Protein AF-A0A2D8PDB1-F1 (afdb_monomer)

Nearest PDB structures (foldseek):
  5w25-assembly3_B  TM=5.814E-01  e=1.387E-02  Mycobacterium tuberculosis H37Rv
  5w25-assembly3_A  TM=5.792E-01  e=1.387E-02  Mycobacterium tuberculosis H37Rv
  1wyd-assembly1_A  TM=6.305E-01  e=3.060E-02  Sulfurisphaera tokodaii str. 7
  6wbd-assembly1_B  TM=3.965E-01  e=1.645E-01  Stenotrophomonas maltophilia K279a
  6wbd-assembly1_A  TM=3.763E-01  e=1.645E-01  Stenotrophomonas maltophilia K279a

Radius of gyration: 38.83 Å; Cα contacts (8 Å, |Δi|>4): 785; chains: 1; bounding box: 106×78×97 Å

pLDDT: mean 79.8, std 22.32, range [23.97, 98.38]

Solvent-accessible surface area (backbone atoms only — not comparable to full-atom values): 24315 Å² total; per-residue (Å²): 135,87,82,86,88,82,86,90,79,92,76,86,81,90,80,79,94,78,80,88,81,89,85,81,85,89,84,87,82,88,80,90,84,91,86,84,90,88,83,87,83,90,88,87,83,86,88,85,87,88,87,88,85,88,84,91,79,91,75,87,77,80,79,80,80,78,74,78,72,81,84,71,32,23,39,32,39,33,25,69,45,91,54,53,36,37,34,32,42,32,37,78,48,98,91,39,44,32,27,38,36,62,49,73,21,50,54,70,35,70,40,75,82,42,85,44,67,48,90,62,61,57,40,28,36,36,68,48,38,96,56,40,49,56,93,57,39,92,50,57,35,36,45,65,100,54,76,44,77,41,77,50,56,65,66,24,64,88,71,77,24,48,78,41,51,21,31,82,43,77,42,87,85,47,41,48,49,74,45,70,47,64,85,49,49,67,54,52,69,75,81,70,44,69,48,85,59,50,81,68,44,54,56,53,71,97,64,91,56,80,64,88,54,73,75,29,55,59,46,77,50,63,37,25,38,15,45,57,48,77,73,86,90,46,44,36,35,36,31,38,42,100,73,37,42,35,38,35,39,64,88,47,79,30,50,64,70,50,54,59,57,49,62,76,49,66,60,52,38,32,28,38,39,31,26,16,41,59,44,78,57,94,53,33,32,37,35,32,51,64,49,39,34,59,52,80,77,64,96,55,50,65,60,58,59,42,58,50,45,49,29,35,35,74,84,53,76,66,21,36,39,39,26,59,46,42,37,39,35,42,33,35,79,87,69,53,71,50,48,22,46,52,43,82,44,79,35,48,78,95,55,96,53,87,49,55,15,36,42,31,41,48,74,55,85,89,54,78,64,43,30,29,34,59,76,46,70,44,94,54,42,39,30,38,33,37,42,68,63,86,67,85,74,62,76,66,48,77,47,51,28,33,51,65,132

Foldseek 3Di:
DDDDDDDDDDDDDDDDDDDDDDDDDDDDDDDDDDDDDDDDDDDDDDDDDDDDDDDDDDDPDDDPPPDDDDDFQFEKEFEQDQFKKWKKKWDQDPLGIKIWDTDIAGHGGMDTPGGHFDPDQKMWMDIDTPFFADDFDPPWAWADPDTDMDHDRPPRVVVVTDIDGIHMDGCVPGRHDYHYNDDTDGNDCVVVPPDPVNVVWAKFDDDDADDAPPQAHKDWAWFWFAAWDDPPVKIWTWTDDDQAIETEIPVDRAPVSRVVVRNPDDGRFTKTWIFHFRADDRRYTYTRTDMMTGDDDDPCPVVLVLPAAKWAWPVLQQGIWHRGRQWIWGQHPVGDIWIWRWDWDFDDPPDPDTAIKTFTHTPDNVDDIWMWHFPDGHNFKTWTFTDDPVPPPDHTDIIIITGDD

Mean predicted aligned error: 19.55 Å

Secondary structure (DSSP, 8-state):
------PPPP--------------------------------------------------------PPPP---EEEEEE-SSS-EEEEEEEEETTEEEEEEEEEE-TT-EEEEEES---SSEEEEEEE-SSEE----BEEEEE-SSSEEEE-SS-TGGGT-EEEEEEEEE-TT-S-EEEEE--SEE--GGGSS--TTTTTS-B-----PPPTTSSSEEEEEEEEEEEEEE-SS-EEEEEE-SS-EEEEETTSSS-HHHHHHHHTSPTTEEEEEEEEEEEEETTEEEEEEEEEEE----TTHHHHHHT-EEEEESSSSS-EEEEETTEEEEE-TTS-EEEEEEEEEES-TT-S--SEEEEEEESSTTSPPEEEEEEEE-SSEEEEEEE--SSS-PPPEEEEEEE--

Sequence (405 aa):
MPPPGGYCVGVSALIEATGSLKMKNSAECDIQESCADRSWPDLNLIQMLSGGPMIARTFLFAILVSAPGAALAELEFCNSTDDVASVAIGYKGPQGWTSEGWWNVDPGDCTVAIRGDLPLTHYYYRVVSPSWTFDHERYMFCTSQRVFTIVGDTECEARGHAREGFNEIALEGRSAFTVEIGGGAPEREDDRLPSLFDDLLDTSPQVESDPPGTHGDFKTLSGLFSHCADFGDEIVCFFTTQGWVIGVAESGPTPLPIILDLEDRPVNTPMQFSGDVFEEYDGRALMALSDYMVTSPDEYAADRAAMQGVWEDVEGSAGRLDVFGSFLTQIYPDGQTDINVMHFRQGCPGSGGDGVALRLTPDDPADDEQCAFLSYVDGDELDLLYVDTTGSGAAPVPISYRRAR

Structure (mmCIF, N/CA/C/O backbone):
data_AF-A0A2D8PDB1-F1
#
_entry.id   AF-A0A2D8PDB1-F1
#
loop_
_atom_site.group_PDB
_atom_site.id
_atom_site.type_symbol
_atom_site.label_atom_id
_atom_site.label_alt_id
_atom_site.label_comp_id
_atom_site.label_asym_id
_atom_site.label_entity_id
_atom_site.label_seq_id
_atom_site.pdbx_PDB_ins_code
_atom_site.Cartn_x
_atom_site.Cartn_y
_atom_site.Cartn_z
_atom_site.occupancy
_atom_site.B_iso_or_equiv
_atom_site.auth_seq_id
_atom_site.auth_comp_id
_atom_site.auth_asym_id
_atom_site.auth_atom_id
_atom_site.pdbx_PDB_model_num
ATOM 1 N N . MET A 1 1 ? 72.833 18.231 23.256 1.00 37.50 1 MET A N 1
ATOM 2 C CA . MET A 1 1 ? 72.652 18.916 21.955 1.00 37.50 1 MET A CA 1
ATOM 3 C C . MET A 1 1 ? 71.165 18.887 21.589 1.00 37.50 1 MET A C 1
ATOM 5 O O . MET A 1 1 ? 70.487 18.012 22.116 1.00 37.50 1 MET A O 1
ATOM 9 N N . PRO A 1 2 ? 70.657 19.861 20.810 1.00 40.69 2 PRO A N 1
ATOM 10 C CA . PRO A 1 2 ? 69.221 20.039 20.510 1.00 40.69 2 PRO A CA 1
ATOM 11 C C . PRO A 1 2 ? 68.677 19.140 19.351 1.00 40.69 2 PRO A C 1
ATOM 13 O O . PRO A 1 2 ? 69.488 18.438 18.743 1.00 40.69 2 PRO A O 1
ATOM 16 N N . PRO A 1 3 ? 67.336 19.121 19.092 1.00 57.31 3 PRO A N 1
ATOM 17 C CA . PRO A 1 3 ? 66.602 18.208 18.175 1.00 57.31 3 PRO A CA 1
ATOM 18 C C . PRO A 1 3 ? 66.337 18.829 16.767 1.00 57.31 3 PRO A C 1
ATOM 20 O O . PRO A 1 3 ? 66.800 19.952 16.547 1.00 57.31 3 PRO A O 1
ATOM 23 N N . PRO A 1 4 ? 65.674 18.151 15.786 1.00 53.00 4 PRO A N 1
ATOM 24 C CA . PRO A 1 4 ? 64.210 17.837 15.757 1.00 53.00 4 PRO A CA 1
ATOM 25 C C . PRO A 1 4 ? 63.870 16.339 16.010 1.00 53.00 4 PRO A C 1
ATOM 27 O O . PRO A 1 4 ? 64.751 15.610 16.452 1.00 53.00 4 PRO A O 1
ATOM 30 N N . GLY A 1 5 ? 62.651 15.784 15.834 1.00 33.41 5 GLY A N 1
ATOM 31 C CA . GLY A 1 5 ? 61.339 16.285 15.346 1.00 33.41 5 GLY A CA 1
ATOM 32 C C . GLY A 1 5 ? 60.945 15.708 13.962 1.00 33.41 5 GLY A C 1
ATOM 33 O O . GLY A 1 5 ? 61.805 15.625 13.098 1.00 33.41 5 GLY A O 1
ATOM 34 N N . GLY A 1 6 ? 59.705 15.291 13.663 1.00 32.50 6 GLY A N 1
ATOM 35 C CA . GLY A 1 6 ? 58.458 15.266 14.446 1.00 32.50 6 GLY A CA 1
ATOM 36 C C . GLY A 1 6 ? 57.338 14.470 13.733 1.00 32.50 6 GLY A C 1
ATOM 37 O O . GLY A 1 6 ? 57.579 13.845 12.706 1.00 32.50 6 GLY A O 1
ATOM 38 N N . TYR A 1 7 ? 56.123 14.483 14.293 1.00 33.72 7 TYR A N 1
ATOM 39 C CA . TYR A 1 7 ? 54.938 13.783 13.766 1.00 33.72 7 TYR A CA 1
ATOM 40 C C . TYR A 1 7 ? 54.311 14.529 12.573 1.00 33.72 7 TYR A C 1
ATOM 42 O O . TYR A 1 7 ? 54.281 15.759 12.575 1.00 33.72 7 TYR A O 1
ATOM 50 N N . CYS A 1 8 ? 53.733 13.805 11.607 1.00 28.66 8 CYS A N 1
ATOM 51 C CA . CYS A 1 8 ? 52.908 14.407 10.554 1.00 28.66 8 CYS A CA 1
ATOM 52 C C . CYS A 1 8 ? 51.430 14.439 10.962 1.00 28.66 8 CYS A C 1
ATOM 54 O O . CYS A 1 8 ? 50.822 13.411 11.252 1.00 28.66 8 CYS A O 1
ATOM 56 N N . VAL A 1 9 ? 50.877 15.650 10.971 1.00 32.66 9 VAL A N 1
ATOM 57 C CA . VAL A 1 9 ? 49.467 15.959 11.230 1.00 32.66 9 VAL A CA 1
ATOM 58 C C . VAL A 1 9 ? 48.708 15.930 9.902 1.00 32.66 9 VAL A C 1
ATOM 60 O O . VAL A 1 9 ? 49.203 16.459 8.909 1.00 32.66 9 VAL A O 1
ATOM 63 N N . GLY A 1 10 ? 47.501 15.363 9.882 1.00 35.75 10 GLY A N 1
ATOM 64 C CA . GLY A 1 10 ? 46.568 15.559 8.773 1.00 35.75 10 GLY A CA 1
ATOM 65 C C . GLY A 1 10 ? 45.817 16.882 8.929 1.00 35.75 10 GLY A C 1
ATOM 66 O O . GLY A 1 10 ? 45.170 17.091 9.953 1.00 35.75 10 GLY A O 1
ATOM 67 N N . VAL A 1 11 ? 45.884 17.760 7.925 1.00 27.80 11 VAL A N 1
ATOM 68 C CA . VAL A 1 11 ? 44.993 18.924 7.784 1.00 27.80 11 VAL A CA 1
ATOM 69 C C . VAL A 1 11 ? 44.577 19.066 6.322 1.00 27.80 11 VAL A C 1
ATOM 71 O O . VAL A 1 11 ? 45.375 18.863 5.409 1.00 27.80 11 VAL A O 1
ATOM 74 N N . SER A 1 12 ? 43.309 19.422 6.149 1.00 28.09 12 SER A N 1
ATOM 75 C CA . SER A 1 12 ? 42.628 19.857 4.931 1.00 28.09 12 SER A CA 1
ATOM 76 C C . SER A 1 12 ? 43.407 20.859 4.069 1.00 28.09 12 SER A C 1
ATOM 78 O O . SER A 1 12 ? 44.137 21.691 4.600 1.00 28.09 12 SER A O 1
ATOM 80 N N . ALA A 1 13 ? 43.061 20.931 2.780 1.00 26.75 13 ALA A N 1
ATOM 81 C CA . ALA A 1 13 ? 42.446 22.147 2.227 1.00 26.75 13 ALA A CA 1
ATOM 82 C C . ALA A 1 13 ? 41.848 21.914 0.829 1.00 26.75 13 ALA A C 1
ATOM 84 O O . ALA A 1 13 ? 42.304 21.060 0.072 1.00 26.75 13 ALA A O 1
ATOM 85 N N . LEU A 1 14 ? 40.842 22.732 0.507 1.00 31.48 14 LEU A N 1
ATOM 86 C CA . LEU A 1 14 ? 40.340 22.982 -0.843 1.00 31.48 14 LEU A CA 1
ATOM 87 C C . LEU A 1 14 ? 41.477 23.431 -1.774 1.00 31.48 14 LEU A C 1
ATOM 89 O O . LEU A 1 14 ? 42.351 24.182 -1.340 1.00 31.48 14 LEU A O 1
ATOM 93 N N . ILE A 1 15 ? 41.356 23.133 -3.070 1.00 26.73 15 ILE A N 1
ATOM 94 C CA . ILE A 1 15 ? 41.865 24.006 -4.138 1.00 26.73 15 ILE A CA 1
ATOM 95 C C . ILE A 1 15 ? 40.753 24.206 -5.173 1.00 26.73 15 ILE A C 1
ATOM 97 O O . ILE A 1 15 ? 40.096 23.256 -5.594 1.00 26.73 15 ILE A O 1
ATOM 101 N N . GLU A 1 16 ? 40.538 25.468 -5.538 1.00 28.88 16 GLU A N 1
ATOM 102 C CA . GLU A 1 16 ? 39.581 25.910 -6.551 1.00 28.88 16 GLU A CA 1
ATOM 103 C C . GLU A 1 16 ? 40.049 25.605 -7.985 1.00 28.88 16 GLU A C 1
ATOM 105 O O . GLU A 1 16 ? 41.185 25.215 -8.249 1.00 28.88 16 GLU A O 1
ATOM 110 N N . ALA A 1 17 ? 39.141 25.846 -8.928 1.00 30.98 17 ALA A N 1
ATOM 111 C CA . ALA A 1 17 ? 39.341 25.792 -10.367 1.00 30.98 17 ALA A CA 1
ATOM 112 C C . ALA A 1 17 ? 40.704 26.309 -10.878 1.00 30.98 17 ALA A C 1
ATOM 114 O O . ALA A 1 17 ? 41.094 27.444 -10.614 1.00 30.98 17 ALA A O 1
ATOM 115 N N . THR A 1 18 ? 41.332 25.553 -11.786 1.00 32.59 18 THR A N 1
ATOM 116 C CA . THR A 1 18 ? 41.608 26.012 -13.168 1.00 32.59 18 THR A CA 1
ATOM 117 C C . THR A 1 18 ? 42.236 24.916 -14.042 1.00 32.59 18 THR A C 1
ATOM 119 O O . THR A 1 18 ? 43.057 24.132 -13.591 1.00 32.59 18 THR A O 1
ATOM 122 N N . GLY A 1 19 ? 41.903 24.933 -15.338 1.00 28.69 19 GLY A N 1
ATOM 123 C CA . GLY A 1 19 ? 42.873 24.660 -16.410 1.00 28.69 19 GLY A CA 1
ATOM 124 C C . GLY A 1 19 ? 43.440 23.242 -16.581 1.00 28.69 19 GLY A C 1
ATOM 125 O O . GLY A 1 19 ? 44.583 22.988 -16.232 1.00 28.69 19 GLY A O 1
ATOM 126 N N . SER A 1 20 ? 42.690 22.389 -17.288 1.00 28.84 20 SER A N 1
ATOM 127 C CA . SER A 1 20 ? 43.166 21.506 -18.377 1.00 28.84 20 SER A CA 1
ATOM 128 C C . SER A 1 20 ? 44.671 21.164 -18.461 1.00 28.84 20 SER A C 1
ATOM 130 O O . SER A 1 20 ? 45.455 22.023 -18.864 1.00 28.84 20 SER A O 1
ATOM 132 N N . LEU A 1 21 ? 45.020 19.867 -18.389 1.00 23.97 21 LEU A N 1
ATOM 133 C CA . LEU A 1 21 ? 45.762 19.172 -19.466 1.00 23.97 21 LEU A CA 1
ATOM 134 C C . LEU A 1 21 ? 45.870 17.647 -19.263 1.00 23.97 21 LEU A C 1
ATOM 136 O O . LEU A 1 21 ? 45.862 17.135 -18.149 1.00 23.97 21 LEU A O 1
ATOM 140 N N . LYS A 1 22 ? 45.990 16.922 -20.384 1.00 38.88 22 LYS A N 1
ATOM 141 C CA . LYS A 1 22 ? 46.224 15.469 -20.450 1.00 38.88 22 LYS A CA 1
ATOM 142 C C . LYS A 1 22 ? 47.591 15.093 -19.869 1.00 38.88 22 LYS A C 1
ATOM 144 O O . LYS A 1 22 ? 48.578 15.734 -20.224 1.00 38.88 22 LYS A O 1
ATOM 149 N N . MET A 1 23 ? 47.684 13.946 -19.193 1.00 24.05 23 MET A N 1
ATOM 150 C CA . MET A 1 23 ? 48.927 13.165 -19.155 1.00 24.05 23 MET A CA 1
ATOM 151 C C . MET A 1 23 ? 48.696 11.678 -19.441 1.00 24.05 23 MET A C 1
ATOM 153 O O . MET A 1 23 ? 47.623 11.123 -19.226 1.00 24.05 23 MET A O 1
ATOM 157 N N . LYS A 1 24 ? 49.747 11.086 -20.004 1.00 30.33 24 LYS A N 1
ATOM 158 C CA . LYS A 1 24 ? 49.937 9.698 -20.434 1.00 30.33 24 LYS A CA 1
ATOM 159 C C . LYS A 1 24 ? 51.229 9.207 -19.750 1.00 30.33 24 LYS A C 1
ATOM 161 O O . LYS A 1 24 ? 51.978 10.045 -19.250 1.00 30.33 24 LYS A O 1
ATOM 166 N N . ASN A 1 25 ? 51.526 7.913 -19.875 1.00 31.84 25 ASN A N 1
ATOM 167 C CA . ASN A 1 25 ? 52.755 7.207 -19.460 1.00 31.84 25 ASN A CA 1
ATOM 168 C C . ASN A 1 25 ? 52.721 6.736 -17.992 1.00 31.84 25 ASN A C 1
ATOM 170 O O . ASN A 1 25 ? 52.291 7.478 -17.117 1.00 31.84 25 ASN A O 1
ATOM 174 N N . SER A 1 26 ? 52.960 5.455 -17.686 1.00 36.44 26 SER A N 1
ATOM 175 C CA . SER A 1 26 ? 54.125 4.575 -17.955 1.00 36.44 26 SER A CA 1
ATOM 176 C C . SER A 1 26 ? 55.307 4.860 -17.029 1.00 36.44 26 SER A C 1
ATOM 178 O O . SER A 1 26 ? 55.801 5.984 -16.986 1.00 36.44 26 SER A O 1
ATOM 180 N N . ALA A 1 27 ? 55.797 3.810 -16.367 1.00 28.45 27 ALA A N 1
ATOM 181 C CA . ALA A 1 27 ? 57.069 3.793 -15.656 1.00 28.45 27 ALA A CA 1
ATOM 182 C C . ALA A 1 27 ? 57.731 2.411 -15.810 1.00 28.45 27 ALA A 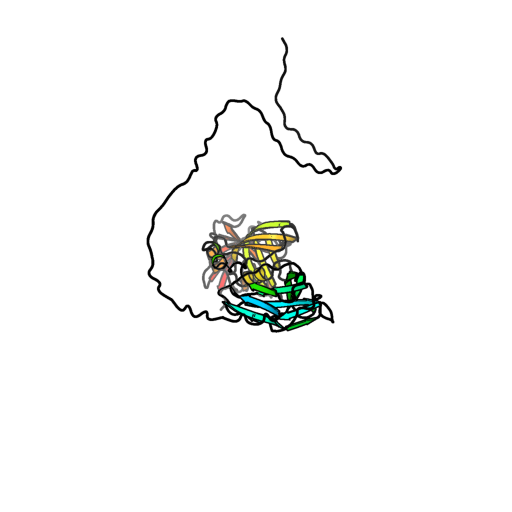C 1
ATOM 184 O O . ALA A 1 27 ? 57.294 1.430 -15.213 1.00 28.45 27 ALA A O 1
ATOM 185 N N . GLU A 1 28 ? 58.778 2.353 -16.629 1.00 33.81 28 GLU A N 1
ATOM 186 C CA . GLU A 1 28 ? 59.801 1.302 -16.595 1.00 33.81 28 GLU A CA 1
ATOM 187 C C . GLU A 1 28 ? 60.872 1.657 -15.555 1.00 33.81 28 GLU A C 1
ATOM 189 O O . GLU A 1 28 ? 61.063 2.835 -15.243 1.00 33.81 28 GLU A O 1
ATOM 194 N N . CYS A 1 29 ? 61.639 0.663 -15.095 1.00 25.95 29 CYS A N 1
ATOM 195 C CA . CYS A 1 29 ? 63.031 0.895 -14.711 1.00 25.95 29 CYS A CA 1
ATOM 196 C C . CYS A 1 29 ? 63.876 -0.391 -14.828 1.00 25.95 29 CYS A C 1
ATOM 198 O O . CYS A 1 29 ? 63.468 -1.451 -14.359 1.00 25.95 29 CYS A O 1
ATOM 200 N N . ASP A 1 30 ? 65.042 -0.253 -15.467 1.00 31.80 30 ASP A N 1
ATOM 201 C CA . ASP A 1 30 ? 66.124 -1.247 -15.660 1.00 31.80 30 ASP A CA 1
ATOM 202 C C . ASP A 1 30 ? 66.887 -1.499 -14.314 1.00 31.80 30 ASP A C 1
ATOM 204 O O . ASP A 1 30 ? 66.514 -0.901 -13.303 1.00 31.80 30 ASP A O 1
ATOM 208 N N . ILE A 1 31 ? 67.941 -2.321 -14.131 1.00 36.97 31 ILE A N 1
ATOM 209 C CA . ILE A 1 31 ? 69.201 -2.467 -14.903 1.00 36.97 31 ILE A CA 1
ATOM 210 C C . ILE A 1 31 ? 69.963 -3.783 -14.552 1.00 36.97 31 ILE A C 1
ATOM 212 O O . ILE A 1 31 ? 70.091 -4.077 -13.369 1.00 36.97 31 ILE A O 1
ATOM 216 N N . GLN A 1 32 ? 70.511 -4.484 -15.572 1.00 36.94 32 GLN A N 1
ATOM 217 C CA . GLN A 1 32 ? 71.810 -5.240 -15.721 1.00 36.94 32 GLN A CA 1
ATOM 218 C C . GLN A 1 32 ? 72.448 -6.085 -14.550 1.00 36.94 32 GLN A C 1
ATOM 220 O O . GLN A 1 32 ? 72.220 -5.817 -13.383 1.00 36.94 32 GLN A O 1
ATOM 225 N N . GLU A 1 33 ? 73.289 -7.138 -14.724 1.00 37.38 33 GLU A N 1
ATOM 226 C CA . GLU A 1 33 ? 74.325 -7.487 -15.740 1.00 37.38 33 GLU A CA 1
ATOM 227 C C . GLU A 1 33 ? 74.547 -9.018 -16.037 1.00 37.38 33 GLU A C 1
ATOM 229 O O . GLU A 1 33 ? 74.561 -9.847 -15.136 1.00 37.38 33 GLU A O 1
ATOM 234 N N . SER A 1 34 ? 74.862 -9.336 -17.312 1.00 32.97 34 SER A N 1
ATOM 235 C CA . SER A 1 34 ? 75.946 -10.209 -17.874 1.00 32.97 34 SER A CA 1
ATOM 236 C C . SER A 1 34 ? 76.283 -11.663 -17.411 1.00 32.97 34 SER A C 1
ATOM 238 O O . SER A 1 34 ? 76.821 -11.855 -16.324 1.00 32.97 34 SER A O 1
ATOM 240 N N . CYS A 1 35 ? 76.223 -12.660 -18.334 1.00 25.78 35 CYS A N 1
ATOM 241 C CA . CYS A 1 35 ? 77.420 -13.294 -18.981 1.00 25.78 35 CYS A CA 1
ATOM 242 C C . CYS A 1 35 ? 77.159 -14.542 -19.894 1.00 25.78 35 CYS A C 1
ATOM 244 O O . CYS A 1 35 ? 76.567 -15.522 -19.461 1.00 25.78 35 CYS A O 1
ATOM 246 N N . ALA A 1 36 ? 77.783 -14.539 -21.088 1.00 30.66 36 ALA A N 1
ATOM 247 C CA . ALA A 1 36 ? 78.377 -15.668 -21.859 1.00 30.66 36 ALA A CA 1
ATOM 248 C C . ALA A 1 36 ? 77.558 -16.864 -22.457 1.00 30.66 36 ALA A C 1
ATOM 250 O O . ALA A 1 36 ? 77.321 -17.877 -21.811 1.00 30.66 36 ALA A O 1
ATOM 251 N N . ASP A 1 37 ? 77.355 -16.793 -23.786 1.00 29.75 37 ASP A N 1
ATOM 252 C CA . ASP A 1 37 ? 77.898 -17.711 -24.828 1.00 29.75 37 ASP A CA 1
ATOM 253 C C . ASP A 1 37 ? 77.654 -19.249 -24.786 1.00 29.75 37 ASP A C 1
ATOM 255 O O . ASP A 1 37 ? 78.288 -19.963 -24.006 1.00 29.75 37 ASP A O 1
ATOM 259 N N . ARG A 1 38 ? 76.898 -19.782 -25.776 1.00 30.02 38 ARG A N 1
ATOM 260 C CA . ARG A 1 38 ? 77.414 -20.795 -26.741 1.00 30.02 38 ARG A CA 1
ATOM 261 C C . ARG A 1 38 ? 76.509 -21.116 -27.941 1.00 30.02 38 ARG A C 1
ATOM 263 O O . ARG A 1 38 ? 75.310 -20.862 -27.945 1.00 30.02 38 ARG A O 1
ATOM 270 N N . SER A 1 39 ? 77.144 -21.672 -28.974 1.00 34.03 39 SER A N 1
ATOM 271 C CA . SER A 1 39 ? 76.660 -21.832 -30.351 1.00 34.03 39 SER A CA 1
ATOM 272 C C . SER A 1 39 ? 75.912 -23.139 -30.674 1.00 34.03 39 SER A C 1
ATOM 274 O O . SER A 1 39 ? 76.034 -24.149 -29.984 1.00 34.03 39 SER A O 1
ATOM 276 N N . TRP A 1 40 ? 75.209 -23.102 -31.811 1.00 32.25 40 TRP A N 1
ATOM 277 C CA . TRP A 1 40 ? 74.497 -24.196 -32.486 1.00 32.25 40 TRP A CA 1
ATOM 278 C C . TRP A 1 40 ? 75.437 -25.293 -33.028 1.00 32.25 40 TRP A C 1
ATOM 280 O O . TRP A 1 40 ? 76.651 -25.082 -33.125 1.00 32.25 40 TRP A O 1
ATOM 290 N N . PRO A 1 41 ? 74.871 -26.434 -33.466 1.00 44.94 41 PRO A N 1
ATOM 291 C CA . PRO A 1 41 ? 75.144 -26.839 -34.851 1.00 44.94 41 PRO A CA 1
ATOM 292 C C . PRO A 1 41 ? 73.920 -27.351 -35.637 1.00 44.94 41 PRO A C 1
ATOM 294 O O . PRO A 1 41 ? 73.050 -28.038 -35.104 1.00 44.94 41 PRO A O 1
ATOM 297 N N . ASP A 1 42 ? 73.931 -27.089 -36.946 1.00 38.44 42 ASP A N 1
ATOM 298 C CA . ASP A 1 42 ? 73.133 -27.794 -37.954 1.00 38.44 42 ASP A CA 1
ATOM 299 C C . ASP A 1 42 ? 73.544 -29.269 -38.088 1.00 38.44 42 ASP A C 1
ATOM 301 O O . ASP A 1 42 ? 74.729 -29.592 -37.996 1.00 38.44 42 ASP A O 1
ATOM 305 N N . LEU A 1 43 ? 72.607 -30.138 -38.487 1.00 33.72 43 LEU A N 1
ATOM 306 C CA . LEU A 1 43 ? 72.928 -31.311 -39.310 1.00 33.72 43 LEU A CA 1
ATOM 307 C C . LEU A 1 43 ? 71.797 -31.631 -40.294 1.00 33.72 43 LEU A C 1
ATOM 309 O O . LEU A 1 43 ? 70.666 -31.911 -39.906 1.00 33.72 43 LEU A O 1
ATOM 313 N N . ASN A 1 44 ? 72.140 -31.650 -41.581 1.00 39.25 44 ASN A N 1
ATOM 314 C CA . ASN A 1 44 ? 71.266 -32.070 -42.671 1.00 39.25 44 ASN A CA 1
ATOM 315 C C . ASN A 1 44 ? 72.146 -32.598 -43.819 1.00 39.25 44 ASN A C 1
ATOM 317 O O . ASN A 1 44 ? 72.857 -31.789 -44.407 1.00 39.25 44 ASN A O 1
ATOM 321 N N . LEU A 1 45 ? 72.146 -33.911 -44.127 1.00 35.91 45 LEU A N 1
ATOM 322 C CA . LEU A 1 45 ? 72.647 -34.438 -45.418 1.00 35.91 45 LEU A CA 1
ATOM 323 C C . LEU A 1 45 ? 72.267 -35.924 -45.714 1.00 35.91 45 LEU A C 1
ATOM 325 O O . LEU A 1 45 ? 72.878 -36.843 -45.186 1.00 35.91 45 LEU A O 1
ATOM 329 N N . ILE A 1 46 ? 71.284 -36.114 -46.611 1.00 38.38 46 ILE A N 1
ATOM 330 C CA . ILE A 1 46 ? 71.362 -36.835 -47.918 1.00 38.38 46 ILE A CA 1
ATOM 331 C C . ILE A 1 46 ? 71.717 -38.361 -48.023 1.00 38.38 46 ILE A C 1
ATOM 333 O O . ILE A 1 46 ? 72.691 -38.840 -47.462 1.00 38.38 46 ILE A O 1
ATOM 337 N N . GLN A 1 47 ? 71.003 -39.032 -48.965 1.00 36.34 47 GLN A N 1
ATOM 338 C CA . GLN A 1 47 ? 71.305 -40.291 -49.723 1.00 36.34 47 GLN A CA 1
ATOM 339 C C . GLN A 1 47 ? 71.128 -41.680 -49.030 1.00 36.34 47 GLN A C 1
ATOM 341 O O . GLN A 1 47 ? 71.470 -41.837 -47.870 1.00 36.34 47 GLN A O 1
ATOM 346 N N . MET A 1 48 ? 70.673 -42.774 -49.691 1.00 33.62 48 MET A N 1
ATOM 347 C CA . MET A 1 48 ? 69.908 -42.970 -50.955 1.00 33.62 48 MET A CA 1
ATOM 348 C C . MET A 1 48 ? 69.498 -44.461 -51.193 1.00 33.62 48 MET A C 1
ATOM 350 O O . MET A 1 48 ? 70.151 -45.356 -50.671 1.00 33.62 48 MET A O 1
ATOM 354 N N . LEU A 1 49 ? 68.560 -44.684 -52.141 1.00 40.28 49 LEU A N 1
ATOM 355 C CA . LEU A 1 49 ? 68.405 -45.836 -53.081 1.00 40.28 49 LEU A CA 1
ATOM 356 C C . LEU A 1 49 ? 67.539 -47.096 -52.778 1.00 40.28 49 LEU A C 1
ATOM 358 O O . LEU A 1 49 ? 67.625 -47.742 -51.742 1.00 40.28 49 LEU A O 1
ATOM 362 N N . SER A 1 50 ? 66.859 -47.518 -53.866 1.00 35.72 50 SER A N 1
ATOM 363 C CA . SER A 1 50 ? 66.143 -48.785 -54.172 1.00 35.72 50 SER A CA 1
ATOM 364 C C . SER A 1 50 ? 64.791 -49.064 -53.472 1.00 35.72 50 SER A C 1
ATOM 366 O O . SER A 1 50 ? 64.663 -48.862 -52.275 1.00 35.72 50 SER A O 1
ATOM 368 N N . GLY A 1 51 ? 63.725 -49.546 -54.138 1.00 32.97 51 GLY A N 1
ATOM 369 C CA . GLY A 1 51 ? 63.456 -49.690 -55.584 1.00 32.97 51 GLY A CA 1
ATOM 370 C C . GLY A 1 51 ? 62.525 -50.873 -55.932 1.00 32.97 51 GLY A C 1
ATOM 371 O O . GLY A 1 51 ? 62.894 -52.012 -55.681 1.00 32.97 51 GLY A O 1
ATOM 372 N N . GLY A 1 52 ? 61.367 -50.636 -56.572 1.00 36.44 52 GLY A N 1
ATOM 373 C CA . GLY A 1 52 ? 60.508 -51.697 -57.154 1.00 36.44 52 GLY A CA 1
ATOM 374 C C . GLY A 1 52 ? 58.992 -51.543 -56.885 1.00 36.44 52 GLY A C 1
ATOM 375 O O . GLY A 1 52 ? 58.641 -50.864 -55.923 1.00 36.44 52 GLY A O 1
ATOM 376 N N . PRO A 1 53 ? 58.082 -52.064 -57.747 1.00 50.62 53 PRO A N 1
ATOM 377 C CA . PRO A 1 53 ? 56.932 -51.236 -58.144 1.00 50.62 53 PRO A CA 1
ATOM 378 C C . PRO A 1 53 ? 55.523 -51.891 -58.184 1.00 50.62 53 PRO A C 1
ATOM 380 O O . PRO A 1 53 ? 55.370 -53.105 -58.229 1.00 50.62 53 PRO A O 1
ATOM 383 N N . MET A 1 54 ? 54.517 -51.015 -58.350 1.00 38.06 54 MET A N 1
ATOM 384 C CA . MET A 1 54 ? 53.292 -51.187 -59.166 1.00 38.06 54 MET A CA 1
ATOM 385 C C . MET A 1 54 ? 52.239 -52.256 -58.786 1.00 38.06 54 MET A C 1
ATOM 387 O O . MET A 1 54 ? 52.341 -53.405 -59.198 1.00 38.06 54 MET A O 1
ATOM 391 N N . ILE A 1 55 ? 51.089 -51.803 -58.257 1.00 47.16 55 ILE A N 1
ATOM 392 C CA . ILE A 1 55 ? 49.752 -52.247 -58.718 1.00 47.16 55 ILE A CA 1
ATOM 393 C C . ILE A 1 55 ? 48.831 -51.021 -58.804 1.00 47.16 55 ILE A C 1
ATOM 395 O O . ILE A 1 55 ? 48.603 -50.338 -57.808 1.00 47.16 55 ILE A O 1
ATOM 399 N N . ALA A 1 56 ? 48.276 -50.755 -59.988 1.00 41.44 56 ALA A N 1
ATOM 400 C CA . ALA A 1 56 ? 47.252 -49.732 -60.180 1.00 41.44 56 ALA A CA 1
ATOM 401 C C . ALA A 1 56 ? 45.853 -50.287 -59.861 1.00 41.44 56 ALA A C 1
ATOM 403 O O . ALA A 1 56 ? 45.503 -51.386 -60.296 1.00 41.44 56 ALA A O 1
ATOM 404 N N . ARG A 1 57 ? 45.022 -49.504 -59.165 1.00 47.31 57 ARG A N 1
ATOM 405 C CA . ARG A 1 57 ? 43.570 -49.722 -59.088 1.00 47.31 57 ARG A CA 1
ATOM 406 C C . ARG A 1 57 ? 42.835 -48.423 -59.384 1.00 47.31 57 ARG A C 1
ATOM 408 O O . ARG A 1 57 ? 42.762 -47.528 -58.551 1.00 47.31 57 ARG A O 1
ATOM 415 N N . THR A 1 58 ? 42.304 -48.349 -60.597 1.00 47.69 58 THR A N 1
ATOM 416 C CA . THR A 1 58 ? 41.505 -47.238 -61.106 1.00 47.69 58 THR A CA 1
ATOM 417 C C . THR A 1 58 ? 40.189 -47.144 -60.332 1.00 47.69 58 THR A C 1
ATOM 419 O O . THR A 1 58 ? 39.297 -47.962 -60.544 1.00 47.69 58 THR A O 1
ATOM 422 N N . PHE A 1 59 ? 40.051 -46.152 -59.451 1.00 48.59 59 PHE A N 1
ATOM 423 C CA . PHE A 1 59 ? 38.748 -45.755 -58.918 1.00 48.59 59 PHE A CA 1
ATOM 424 C C . PHE A 1 59 ? 38.212 -44.583 -59.738 1.00 48.59 59 PHE A C 1
ATOM 426 O O . PHE A 1 59 ? 38.768 -43.487 -59.729 1.00 48.59 59 PHE A O 1
ATOM 433 N N . LEU A 1 60 ? 37.137 -44.847 -60.480 1.00 49.09 60 LEU A N 1
ATOM 434 C CA . LEU A 1 60 ? 36.417 -43.854 -61.265 1.00 49.09 60 LEU A CA 1
ATOM 435 C C . LEU A 1 60 ? 35.576 -42.995 -60.308 1.00 49.09 60 LEU A C 1
ATOM 437 O O . LEU A 1 60 ? 34.440 -43.343 -59.992 1.00 49.09 60 LEU A O 1
ATOM 441 N N . PHE A 1 61 ? 36.154 -41.908 -59.796 1.00 48.47 61 PHE A N 1
ATOM 442 C CA . PHE A 1 61 ? 35.454 -41.002 -58.888 1.00 48.47 61 PHE A CA 1
ATOM 443 C C . PHE A 1 61 ? 34.508 -40.103 -59.694 1.00 48.47 61 PHE A C 1
ATOM 445 O O . PHE A 1 61 ? 34.944 -39.189 -60.395 1.00 48.47 61 PHE A O 1
ATOM 452 N N . ALA A 1 62 ? 33.208 -40.394 -59.635 1.00 50.50 62 ALA A N 1
ATOM 453 C CA . ALA A 1 62 ? 32.186 -39.567 -60.262 1.00 50.50 62 ALA A CA 1
ATOM 454 C C . ALA A 1 62 ? 32.035 -38.260 -59.472 1.00 50.50 62 ALA A C 1
ATOM 456 O O . ALA A 1 62 ? 31.438 -38.237 -58.398 1.00 50.50 62 ALA A O 1
ATOM 457 N N . ILE A 1 63 ? 32.587 -37.170 -60.006 1.00 51.97 63 ILE A N 1
ATOM 458 C CA . ILE A 1 63 ? 32.385 -35.828 -59.457 1.00 51.97 63 ILE A CA 1
ATOM 459 C C . ILE A 1 63 ? 30.948 -35.409 -59.784 1.00 51.97 63 ILE A C 1
ATOM 461 O O . ILE A 1 63 ? 30.654 -35.019 -60.915 1.00 51.97 63 ILE A O 1
ATOM 465 N N . LEU A 1 64 ? 30.050 -35.484 -58.796 1.00 52.06 64 LEU A N 1
ATOM 466 C CA . LEU A 1 64 ? 28.818 -34.700 -58.836 1.00 52.06 64 LEU A CA 1
ATOM 467 C C . LEU A 1 64 ? 29.216 -33.227 -58.734 1.00 52.06 64 LEU A C 1
ATOM 469 O O . LEU A 1 64 ? 29.631 -32.759 -57.676 1.00 52.06 64 LEU A O 1
ATOM 473 N N . VAL A 1 65 ? 29.094 -32.502 -59.843 1.00 49.38 65 VAL A N 1
ATOM 474 C CA . VAL A 1 65 ? 29.156 -31.042 -59.834 1.00 49.38 65 VAL A CA 1
ATOM 475 C C . VAL A 1 65 ? 27.809 -30.540 -59.326 1.00 49.38 65 VAL A C 1
ATOM 477 O O . VAL A 1 65 ? 26.862 -30.388 -60.097 1.00 49.38 65 VAL A O 1
ATOM 480 N N . SER A 1 66 ? 27.713 -30.302 -58.020 1.00 49.19 66 SER A N 1
ATOM 481 C CA . SER A 1 66 ? 26.692 -29.421 -57.461 1.00 49.19 66 SER A CA 1
ATOM 482 C C . SER A 1 66 ? 26.951 -28.015 -57.999 1.00 49.19 66 SER A C 1
ATOM 484 O O . SER A 1 66 ? 27.924 -27.360 -57.627 1.00 49.19 66 SER A O 1
ATOM 486 N N . ALA A 1 67 ? 26.106 -27.565 -58.926 1.00 45.59 67 ALA A N 1
ATOM 487 C CA . ALA A 1 67 ? 26.136 -26.182 -59.373 1.00 45.59 67 ALA A CA 1
ATOM 488 C C . ALA A 1 67 ? 25.717 -25.286 -58.193 1.00 45.59 67 ALA A C 1
ATOM 490 O O . ALA A 1 67 ? 24.630 -25.510 -57.653 1.00 45.59 67 ALA A O 1
ATOM 491 N N . PRO A 1 68 ? 26.525 -24.291 -57.779 1.00 48.91 68 PRO A N 1
ATOM 492 C CA . PRO A 1 68 ? 26.021 -23.259 -56.888 1.00 48.91 68 PRO A CA 1
ATOM 493 C C . PRO A 1 68 ? 24.873 -22.543 -57.605 1.00 48.91 68 PRO A C 1
ATOM 495 O O . PRO A 1 68 ? 24.990 -22.207 -58.789 1.00 48.91 68 PRO A O 1
ATOM 498 N N . GLY A 1 69 ? 23.757 -22.342 -56.900 1.00 50.38 69 GLY A N 1
ATOM 499 C CA . GLY A 1 69 ? 22.683 -21.486 -57.393 1.00 50.38 69 GLY A CA 1
ATOM 500 C C . GLY A 1 69 ? 23.244 -20.105 -57.729 1.00 50.38 69 GLY A C 1
ATOM 501 O O . GLY A 1 69 ? 24.195 -19.648 -57.093 1.00 50.38 69 GLY A O 1
ATOM 502 N N . ALA A 1 70 ? 22.693 -19.455 -58.755 1.00 46.94 70 ALA A N 1
ATOM 503 C CA . ALA A 1 70 ? 23.066 -18.078 -59.042 1.00 46.94 70 ALA A CA 1
ATOM 504 C C . ALA A 1 70 ? 22.761 -17.236 -57.798 1.00 46.94 70 ALA A C 1
ATOM 506 O O . ALA A 1 70 ? 21.605 -17.187 -57.385 1.00 46.94 70 ALA A O 1
ATOM 507 N N . ALA A 1 71 ? 23.789 -16.616 -57.212 1.00 51.53 71 ALA A N 1
ATOM 508 C CA . ALA A 1 71 ? 23.612 -15.692 -56.104 1.00 51.53 71 ALA A CA 1
ATOM 509 C C . ALA A 1 71 ? 22.744 -14.533 -56.599 1.00 51.53 71 ALA A C 1
ATOM 511 O O . ALA A 1 71 ? 23.199 -13.699 -57.388 1.00 51.53 71 ALA A O 1
ATOM 512 N N . LEU A 1 72 ? 21.474 -14.541 -56.200 1.00 62.69 72 LEU A N 1
ATOM 513 C CA . LEU A 1 72 ? 20.613 -13.390 -56.364 1.00 62.69 72 LEU A CA 1
ATOM 514 C C . LEU A 1 72 ? 21.132 -12.309 -55.424 1.00 62.69 72 LEU A C 1
ATOM 516 O O . LEU A 1 72 ? 21.601 -12.584 -54.321 1.00 62.69 72 LEU A O 1
ATOM 520 N N . ALA A 1 73 ? 21.095 -11.073 -55.897 1.00 76.56 73 ALA A N 1
ATOM 521 C CA . ALA A 1 73 ? 21.299 -9.950 -55.016 1.00 76.56 73 ALA A CA 1
ATOM 522 C C . ALA A 1 73 ? 20.007 -9.754 -54.219 1.00 76.56 73 ALA A C 1
ATOM 524 O O . ALA A 1 73 ? 18.940 -9.665 -54.825 1.00 76.56 73 ALA A O 1
ATOM 525 N N . GLU A 1 74 ? 20.091 -9.790 -52.891 1.00 89.25 74 GLU A N 1
ATOM 526 C CA . GLU A 1 74 ? 18.954 -9.654 -51.977 1.00 89.25 74 GLU A CA 1
ATOM 527 C C . GLU A 1 74 ? 19.419 -9.337 -50.544 1.00 89.25 74 GLU A C 1
ATOM 529 O O . GLU A 1 74 ? 20.606 -9.464 -50.224 1.00 89.25 74 GLU A O 1
ATOM 534 N N . LEU A 1 75 ? 18.488 -8.872 -49.703 1.00 91.88 75 LEU A N 1
ATOM 535 C CA . LEU A 1 75 ? 18.651 -8.770 -48.250 1.00 91.88 7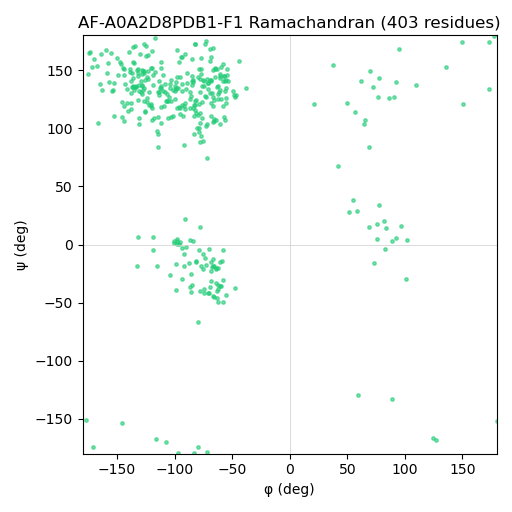5 LEU A CA 1
ATOM 536 C C . LEU A 1 75 ? 17.913 -9.943 -47.602 1.00 91.88 75 LEU A C 1
ATOM 538 O O . LEU A 1 75 ? 16.678 -9.991 -47.616 1.00 91.88 75 LEU A O 1
ATOM 542 N N . GLU A 1 76 ? 18.681 -10.864 -47.038 1.00 94.69 76 GLU A N 1
ATOM 543 C CA . GLU A 1 76 ? 18.209 -12.102 -46.421 1.00 94.69 76 GLU A CA 1
ATOM 544 C C . GLU A 1 76 ? 18.532 -12.125 -44.924 1.00 94.69 76 GLU A C 1
ATOM 546 O O . GLU A 1 76 ? 19.537 -11.567 -44.482 1.00 94.69 76 GLU A O 1
ATOM 551 N N . PHE A 1 77 ? 17.677 -12.780 -44.145 1.00 95.69 77 PHE A N 1
ATOM 552 C CA . PHE A 1 77 ? 17.877 -13.039 -42.725 1.00 95.69 77 PHE A CA 1
ATOM 553 C C . PHE A 1 77 ? 17.837 -14.547 -42.490 1.00 95.69 77 PHE A C 1
ATOM 555 O O . PHE A 1 77 ? 16.821 -15.173 -42.788 1.00 95.69 77 PHE A O 1
ATOM 562 N N . CYS A 1 78 ? 18.918 -15.117 -41.962 1.00 95.19 78 CYS A N 1
ATOM 563 C CA . CYS A 1 78 ? 19.029 -16.536 -41.623 1.00 95.19 78 CYS A CA 1
ATOM 564 C C . CYS A 1 78 ? 18.931 -16.720 -40.109 1.00 95.19 78 CYS A C 1
ATOM 566 O O . CYS A 1 78 ? 19.659 -16.069 -39.362 1.00 95.19 78 CYS A O 1
ATOM 568 N N . ASN A 1 79 ? 18.026 -17.578 -39.639 1.00 94.75 79 ASN A N 1
ATOM 569 C CA . ASN A 1 79 ? 17.819 -17.806 -38.215 1.00 94.75 79 ASN A CA 1
ATOM 570 C C . ASN A 1 79 ? 18.662 -18.979 -37.706 1.00 94.75 79 ASN A C 1
ATOM 572 O O . ASN A 1 79 ? 18.393 -20.132 -38.026 1.00 94.75 79 ASN A O 1
ATOM 576 N N . SER A 1 80 ? 19.668 -18.683 -36.880 1.00 90.31 80 SER A N 1
ATOM 577 C CA . SER A 1 80 ? 20.521 -19.694 -36.235 1.00 90.31 80 SER A CA 1
ATOM 578 C C . SER A 1 80 ? 20.151 -19.976 -34.771 1.00 90.31 80 SER A C 1
ATOM 580 O O . SER A 1 80 ? 20.834 -20.760 -34.110 1.00 90.31 80 SER A O 1
ATOM 582 N N . THR A 1 81 ? 19.082 -19.351 -34.265 1.00 87.19 81 THR A N 1
ATOM 583 C CA . THR A 1 81 ? 18.507 -19.632 -32.939 1.00 87.19 81 THR A CA 1
ATOM 584 C C . THR A 1 81 ? 17.573 -20.850 -32.975 1.00 87.19 81 THR A C 1
ATOM 586 O O . THR A 1 81 ? 17.295 -21.403 -34.041 1.00 87.19 81 THR A O 1
ATOM 589 N N . ASP A 1 82 ? 17.107 -21.298 -31.808 1.00 88.69 82 ASP A N 1
ATOM 590 C CA . ASP A 1 82 ? 16.195 -22.439 -31.645 1.00 88.69 82 ASP A CA 1
ATOM 591 C C . ASP A 1 82 ? 14.703 -22.056 -31.543 1.00 88.69 82 ASP A C 1
ATOM 593 O O . ASP A 1 82 ? 13.858 -22.947 -31.440 1.00 88.69 82 ASP A O 1
ATOM 597 N N . ASP A 1 83 ? 14.367 -20.766 -31.657 1.00 89.00 83 ASP A N 1
ATOM 598 C CA . ASP A 1 83 ? 12.992 -20.245 -31.658 1.00 89.00 83 ASP A CA 1
ATOM 599 C C . ASP A 1 83 ? 12.744 -19.298 -32.852 1.00 89.00 83 ASP A C 1
ATOM 601 O O . ASP A 1 83 ? 13.669 -18.848 -33.533 1.00 89.00 83 ASP A O 1
ATOM 605 N N . VAL A 1 84 ? 11.479 -19.019 -33.166 1.00 91.12 84 VAL A N 1
ATOM 606 C CA . VAL A 1 84 ? 11.099 -18.155 -34.288 1.00 91.12 84 VAL A CA 1
ATOM 607 C C . VAL A 1 84 ? 11.605 -16.726 -34.077 1.00 91.12 84 VAL A C 1
ATOM 609 O O . VAL A 1 84 ? 11.464 -16.134 -33.003 1.00 91.12 84 VAL A O 1
ATOM 612 N N . ALA A 1 85 ? 12.167 -16.137 -35.128 1.00 93.75 85 ALA A N 1
ATOM 613 C CA . ALA A 1 85 ? 12.603 -14.748 -35.145 1.00 93.75 85 ALA A CA 1
ATOM 614 C C . ALA A 1 85 ? 11.681 -13.928 -36.055 1.00 93.75 85 ALA A C 1
ATOM 616 O O . ALA A 1 85 ? 11.395 -14.323 -37.183 1.00 93.75 85 ALA A O 1
ATOM 617 N N . SER A 1 86 ? 11.213 -12.776 -35.582 1.00 95.25 86 SER A N 1
ATOM 618 C CA . SER A 1 86 ? 10.441 -11.811 -36.368 1.00 95.25 86 SER A CA 1
ATOM 619 C C . SER A 1 86 ? 11.320 -10.607 -36.691 1.00 95.25 86 SER A C 1
ATOM 621 O O . SER A 1 86 ? 11.860 -9.956 -35.798 1.00 95.25 86 SER A O 1
ATOM 623 N N . VAL A 1 87 ? 11.465 -10.307 -37.978 1.00 96.12 87 VAL A N 1
ATOM 624 C CA . VAL A 1 87 ? 12.347 -9.253 -38.489 1.00 96.12 87 VAL A CA 1
ATOM 625 C C . VAL A 1 87 ? 11.534 -8.069 -39.001 1.00 96.12 87 VAL A C 1
ATOM 627 O O . VAL A 1 87 ? 10.541 -8.249 -39.706 1.00 96.12 87 VAL A O 1
ATOM 630 N N . ALA A 1 88 ? 11.989 -6.860 -38.693 1.00 97.25 88 ALA A N 1
ATOM 631 C CA . ALA A 1 88 ? 11.608 -5.624 -39.365 1.00 97.25 88 ALA A CA 1
ATOM 632 C C . ALA A 1 88 ? 12.852 -4.960 -39.972 1.00 97.25 88 ALA A C 1
ATOM 634 O O . ALA A 1 88 ? 13.961 -5.111 -39.457 1.00 97.25 88 ALA A O 1
ATOM 635 N N . ILE A 1 89 ? 12.669 -4.196 -41.047 1.00 96.88 89 ILE A N 1
ATOM 636 C CA . ILE A 1 89 ? 13.730 -3.444 -41.727 1.00 96.88 89 ILE A CA 1
ATOM 637 C C . ILE A 1 89 ? 13.386 -1.955 -41.787 1.00 96.88 89 ILE A C 1
ATOM 639 O O . ILE A 1 89 ? 12.219 -1.581 -41.863 1.00 96.88 89 ILE A O 1
ATOM 643 N N . GLY A 1 90 ? 14.406 -1.105 -41.776 1.00 95.81 90 GLY A N 1
ATOM 644 C CA . GLY A 1 90 ? 14.319 0.339 -41.967 1.00 95.81 90 GLY A CA 1
ATOM 645 C C . GLY A 1 90 ? 15.250 0.780 -43.094 1.00 95.81 90 GLY A C 1
ATOM 646 O O . GLY A 1 90 ? 16.345 0.243 -43.252 1.00 95.81 90 GLY A O 1
ATOM 647 N N . TYR A 1 91 ? 14.835 1.740 -43.915 1.00 94.94 91 TYR A N 1
ATOM 648 C CA . TYR A 1 91 ? 15.656 2.257 -45.011 1.00 94.94 91 TYR A CA 1
ATOM 649 C C . TYR A 1 91 ? 15.205 3.645 -45.478 1.00 94.94 91 TYR A C 1
ATOM 651 O O . TYR A 1 91 ? 14.130 4.140 -45.131 1.00 94.94 91 TYR A O 1
ATOM 659 N N . LYS A 1 92 ? 16.039 4.307 -46.286 1.00 92.31 92 LYS A N 1
ATOM 660 C CA . LYS A 1 92 ? 15.739 5.635 -46.837 1.00 92.31 92 LYS A CA 1
ATOM 661 C C . LYS A 1 92 ? 15.045 5.529 -48.196 1.00 92.31 92 LYS A C 1
ATOM 663 O O . LYS A 1 92 ? 15.690 5.564 -49.242 1.00 92.31 92 LYS A O 1
ATOM 668 N N . GLY A 1 93 ? 13.725 5.379 -48.161 1.00 89.38 93 GLY A N 1
ATOM 669 C CA . GLY A 1 93 ? 12.864 5.321 -49.339 1.00 89.38 93 GLY A CA 1
ATOM 670 C C . GLY A 1 93 ? 12.680 6.674 -50.052 1.00 89.38 93 GLY A C 1
ATOM 671 O O . GLY A 1 93 ? 13.119 7.722 -49.569 1.00 89.38 93 GLY A O 1
ATOM 672 N N . PRO A 1 94 ? 11.986 6.690 -51.207 1.00 89.12 94 PRO A N 1
ATOM 673 C CA . PRO A 1 94 ? 11.782 7.900 -52.013 1.00 89.12 94 PRO A CA 1
ATOM 674 C C . PRO A 1 94 ? 10.885 8.952 -51.342 1.00 89.12 94 PRO A C 1
ATOM 676 O O . PRO A 1 94 ? 10.918 10.116 -51.735 1.00 89.12 94 PRO A O 1
ATOM 679 N N . GLN A 1 95 ? 10.082 8.556 -50.349 1.00 87.38 95 GLN A N 1
ATOM 680 C CA . GLN A 1 95 ? 9.199 9.444 -49.579 1.00 87.38 95 GLN A CA 1
ATOM 681 C C . GLN A 1 95 ? 9.775 9.833 -48.205 1.00 87.38 95 GLN A C 1
ATOM 683 O O . GLN A 1 95 ? 9.135 10.579 -47.470 1.00 87.38 95 GLN A O 1
ATOM 688 N N . GLY A 1 96 ? 10.984 9.370 -47.867 1.00 91.06 96 GLY A N 1
ATOM 689 C CA . GLY A 1 96 ? 11.623 9.575 -46.567 1.00 91.06 96 GLY A CA 1
ATOM 690 C C . GLY A 1 96 ? 12.076 8.260 -45.934 1.00 91.06 96 GLY A C 1
ATOM 691 O O . GLY A 1 96 ? 12.095 7.212 -46.583 1.00 91.06 96 GLY A O 1
ATOM 692 N N . TRP A 1 97 ? 12.444 8.314 -44.655 1.00 95.88 97 TRP A N 1
ATOM 693 C CA . TRP A 1 97 ? 12.668 7.109 -43.859 1.00 95.88 97 TRP A CA 1
ATOM 694 C C . TRP A 1 97 ? 11.423 6.222 -43.885 1.00 95.88 97 TRP A C 1
ATOM 696 O O . TRP A 1 97 ? 10.304 6.721 -43.803 1.00 95.88 97 TRP A O 1
ATOM 706 N N . THR A 1 98 ? 11.610 4.925 -44.085 1.00 96.25 98 THR A N 1
ATOM 707 C CA . THR A 1 98 ? 10.536 3.938 -44.219 1.00 96.25 98 THR A CA 1
ATOM 708 C C . THR A 1 98 ? 10.920 2.701 -43.421 1.00 96.25 98 THR A C 1
ATOM 710 O O . THR A 1 98 ? 12.071 2.273 -43.498 1.00 96.25 98 THR A O 1
ATOM 713 N N . SER A 1 99 ? 9.982 2.144 -42.664 1.00 97.00 99 SER A N 1
ATOM 714 C CA . SER A 1 99 ? 10.134 0.883 -41.942 1.00 97.00 99 SER A CA 1
ATOM 715 C C . SER A 1 99 ? 9.053 -0.114 -42.350 1.00 97.00 99 SER A C 1
ATOM 717 O O . SER A 1 99 ? 7.902 0.251 -42.597 1.00 97.00 99 SER A O 1
ATOM 719 N N . GLU A 1 100 ? 9.430 -1.383 -42.437 1.00 96.44 100 GLU A N 1
ATOM 720 C CA . GLU A 1 100 ? 8.578 -2.489 -42.872 1.00 96.44 100 GLU A CA 1
ATOM 721 C C . GLU A 1 100 ? 8.813 -3.722 -41.995 1.00 96.44 100 GLU A C 1
ATOM 723 O O . GLU A 1 100 ? 9.904 -3.915 -41.462 1.00 96.44 100 GLU A O 1
ATOM 728 N N . GLY A 1 101 ? 7.794 -4.561 -41.844 1.00 95.00 101 GLY A N 1
ATOM 729 C CA . GLY A 1 101 ? 7.835 -5.796 -41.057 1.00 95.00 101 GLY A CA 1
ATOM 730 C C . GLY A 1 101 ? 6.463 -6.473 -41.050 1.00 95.00 101 GLY A C 1
ATOM 731 O O . GLY A 1 101 ? 5.528 -5.969 -41.656 1.00 95.00 101 GLY A O 1
ATOM 732 N N . TRP A 1 102 ? 6.245 -7.614 -40.405 1.00 95.69 102 TRP A N 1
ATOM 733 C CA . TRP A 1 102 ? 7.244 -8.519 -39.849 1.00 95.69 102 TRP A CA 1
ATOM 734 C C . TRP A 1 102 ? 7.451 -9.691 -40.810 1.00 95.69 102 TRP A C 1
ATOM 736 O O . TRP A 1 102 ? 6.477 -10.249 -41.324 1.00 95.69 102 TRP A O 1
ATOM 746 N N . TRP A 1 103 ? 8.705 -10.073 -41.032 1.00 95.81 103 TRP A N 1
ATOM 747 C CA . TRP A 1 103 ? 9.056 -11.343 -41.664 1.00 95.81 103 TRP A CA 1
ATOM 748 C C . TRP A 1 103 ? 9.407 -12.343 -40.573 1.00 95.81 103 TRP A C 1
ATOM 750 O O . TRP A 1 103 ? 10.369 -12.129 -39.839 1.00 95.81 103 TRP A O 1
ATOM 760 N N . ASN A 1 104 ? 8.643 -13.426 -40.477 1.00 93.81 104 ASN A N 1
ATOM 761 C CA . ASN A 1 104 ? 8.960 -14.511 -39.557 1.00 93.81 104 ASN A CA 1
ATOM 762 C C . ASN A 1 104 ? 9.981 -15.450 -40.215 1.00 93.81 104 ASN A C 1
ATOM 764 O O . ASN A 1 104 ? 9.901 -15.729 -41.416 1.00 93.81 104 ASN A O 1
ATOM 768 N N . VAL A 1 105 ? 10.941 -15.913 -39.422 1.00 94.44 105 VAL A N 1
ATOM 769 C CA . VAL A 1 105 ? 12.029 -16.801 -39.826 1.00 94.44 105 VAL A CA 1
ATOM 770 C C . VAL A 1 105 ? 12.078 -17.946 -38.819 1.00 94.44 105 VAL A C 1
ATOM 772 O O . VAL A 1 105 ? 12.412 -17.739 -37.649 1.00 94.44 105 VAL A O 1
ATOM 775 N N . ASP A 1 106 ? 11.681 -19.137 -39.259 1.00 92.69 106 ASP A N 1
ATOM 776 C CA . ASP A 1 106 ? 11.647 -20.333 -38.415 1.00 92.69 106 ASP A CA 1
ATOM 777 C C . ASP A 1 106 ? 13.078 -20.803 -38.051 1.00 92.69 106 ASP A C 1
ATOM 779 O O . ASP A 1 106 ? 14.035 -20.448 -38.748 1.00 92.69 106 ASP A O 1
ATOM 783 N N . PRO A 1 107 ? 13.268 -21.568 -36.958 1.00 92.75 107 PRO A N 1
ATOM 784 C CA . PRO A 1 107 ? 14.588 -22.034 -36.521 1.00 92.75 107 PRO A CA 1
ATOM 785 C C . PRO A 1 107 ? 15.349 -22.809 -37.607 1.00 92.75 107 PRO A C 1
ATOM 787 O O . PRO A 1 107 ? 14.889 -23.849 -38.081 1.00 92.75 107 PRO A O 1
ATOM 790 N N . GLY A 1 108 ? 16.542 -22.337 -37.970 1.00 90.88 108 GLY A N 1
ATOM 791 C CA . GLY A 1 108 ? 17.395 -22.940 -38.999 1.00 90.88 108 GLY A CA 1
ATOM 792 C C . GLY A 1 108 ? 17.058 -22.565 -40.448 1.00 90.88 108 GLY A C 1
ATOM 793 O O . GLY A 1 108 ? 17.794 -22.983 -41.344 1.00 90.88 108 GLY A O 1
ATOM 794 N N . ASP A 1 109 ? 15.994 -21.792 -40.690 1.00 93.44 109 ASP A N 1
ATOM 795 C CA . ASP A 1 109 ? 15.585 -21.332 -42.022 1.00 93.44 109 ASP A CA 1
ATOM 796 C C . ASP A 1 109 ? 16.071 -19.899 -42.324 1.00 93.44 109 ASP A C 1
ATOM 798 O O . ASP A 1 109 ? 16.512 -19.158 -41.442 1.00 93.44 109 ASP A O 1
ATOM 802 N N . CYS A 1 110 ? 15.980 -19.491 -43.595 1.00 94.31 110 CYS A N 1
ATOM 803 C CA . CYS A 1 110 ? 16.277 -18.129 -44.046 1.00 94.31 110 CYS A CA 1
ATOM 804 C C . CYS A 1 110 ? 15.083 -17.508 -44.786 1.00 94.31 110 CYS A C 1
ATOM 806 O O . CYS A 1 110 ? 14.387 -18.184 -45.548 1.00 94.31 110 CYS A O 1
ATOM 808 N N . THR A 1 111 ? 14.876 -16.199 -44.609 1.00 93.69 111 THR A N 1
ATOM 809 C CA . THR A 1 111 ? 13.812 -15.427 -45.269 1.00 93.69 111 THR A CA 1
ATOM 810 C C . THR A 1 111 ? 14.368 -14.167 -45.926 1.00 93.69 111 THR A C 1
ATOM 812 O O . THR A 1 111 ? 15.057 -13.356 -45.306 1.00 93.69 111 THR A O 1
ATOM 815 N N . VAL A 1 112 ? 13.996 -13.955 -47.190 1.00 92.94 112 VAL A N 1
ATOM 816 C CA . VAL A 1 112 ? 14.350 -12.754 -47.957 1.00 92.94 112 VAL A CA 1
ATOM 817 C C . VAL A 1 112 ? 13.378 -11.609 -47.665 1.00 92.94 112 VAL A C 1
ATOM 819 O O . VAL A 1 112 ? 12.192 -11.696 -48.001 1.00 92.94 112 VAL A O 1
ATOM 822 N N . ALA A 1 113 ? 13.895 -10.512 -47.108 1.00 91.88 113 ALA A N 1
ATOM 823 C CA . ALA A 1 113 ? 13.138 -9.293 -46.820 1.00 91.88 113 ALA A CA 1
ATOM 824 C C . ALA A 1 113 ? 13.075 -8.343 -48.033 1.00 91.88 113 ALA A C 1
ATOM 826 O O . ALA A 1 113 ? 12.011 -7.807 -48.343 1.00 91.88 113 ALA A O 1
ATOM 827 N N . ILE A 1 114 ? 14.181 -8.183 -48.777 1.00 90.31 114 ILE A N 1
ATOM 828 C CA . ILE A 1 114 ? 14.228 -7.412 -50.037 1.00 90.31 114 ILE A CA 1
ATOM 829 C C . ILE A 1 114 ? 14.816 -8.286 -51.141 1.00 90.31 114 ILE A C 1
ATOM 831 O O . ILE A 1 114 ? 15.946 -8.741 -51.018 1.00 90.31 114 ILE A O 1
ATOM 835 N N . ARG A 1 115 ? 14.084 -8.465 -52.246 1.00 87.19 115 ARG A N 1
ATOM 836 C CA . ARG A 1 115 ? 14.560 -9.183 -53.442 1.00 87.19 115 ARG A CA 1
ATOM 837 C C . ARG A 1 115 ? 15.167 -8.221 -54.464 1.00 87.19 115 ARG A C 1
ATOM 839 O O . ARG A 1 115 ? 14.538 -7.213 -54.787 1.00 87.19 115 ARG A O 1
ATOM 846 N N . GLY A 1 116 ? 16.286 -8.604 -55.072 1.00 85.56 116 GLY A N 1
ATOM 847 C CA . GLY A 1 116 ? 16.982 -7.821 -56.098 1.00 85.56 116 GLY A CA 1
ATOM 848 C C . GLY A 1 116 ? 18.117 -6.959 -55.534 1.00 85.56 116 GLY A C 1
ATOM 849 O O . GLY A 1 116 ? 18.238 -6.794 -54.321 1.00 85.56 116 GLY A O 1
ATOM 850 N N . ASP A 1 117 ? 18.947 -6.417 -56.437 1.00 84.44 117 ASP A N 1
ATOM 851 C CA . ASP A 1 117 ? 20.088 -5.558 -56.089 1.00 84.44 117 ASP A CA 1
ATOM 852 C C . ASP A 1 117 ? 19.685 -4.478 -55.084 1.00 84.44 117 ASP A C 1
ATOM 854 O O . ASP A 1 117 ? 18.758 -3.711 -55.343 1.00 84.44 117 ASP A O 1
ATOM 858 N N . LEU A 1 118 ? 20.409 -4.385 -53.969 1.00 87.38 118 LEU A N 1
ATOM 859 C CA . LEU A 1 118 ? 20.171 -3.392 -52.925 1.00 87.38 118 LEU A CA 1
ATOM 860 C C . LEU A 1 118 ? 20.696 -2.008 -53.378 1.00 87.38 118 LEU A C 1
ATOM 862 O O . LEU A 1 118 ? 21.910 -1.817 -53.443 1.00 87.38 118 LEU A O 1
ATOM 866 N N . PRO A 1 119 ? 19.831 -1.012 -53.690 1.00 85.69 119 PRO A N 1
ATOM 867 C CA . PRO A 1 119 ? 20.274 0.258 -54.285 1.00 85.69 119 PRO A CA 1
ATOM 868 C C . PRO A 1 119 ? 20.825 1.284 -53.282 1.00 85.69 119 PRO A C 1
ATOM 870 O O . PRO A 1 119 ? 21.394 2.298 -53.690 1.00 85.69 119 PRO A O 1
ATOM 873 N N . LEU A 1 120 ? 20.604 1.076 -51.983 1.00 88.62 120 LEU A N 1
ATOM 874 C CA . LEU A 1 120 ? 21.074 1.956 -50.911 1.00 88.62 120 LEU A CA 1
ATOM 875 C C . LEU A 1 120 ? 22.410 1.453 -50.359 1.00 88.62 120 LEU A C 1
ATOM 877 O O . LEU A 1 120 ? 22.768 0.299 -50.545 1.00 88.62 120 LEU A O 1
ATOM 881 N N . THR A 1 121 ? 23.149 2.313 -49.660 1.00 86.44 121 THR A N 1
ATOM 882 C CA . THR A 1 121 ? 24.415 1.939 -49.001 1.00 86.44 121 THR A CA 1
ATOM 883 C C . THR A 1 121 ? 24.244 1.493 -47.550 1.00 86.44 121 THR A C 1
ATOM 885 O O . THR A 1 121 ? 25.139 0.839 -47.019 1.00 86.44 121 THR A O 1
ATOM 888 N N . HIS A 1 122 ? 23.111 1.842 -46.934 1.00 90.25 122 HIS A N 1
ATOM 889 C CA . HIS A 1 122 ? 22.778 1.552 -45.542 1.00 90.25 122 HIS A CA 1
ATOM 890 C C . HIS A 1 122 ? 21.332 1.057 -45.468 1.00 90.25 122 HIS A C 1
ATOM 892 O O . HIS A 1 122 ? 20.434 1.669 -46.058 1.00 90.25 122 HIS A O 1
ATOM 898 N N . TYR A 1 123 ? 21.134 -0.034 -44.738 1.00 94.38 123 TYR A N 1
ATOM 899 C CA . TYR A 1 123 ? 19.836 -0.536 -44.292 1.00 94.38 123 TYR A CA 1
ATOM 900 C C . TYR A 1 123 ? 19.864 -0.650 -42.773 1.00 94.38 123 TYR A C 1
ATOM 902 O O . TYR A 1 123 ? 20.934 -0.658 -42.174 1.00 94.38 123 TYR A O 1
ATOM 910 N N . TYR A 1 124 ? 18.698 -0.748 -42.158 1.00 95.88 124 TYR A N 1
ATOM 911 C CA . TYR A 1 124 ? 18.541 -0.905 -40.721 1.00 95.88 124 TYR A CA 1
ATOM 912 C C . TYR A 1 124 ? 17.662 -2.125 -40.462 1.00 95.88 124 TYR A C 1
ATOM 914 O O . TYR A 1 124 ? 16.798 -2.435 -41.284 1.00 95.88 124 TYR A O 1
ATOM 922 N N . TYR A 1 125 ? 17.853 -2.830 -39.351 1.00 95.75 125 TYR A N 1
ATOM 923 C CA . TYR A 1 125 ? 17.028 -3.989 -39.007 1.00 95.75 125 TYR A CA 1
ATOM 924 C C . TYR A 1 125 ? 16.771 -4.113 -37.506 1.00 95.75 125 TYR A C 1
ATOM 926 O O . TYR A 1 125 ? 17.585 -3.714 -36.675 1.00 95.75 125 TYR A O 1
ATOM 934 N N . ARG A 1 126 ? 15.629 -4.704 -37.169 1.00 94.56 126 ARG A N 1
ATOM 935 C CA . ARG A 1 126 ? 15.238 -5.085 -35.814 1.00 94.56 126 ARG A CA 1
ATOM 936 C C . ARG A 1 126 ? 14.814 -6.544 -35.841 1.00 94.56 126 ARG A C 1
ATOM 938 O O . ARG A 1 126 ? 13.992 -6.923 -36.670 1.00 94.56 126 ARG A O 1
ATOM 945 N N . VAL A 1 127 ? 15.362 -7.338 -34.931 1.00 93.88 127 VAL A N 1
ATOM 946 C CA . VAL A 1 127 ? 14.931 -8.719 -34.682 1.00 93.88 127 VAL A CA 1
ATOM 947 C C . VAL A 1 127 ? 14.284 -8.778 -33.306 1.00 93.88 127 VAL A C 1
ATOM 949 O O . VAL A 1 127 ? 14.832 -8.217 -32.357 1.00 93.88 127 VAL A O 1
ATOM 952 N N . VAL A 1 128 ? 13.143 -9.452 -33.209 1.00 90.56 128 VAL A N 1
ATOM 953 C CA . VAL A 1 128 ? 12.491 -9.834 -31.950 1.00 90.56 128 VAL A CA 1
ATOM 954 C C . VAL A 1 128 ? 12.184 -11.334 -31.984 1.00 90.56 128 VAL A C 1
ATOM 956 O O . VAL A 1 128 ? 11.902 -11.877 -33.051 1.00 90.56 128 VAL A O 1
ATOM 959 N N . SER A 1 129 ? 12.244 -12.020 -30.848 1.00 87.81 129 SER A N 1
ATOM 960 C CA . SER A 1 129 ? 11.934 -13.451 -30.721 1.00 87.81 129 SER A CA 1
ATOM 961 C C . SER A 1 129 ? 11.269 -13.704 -29.359 1.00 87.81 129 SER A C 1
ATOM 963 O O . SER A 1 129 ? 11.536 -12.934 -28.436 1.00 87.81 129 SER A O 1
ATOM 965 N N . PRO A 1 130 ? 10.406 -14.727 -29.199 1.00 79.12 130 PRO A N 1
ATOM 966 C CA . PRO A 1 130 ? 9.787 -15.053 -27.908 1.00 79.12 130 PRO A CA 1
ATOM 967 C C . PRO A 1 130 ? 10.755 -15.568 -26.830 1.00 79.12 130 PRO A C 1
ATOM 969 O O . PRO A 1 130 ? 10.378 -15.564 -25.658 1.00 79.12 130 PRO A O 1
ATOM 972 N N . SER A 1 131 ? 11.948 -16.031 -27.231 1.00 75.56 131 SER A N 1
ATOM 973 C CA . SER A 1 131 ? 12.932 -16.675 -26.340 1.00 75.56 131 SER A CA 1
ATOM 974 C C . SER A 1 131 ? 14.367 -16.135 -26.480 1.00 75.56 131 SER A C 1
ATOM 976 O O . SER A 1 131 ? 15.298 -16.696 -25.901 1.00 75.56 131 SER A O 1
ATOM 978 N N . TRP A 1 132 ? 14.588 -15.078 -27.273 1.00 80.19 132 TRP A N 1
ATOM 979 C CA . TRP A 1 132 ? 15.921 -14.507 -27.522 1.00 80.19 132 TRP A CA 1
ATOM 980 C C . TRP A 1 132 ? 15.903 -12.981 -27.507 1.00 80.19 132 TRP A C 1
ATOM 982 O O . TRP A 1 132 ? 15.131 -12.346 -28.234 1.00 80.19 132 TRP A O 1
ATOM 992 N N . THR A 1 133 ? 16.833 -12.400 -26.750 1.00 81.38 133 THR A N 1
ATOM 993 C CA . THR A 1 133 ? 17.044 -10.951 -26.678 1.00 81.38 133 THR A CA 1
ATOM 994 C C . THR A 1 133 ? 18.214 -10.552 -27.571 1.00 81.38 133 THR A C 1
ATOM 996 O O . THR A 1 133 ? 19.298 -11.142 -27.523 1.00 81.38 133 THR A O 1
ATOM 999 N N . PHE A 1 134 ? 17.999 -9.518 -28.382 1.00 83.00 134 PHE A N 1
ATOM 1000 C CA . PHE A 1 134 ? 18.990 -8.956 -29.296 1.00 83.00 134 PHE A CA 1
ATOM 1001 C C . PHE A 1 134 ? 19.263 -7.504 -28.912 1.00 83.00 134 PHE A C 1
ATOM 1003 O O . PHE A 1 134 ? 18.320 -6.760 -28.653 1.00 83.00 134 PHE A O 1
ATOM 1010 N N . ASP A 1 135 ? 20.530 -7.093 -28.924 1.00 82.50 135 ASP A N 1
ATOM 1011 C CA . ASP A 1 135 ? 20.887 -5.681 -28.791 1.00 82.50 135 ASP A CA 1
ATOM 1012 C C . ASP A 1 135 ? 20.450 -4.904 -30.043 1.00 82.50 135 ASP A C 1
ATOM 1014 O O . ASP A 1 135 ? 20.618 -5.380 -31.174 1.00 82.50 135 ASP A O 1
ATOM 1018 N N . HIS A 1 136 ? 19.938 -3.684 -29.851 1.00 82.62 136 HIS A N 1
ATOM 1019 C CA . HIS A 1 136 ? 19.591 -2.769 -30.942 1.00 82.62 136 HIS A CA 1
ATOM 1020 C C . HIS A 1 136 ? 20.256 -1.399 -30.769 1.00 82.62 136 HIS A C 1
ATOM 1022 O O . HIS A 1 136 ? 20.233 -0.800 -29.693 1.00 82.62 136 HIS A O 1
ATOM 1028 N N . GLU A 1 137 ? 20.830 -0.875 -31.849 1.00 77.25 137 GLU A N 1
ATOM 1029 C CA . GLU A 1 137 ? 21.417 0.462 -31.897 1.00 77.25 137 GLU A CA 1
ATOM 1030 C C . GLU A 1 137 ? 20.357 1.576 -31.812 1.00 77.25 137 GLU A C 1
ATOM 1032 O O . GLU A 1 137 ? 19.146 1.379 -31.938 1.00 77.25 137 GLU A O 1
ATOM 1037 N N . ARG A 1 138 ? 20.830 2.812 -31.610 1.00 75.81 138 ARG A N 1
A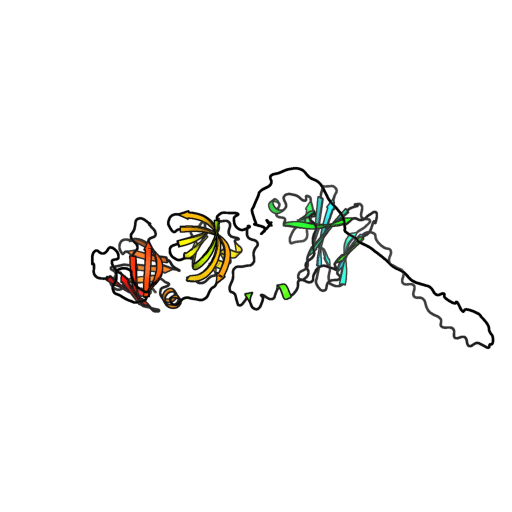TOM 1038 C CA . ARG A 1 138 ? 19.986 3.993 -31.354 1.00 75.81 138 ARG A CA 1
ATOM 1039 C C . ARG A 1 138 ? 19.319 4.584 -32.609 1.00 75.81 138 ARG A C 1
ATOM 1041 O O . ARG A 1 138 ? 18.858 5.726 -32.562 1.00 75.81 138 ARG A O 1
ATOM 1048 N N . TYR A 1 139 ? 19.276 3.856 -33.726 1.00 88.62 139 TYR A N 1
ATOM 1049 C CA . TYR A 1 139 ? 18.566 4.288 -34.931 1.00 88.62 139 TYR A CA 1
ATOM 1050 C C . TYR A 1 139 ? 17.072 3.997 -34.772 1.00 88.62 139 TYR A C 1
ATOM 1052 O O . TYR A 1 139 ? 16.626 2.863 -34.913 1.00 88.62 139 TYR A O 1
ATOM 1060 N N . MET A 1 140 ? 16.306 5.031 -34.425 1.00 91.31 140 MET A N 1
ATOM 1061 C CA . MET A 1 140 ? 14.896 4.893 -34.056 1.00 91.31 140 MET A CA 1
ATOM 1062 C C . MET A 1 140 ? 13.974 4.926 -35.277 1.00 91.31 140 MET A C 1
ATOM 1064 O O . MET A 1 140 ? 13.966 5.911 -36.013 1.00 91.31 140 MET A O 1
ATOM 1068 N N . PHE A 1 141 ? 13.135 3.903 -35.434 1.00 95.94 141 PHE A N 1
ATOM 1069 C CA . PHE A 1 141 ? 12.069 3.839 -36.439 1.00 95.94 141 PHE A CA 1
ATOM 1070 C C . PHE A 1 141 ? 10.712 3.566 -35.778 1.00 95.94 141 PHE A C 1
ATOM 1072 O O . PHE A 1 141 ? 10.633 3.099 -34.641 1.00 95.94 141 PHE A O 1
ATOM 1079 N N . CYS A 1 142 ? 9.625 3.840 -36.502 1.00 94.81 142 CYS A N 1
ATOM 1080 C CA . CYS A 1 142 ? 8.283 3.477 -36.054 1.00 94.81 142 CYS A CA 1
ATOM 1081 C C . CYS A 1 142 ? 7.960 2.013 -36.413 1.00 94.81 142 CYS A C 1
ATOM 1083 O O . CYS A 1 142 ? 8.297 1.564 -37.511 1.00 94.81 142 CYS A O 1
ATOM 1085 N N . THR A 1 143 ? 7.269 1.278 -35.540 1.00 96.25 143 THR A N 1
ATOM 1086 C CA . THR A 1 143 ? 6.835 -0.114 -35.781 1.00 96.25 143 THR A CA 1
ATOM 1087 C C . THR A 1 143 ? 5.375 -0.344 -35.369 1.00 96.25 143 THR A C 1
ATOM 1089 O O . THR A 1 143 ? 4.727 0.515 -34.764 1.00 96.25 143 THR A O 1
ATOM 1092 N N . SER A 1 144 ? 4.826 -1.511 -35.713 1.00 92.56 144 SER A N 1
ATOM 1093 C CA . SER A 1 144 ? 3.492 -1.949 -35.287 1.00 92.56 144 SER A CA 1
ATOM 1094 C C . SER A 1 144 ? 3.510 -3.415 -34.853 1.00 92.56 144 SER A C 1
ATOM 1096 O O . SER A 1 144 ? 4.350 -4.184 -35.304 1.00 92.56 144 SER A O 1
ATOM 1098 N N . GLN A 1 145 ? 2.548 -3.834 -34.026 1.00 86.00 145 GLN A N 1
ATOM 1099 C CA . GLN A 1 145 ? 2.402 -5.227 -33.565 1.00 86.00 145 GLN A CA 1
ATOM 1100 C C . GLN A 1 145 ? 1.992 -6.214 -34.678 1.00 86.00 145 GLN A C 1
ATOM 1102 O O . GLN A 1 145 ? 2.056 -7.426 -34.497 1.00 86.00 145 GLN A O 1
ATOM 1107 N N . ARG A 1 146 ? 1.516 -5.714 -35.824 1.00 86.69 146 ARG A N 1
ATOM 1108 C CA . ARG A 1 146 ? 1.122 -6.508 -37.001 1.00 86.69 146 ARG A CA 1
ATOM 1109 C C . ARG A 1 146 ? 1.965 -6.100 -38.200 1.00 86.69 146 ARG A C 1
ATOM 1111 O O . ARG A 1 146 ? 2.575 -5.041 -38.166 1.00 86.69 146 ARG A O 1
ATOM 1118 N N . VAL A 1 147 ? 1.939 -6.906 -39.265 1.00 91.12 147 VAL A N 1
ATOM 1119 C CA . VAL A 1 147 ? 2.588 -6.594 -40.552 1.00 91.12 147 VAL A CA 1
ATOM 1120 C C . VAL A 1 147 ? 2.262 -5.159 -40.998 1.00 91.12 147 VAL A C 1
ATOM 1122 O O . VAL A 1 147 ? 1.094 -4.763 -41.014 1.00 91.12 147 VAL A O 1
ATOM 1125 N N . PHE A 1 148 ? 3.297 -4.386 -41.326 1.00 96.50 148 PHE A N 1
ATOM 1126 C CA . PHE A 1 148 ? 3.267 -2.939 -41.494 1.00 96.50 148 PHE A CA 1
ATOM 1127 C C . PHE A 1 148 ? 4.232 -2.439 -42.579 1.00 96.50 148 PHE A C 1
ATOM 1129 O O . PHE A 1 148 ? 5.274 -3.035 -42.846 1.00 96.50 148 PHE A O 1
ATOM 1136 N N . THR A 1 149 ? 3.898 -1.269 -43.123 1.00 95.94 149 THR A N 1
ATOM 1137 C CA . THR A 1 149 ? 4.788 -0.395 -43.897 1.00 95.94 149 THR A CA 1
ATOM 1138 C C . THR A 1 149 ? 4.510 1.031 -43.430 1.00 95.94 149 THR A C 1
ATOM 1140 O O . THR A 1 149 ? 3.384 1.512 -43.576 1.00 95.94 149 THR A O 1
ATOM 1143 N N . ILE A 1 150 ? 5.493 1.701 -42.830 1.00 95.31 150 ILE A N 1
ATOM 1144 C CA . ILE A 1 150 ? 5.347 3.035 -42.233 1.00 95.31 150 ILE A CA 1
ATOM 1145 C C . ILE A 1 150 ? 6.378 3.975 -42.859 1.00 95.31 150 ILE A C 1
ATOM 1147 O O . ILE A 1 150 ? 7.573 3.705 -42.835 1.00 95.31 150 ILE A O 1
ATOM 1151 N N . VAL A 1 151 ? 5.919 5.109 -43.394 1.00 96.69 151 VAL A N 1
ATOM 1152 C CA . VAL A 1 151 ? 6.787 6.205 -43.856 1.00 96.69 151 VAL A CA 1
ATOM 1153 C C . VAL A 1 151 ? 6.886 7.260 -42.751 1.00 96.69 151 VAL A C 1
ATOM 1155 O O . VAL A 1 151 ? 5.870 7.645 -42.175 1.00 96.69 151 VAL A O 1
ATOM 1158 N N . GLY A 1 152 ? 8.094 7.743 -42.469 1.00 90.88 152 GLY A N 1
ATOM 1159 C CA . GLY A 1 152 ? 8.415 8.711 -41.419 1.00 90.88 152 GLY A CA 1
ATOM 1160 C C . GLY A 1 152 ? 8.779 8.051 -40.086 1.00 90.88 152 GLY A C 1
ATOM 1161 O O . GLY A 1 152 ? 8.006 7.263 -39.546 1.00 90.88 152 GLY A O 1
ATOM 1162 N N . ASP A 1 153 ? 9.933 8.439 -39.548 1.00 91.25 153 ASP A N 1
ATOM 1163 C CA . ASP A 1 153 ? 10.608 7.959 -38.331 1.00 91.25 153 ASP A CA 1
ATOM 1164 C C . ASP A 1 153 ? 10.362 8.839 -37.087 1.00 91.25 153 ASP A C 1
ATOM 1166 O O . ASP A 1 153 ? 10.933 8.602 -36.021 1.00 91.25 153 ASP A O 1
ATOM 1170 N N . THR A 1 154 ? 9.513 9.863 -37.196 1.00 88.69 154 THR A N 1
ATOM 1171 C CA . THR A 1 154 ? 9.185 10.814 -36.121 1.00 88.69 154 THR A CA 1
ATOM 1172 C C . THR A 1 154 ? 7.745 10.664 -35.628 1.00 88.69 154 THR A C 1
ATOM 1174 O O . THR A 1 154 ? 6.871 10.200 -36.368 1.00 88.69 154 THR A O 1
ATOM 1177 N N . GLU A 1 155 ? 7.502 11.108 -34.387 1.00 90.19 155 GLU A N 1
ATOM 1178 C CA . GLU A 1 155 ? 6.171 11.188 -33.754 1.00 90.19 155 GLU A CA 1
ATOM 1179 C C . GLU A 1 155 ? 5.414 9.843 -33.752 1.00 90.19 155 GLU A C 1
ATOM 1181 O O . GLU A 1 155 ? 4.208 9.798 -33.983 1.00 90.19 155 GLU A O 1
ATOM 1186 N N . CYS A 1 156 ? 6.129 8.731 -33.540 1.00 89.38 156 CYS A N 1
ATOM 1187 C CA . CYS A 1 156 ? 5.576 7.382 -33.680 1.00 89.38 156 CYS A CA 1
ATOM 1188 C C . CYS A 1 156 ? 4.363 7.155 -32.763 1.00 89.38 156 CYS A C 1
ATOM 1190 O O . CYS A 1 156 ? 3.308 6.752 -33.252 1.00 89.38 156 CYS A O 1
ATOM 1192 N N . GLU A 1 157 ? 4.469 7.487 -31.475 1.00 93.12 157 GLU A N 1
ATOM 1193 C CA . GLU A 1 157 ? 3.416 7.259 -30.480 1.00 93.12 157 GLU A CA 1
ATOM 1194 C C . GLU A 1 157 ? 2.160 8.074 -30.818 1.00 93.12 157 GLU A C 1
ATOM 1196 O O . GLU A 1 157 ? 1.056 7.532 -30.882 1.00 93.12 157 GLU A O 1
ATOM 1201 N N . ALA A 1 158 ? 2.335 9.355 -31.164 1.00 92.69 158 ALA A N 1
ATOM 1202 C CA . ALA A 1 158 ? 1.253 10.248 -31.595 1.00 92.69 158 ALA A CA 1
ATOM 1203 C C . ALA A 1 158 ? 0.556 9.786 -32.893 1.00 92.69 158 ALA A C 1
ATOM 1205 O O . ALA A 1 158 ? -0.574 10.186 -33.177 1.00 92.69 158 ALA A O 1
ATOM 1206 N N . ARG A 1 159 ? 1.218 8.929 -33.679 1.00 91.75 159 ARG A N 1
ATOM 1207 C CA . ARG A 1 159 ? 0.703 8.310 -34.908 1.00 91.75 159 ARG A CA 1
ATOM 1208 C C . ARG A 1 159 ? 0.167 6.886 -34.688 1.00 91.75 159 ARG A C 1
ATOM 1210 O O . ARG A 1 159 ? -0.269 6.256 -35.650 1.00 91.75 159 ARG A O 1
ATOM 1217 N N . GLY A 1 160 ? 0.161 6.384 -33.449 1.00 89.94 160 GLY A N 1
ATOM 1218 C CA . GLY A 1 160 ? -0.305 5.037 -33.101 1.00 89.94 160 GLY A CA 1
ATOM 1219 C C . GLY A 1 160 ? 0.697 3.928 -33.444 1.00 89.94 160 GLY A C 1
ATOM 1220 O O . GLY A 1 160 ? 0.301 2.838 -33.866 1.00 89.94 160 GLY A O 1
ATOM 1221 N N . HIS A 1 161 ? 1.994 4.211 -33.332 1.00 92.44 161 HIS A N 1
ATOM 1222 C CA . HIS A 1 161 ? 3.103 3.297 -33.615 1.00 92.44 161 HIS A CA 1
ATOM 1223 C C . HIS A 1 161 ? 4.074 3.253 -32.426 1.00 92.44 161 HIS A C 1
ATOM 1225 O O . HIS A 1 161 ? 4.241 4.252 -31.732 1.00 92.44 161 HIS A O 1
ATOM 1231 N N . ALA A 1 162 ? 4.754 2.127 -32.214 1.00 91.00 162 ALA A N 1
ATOM 1232 C CA . ALA A 1 162 ? 5.842 2.056 -31.236 1.00 91.00 162 ALA A CA 1
ATOM 1233 C C . ALA A 1 162 ? 7.116 2.700 -31.808 1.00 91.00 162 ALA A C 1
ATOM 1235 O O . ALA A 1 162 ? 7.310 2.704 -33.028 1.00 91.00 162 ALA A O 1
ATOM 1236 N N . ARG A 1 163 ? 7.975 3.253 -30.945 1.00 92.38 163 ARG A N 1
ATOM 1237 C CA . ARG A 1 163 ? 9.268 3.850 -31.310 1.00 92.38 163 ARG A CA 1
ATOM 1238 C C . ARG A 1 163 ? 10.395 2.914 -30.885 1.00 92.38 163 ARG A C 1
ATOM 1240 O O . ARG A 1 163 ? 10.673 2.784 -29.703 1.00 92.38 163 ARG A O 1
ATOM 1247 N N . GLU A 1 164 ? 11.047 2.279 -31.852 1.00 92.44 164 GLU A N 1
ATOM 1248 C CA . GLU A 1 164 ? 11.944 1.144 -31.606 1.00 92.44 164 GLU A CA 1
ATOM 1249 C C . GLU A 1 164 ? 13.337 1.355 -32.207 1.00 92.44 164 GLU A C 1
ATOM 1251 O O . GLU A 1 164 ? 13.473 1.955 -33.276 1.00 92.44 164 GLU A O 1
ATOM 1256 N N . GLY A 1 165 ? 14.363 0.800 -31.552 1.00 92.06 165 GLY A N 1
ATOM 1257 C CA . GLY A 1 165 ? 15.748 0.796 -32.034 1.00 92.06 165 GLY A CA 1
ATOM 1258 C C . GLY A 1 165 ? 16.018 -0.273 -33.101 1.00 92.06 165 GLY A C 1
ATOM 1259 O O . GLY A 1 165 ? 15.466 -1.378 -33.051 1.00 92.06 165 GLY A O 1
ATOM 1260 N N . PHE A 1 166 ? 16.869 0.065 -34.070 1.00 94.69 166 PHE A N 1
ATOM 1261 C CA . PHE A 1 166 ? 17.305 -0.784 -35.181 1.00 94.69 166 PHE A CA 1
ATOM 1262 C C . PHE A 1 166 ? 18.840 -0.736 -35.311 1.00 94.69 166 PHE A C 1
ATOM 1264 O O . PHE A 1 166 ? 19.446 0.316 -35.122 1.00 94.69 166 PHE A O 1
ATOM 1271 N N . ASN A 1 167 ? 19.449 -1.857 -35.699 1.00 92.75 167 ASN A N 1
ATOM 1272 C CA . ASN A 1 167 ? 20.875 -2.005 -36.016 1.00 92.75 167 ASN A CA 1
ATOM 1273 C C . ASN A 1 167 ? 21.178 -1.616 -37.466 1.00 92.75 167 ASN A C 1
ATOM 1275 O O . ASN A 1 167 ? 20.382 -1.916 -38.355 1.00 92.75 167 ASN A O 1
ATOM 1279 N N . GLU A 1 168 ? 22.336 -1.016 -37.731 1.00 93.62 168 GLU A N 1
ATOM 1280 C CA . GLU A 1 168 ? 22.781 -0.627 -39.073 1.00 93.62 168 GLU A CA 1
ATOM 1281 C C . GLU A 1 168 ? 23.475 -1.763 -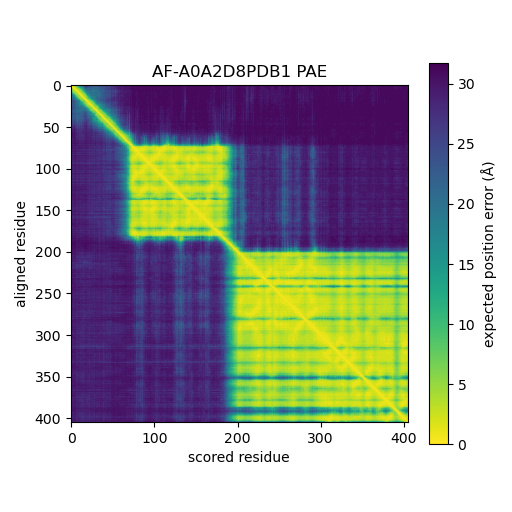39.853 1.00 93.62 168 GLU A C 1
ATOM 1283 O O . GLU A 1 168 ? 24.283 -2.533 -39.339 1.00 93.62 168 GLU A O 1
ATOM 1288 N N . ILE A 1 169 ? 23.183 -1.833 -41.153 1.00 91.62 169 ILE A N 1
ATOM 1289 C CA . ILE A 1 169 ? 23.831 -2.686 -42.153 1.00 91.62 169 ILE A CA 1
ATOM 1290 C C . ILE A 1 169 ? 24.529 -1.770 -43.158 1.00 91.62 169 ILE A C 1
ATOM 1292 O O . ILE A 1 169 ? 23.912 -1.275 -44.106 1.00 91.62 169 ILE A O 1
ATOM 1296 N N . ALA A 1 170 ? 25.834 -1.570 -42.982 1.00 89.19 170 ALA A N 1
ATOM 1297 C CA . ALA A 1 170 ? 26.675 -0.906 -43.973 1.00 89.19 170 ALA A CA 1
ATOM 1298 C C . ALA A 1 170 ? 27.043 -1.889 -45.100 1.00 89.19 170 ALA A C 1
ATOM 1300 O O . ALA A 1 170 ? 27.810 -2.839 -44.915 1.00 89.19 170 ALA A O 1
ATOM 1301 N N . LEU A 1 171 ? 26.511 -1.670 -46.305 1.00 86.00 171 LEU A N 1
ATOM 1302 C CA . LEU A 1 171 ? 26.716 -2.598 -47.423 1.00 86.00 171 LEU A CA 1
ATOM 1303 C C . LEU A 1 171 ? 28.111 -2.503 -48.054 1.00 86.00 171 LEU A C 1
ATOM 1305 O O . LEU A 1 171 ? 28.550 -3.462 -48.685 1.00 86.00 171 LEU A O 1
ATOM 1309 N N . GLU A 1 172 ? 28.824 -1.387 -47.876 1.00 84.38 172 GLU A N 1
ATOM 1310 C CA . GLU A 1 172 ? 30.206 -1.174 -48.355 1.00 84.38 172 GLU A CA 1
ATOM 1311 C C . GLU A 1 172 ? 30.430 -1.482 -49.856 1.00 84.38 172 GLU A C 1
ATOM 1313 O O . GLU A 1 172 ? 31.528 -1.825 -50.289 1.00 84.38 172 GLU A O 1
ATOM 1318 N N . GLY A 1 173 ? 29.382 -1.345 -50.678 1.00 77.50 173 GLY A N 1
ATOM 1319 C CA . GLY A 1 173 ? 29.420 -1.623 -52.121 1.00 77.50 173 GLY A CA 1
ATOM 1320 C C . GLY A 1 173 ? 29.017 -3.046 -52.528 1.00 77.50 173 GLY A C 1
ATOM 1321 O O . GLY A 1 173 ? 29.090 -3.372 -53.713 1.00 77.50 173 GLY A O 1
ATOM 1322 N N . ARG A 1 174 ? 28.564 -3.886 -51.590 1.00 83.38 174 ARG A N 1
ATOM 1323 C CA . ARG A 1 174 ? 27.871 -5.153 -51.882 1.00 83.38 174 ARG A CA 1
ATOM 1324 C C . ARG A 1 174 ? 26.442 -4.877 -52.362 1.00 83.38 174 ARG A C 1
ATOM 1326 O O . ARG A 1 174 ? 25.772 -4.019 -51.797 1.00 83.38 174 ARG A O 1
ATOM 1333 N N . SER A 1 175 ? 25.962 -5.630 -53.355 1.00 82.19 175 SER A N 1
ATOM 1334 C CA . SER A 1 175 ? 24.555 -5.579 -53.797 1.00 82.19 175 SER A CA 1
ATOM 1335 C C . SER A 1 175 ? 23.643 -6.591 -53.094 1.00 82.19 175 SER A C 1
ATOM 1337 O O . SER A 1 175 ? 22.430 -6.512 -53.258 1.00 82.19 175 SER A O 1
ATOM 1339 N N . ALA A 1 176 ? 24.216 -7.503 -52.302 1.00 86.06 176 ALA A N 1
ATOM 1340 C CA . ALA A 1 176 ? 23.534 -8.539 -51.527 1.00 86.06 176 ALA A CA 1
ATOM 1341 C C . ALA A 1 176 ? 24.078 -8.566 -50.091 1.00 86.06 176 ALA A C 1
ATOM 1343 O O . ALA A 1 176 ? 25.264 -8.277 -49.884 1.00 86.06 176 ALA A O 1
ATOM 1344 N N . PHE A 1 177 ? 23.255 -8.949 -49.117 1.00 89.94 177 PHE A N 1
ATOM 1345 C CA . PHE A 1 177 ? 23.685 -9.133 -47.731 1.00 89.94 177 PHE A CA 1
ATOM 1346 C C . PHE A 1 177 ? 22.790 -10.143 -47.007 1.00 89.94 177 PHE A C 1
ATOM 1348 O O . PHE A 1 177 ? 21.569 -10.019 -47.037 1.00 89.94 177 PHE A O 1
ATOM 1355 N N . THR A 1 178 ? 23.410 -11.091 -46.306 1.00 91.25 178 THR A N 1
ATOM 1356 C CA . THR A 1 178 ? 22.723 -12.021 -45.405 1.00 91.25 178 THR A CA 1
ATOM 1357 C C . THR A 1 178 ? 23.051 -11.635 -43.967 1.00 91.25 178 THR A C 1
ATOM 1359 O O . THR A 1 178 ? 24.224 -11.526 -43.604 1.00 91.25 178 THR A O 1
ATOM 1362 N N . VAL A 1 179 ? 22.023 -11.381 -43.160 1.00 91.00 179 VAL A N 1
ATOM 1363 C CA . VAL A 1 179 ? 22.132 -11.185 -41.713 1.00 91.00 179 VAL A CA 1
ATOM 1364 C C . VAL A 1 179 ? 21.956 -12.543 -41.044 1.00 91.00 179 VAL A C 1
ATOM 1366 O O . VAL A 1 179 ? 20.882 -13.137 -41.113 1.00 91.00 179 VAL A O 1
ATOM 1369 N N . GLU A 1 180 ? 22.997 -13.015 -40.368 1.00 91.69 180 GLU A N 1
ATOM 1370 C CA . GLU A 1 180 ? 22.888 -14.161 -39.467 1.00 91.69 180 GLU A CA 1
ATOM 1371 C C . GLU A 1 180 ? 22.247 -13.697 -38.154 1.00 91.69 180 GLU A C 1
ATOM 1373 O O . GLU A 1 180 ? 22.836 -12.921 -37.398 1.00 91.69 180 GLU A O 1
ATOM 1378 N N . ILE A 1 181 ? 21.036 -14.169 -37.868 1.00 89.31 181 ILE A N 1
ATOM 1379 C CA . ILE A 1 181 ? 20.396 -14.019 -36.563 1.00 89.31 181 ILE A CA 1
ATOM 1380 C C . ILE A 1 181 ? 21.029 -15.070 -35.647 1.00 89.31 181 ILE A C 1
ATOM 1382 O O . ILE A 1 181 ? 20.579 -16.214 -35.557 1.00 89.31 181 ILE A O 1
ATOM 1386 N N . GLY A 1 182 ? 22.131 -14.683 -35.013 1.00 71.88 182 GLY A N 1
ATOM 1387 C CA . GLY A 1 182 ? 22.906 -15.504 -34.091 1.00 71.88 182 GLY A CA 1
ATOM 1388 C C . GLY A 1 182 ? 23.834 -14.625 -33.265 1.00 71.88 182 GLY A C 1
ATOM 1389 O O . GLY A 1 182 ? 24.502 -13.749 -33.807 1.00 71.88 182 GLY A O 1
ATOM 1390 N N . GLY A 1 183 ? 23.865 -14.836 -31.949 1.00 64.75 183 GLY A N 1
ATOM 1391 C CA . GLY A 1 183 ? 24.598 -13.969 -31.018 1.00 64.75 183 GLY A CA 1
ATOM 1392 C C . GLY A 1 183 ? 23.733 -12.977 -30.235 1.00 64.75 183 GLY A C 1
ATOM 1393 O O . GLY A 1 183 ? 24.281 -12.228 -29.433 1.00 64.75 183 GLY A O 1
ATOM 1394 N N . GLY A 1 184 ? 22.403 -13.024 -30.386 1.00 57.69 184 GLY A N 1
ATOM 1395 C CA . GLY A 1 184 ? 21.531 -12.647 -29.270 1.00 57.69 184 GLY A CA 1
ATOM 1396 C C . GLY A 1 184 ? 21.835 -13.534 -28.058 1.00 57.69 184 GLY A C 1
ATOM 1397 O O . GLY A 1 184 ? 22.346 -14.649 -28.213 1.00 57.69 184 GLY A O 1
ATOM 1398 N N . ALA A 1 185 ? 21.541 -13.059 -26.852 1.00 55.38 185 ALA A N 1
ATOM 1399 C CA . ALA A 1 185 ? 21.517 -13.958 -25.708 1.00 55.38 185 ALA A CA 1
ATOM 1400 C C . ALA A 1 185 ? 20.242 -14.813 -25.811 1.00 55.38 185 ALA A C 1
ATOM 1402 O O . ALA A 1 185 ? 19.183 -14.242 -26.098 1.00 55.38 185 ALA A O 1
ATOM 1403 N N . PRO A 1 186 ? 20.296 -16.137 -25.558 1.00 49.19 186 PRO A N 1
ATOM 1404 C CA . PRO A 1 186 ? 19.070 -16.831 -25.195 1.00 49.19 186 PRO A CA 1
ATOM 1405 C C . PRO A 1 186 ? 18.531 -16.099 -23.969 1.00 49.19 186 PRO A C 1
ATOM 1407 O O . PRO A 1 186 ? 19.307 -15.793 -23.053 1.00 49.19 186 PRO A O 1
ATOM 1410 N N . GLU A 1 187 ? 17.244 -15.763 -23.977 1.00 49.06 187 GLU A N 1
ATOM 1411 C CA . GLU A 1 187 ? 16.583 -15.237 -22.789 1.00 49.06 187 GLU A CA 1
ATOM 1412 C C . GLU A 1 187 ? 16.783 -16.300 -21.711 1.00 49.06 187 GLU A C 1
ATOM 1414 O O . GLU A 1 187 ? 16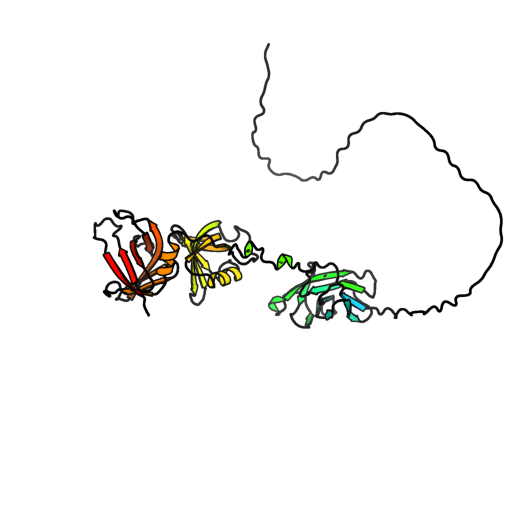.329 -17.439 -21.859 1.00 49.06 187 GLU A O 1
ATOM 1419 N N . ARG A 1 188 ? 17.611 -16.003 -20.702 1.00 46.62 188 ARG A N 1
ATOM 1420 C CA . ARG A 1 188 ? 17.999 -17.053 -19.769 1.00 46.62 188 ARG A CA 1
ATOM 1421 C C . ARG A 1 188 ? 16.753 -17.421 -18.993 1.00 46.62 188 ARG A C 1
ATOM 1423 O O . ARG A 1 188 ? 16.122 -16.570 -18.384 1.00 46.62 188 ARG A O 1
ATOM 1430 N N . GLU A 1 189 ? 16.472 -18.714 -18.921 1.00 47.59 189 GLU A N 1
ATOM 1431 C CA . GLU A 1 189 ? 15.459 -19.253 -18.009 1.00 47.59 189 GLU A CA 1
ATOM 1432 C C . GLU A 1 189 ? 15.789 -18.917 -16.529 1.00 47.59 189 GLU A C 1
ATOM 1434 O O . GLU A 1 189 ? 14.923 -18.984 -15.667 1.00 47.59 189 GLU A O 1
ATOM 1439 N N . ASP A 1 190 ? 17.027 -18.469 -16.269 1.00 45.41 190 ASP A N 1
ATOM 1440 C CA . ASP A 1 190 ? 17.552 -17.874 -15.028 1.00 45.41 190 ASP A CA 1
ATOM 1441 C C . ASP A 1 190 ? 16.969 -16.471 -14.708 1.00 45.41 190 ASP A C 1
ATOM 1443 O O . ASP A 1 190 ? 16.933 -16.094 -13.545 1.00 45.41 190 ASP A O 1
ATOM 1447 N N . ASP A 1 191 ? 16.461 -15.726 -15.705 1.00 48.00 191 ASP A N 1
ATOM 1448 C CA . ASP A 1 191 ? 15.706 -14.466 -15.528 1.00 48.00 191 ASP A CA 1
ATOM 1449 C C . ASP A 1 191 ? 14.177 -14.718 -15.398 1.00 48.00 191 ASP A C 1
ATOM 1451 O O . ASP A 1 191 ? 13.394 -13.787 -15.213 1.00 48.00 191 ASP A O 1
ATOM 1455 N N . ARG A 1 192 ? 13.729 -15.984 -15.500 1.00 50.62 192 ARG A N 1
ATOM 1456 C CA . ARG A 1 192 ? 12.331 -16.427 -15.274 1.00 50.62 192 ARG A CA 1
ATOM 1457 C C . ARG A 1 192 ? 12.171 -17.432 -14.135 1.00 50.62 192 ARG A C 1
ATOM 1459 O O . ARG A 1 192 ? 11.069 -17.928 -13.899 1.00 50.62 192 ARG A O 1
ATOM 1466 N N . LEU A 1 193 ? 13.237 -17.700 -13.393 1.00 43.84 193 LEU A N 1
ATOM 1467 C CA . LEU A 1 193 ? 13.090 -18.040 -11.992 1.00 43.84 193 LEU A CA 1
ATOM 1468 C C . LEU A 1 193 ? 12.933 -16.698 -11.262 1.00 43.84 193 LEU A C 1
ATOM 1470 O O . LEU A 1 193 ? 13.922 -15.969 -11.184 1.00 43.84 193 LEU A O 1
ATOM 1474 N N . PRO A 1 194 ? 11.763 -16.373 -10.663 1.00 44.00 194 PRO A N 1
ATOM 1475 C CA . PRO A 1 194 ? 11.816 -15.603 -9.427 1.00 44.00 194 PRO A CA 1
ATOM 1476 C C . PRO A 1 194 ? 12.846 -16.333 -8.579 1.00 44.00 194 PRO A C 1
ATOM 1478 O O . PRO A 1 194 ? 12.785 -17.573 -8.480 1.00 44.00 194 PRO A O 1
ATOM 1481 N N . SER A 1 195 ? 13.849 -15.636 -8.041 1.00 47.19 195 SER A N 1
ATOM 1482 C CA . SER A 1 195 ? 14.776 -16.367 -7.196 1.00 47.19 195 SER A CA 1
ATOM 1483 C C . SER A 1 195 ? 13.932 -17.003 -6.091 1.00 47.19 195 SER A C 1
ATOM 1485 O O . SER A 1 195 ? 12.944 -16.423 -5.637 1.00 47.19 195 SER A O 1
ATOM 1487 N N . LEU A 1 196 ? 14.294 -18.201 -5.628 1.00 53.03 196 LEU A N 1
ATOM 1488 C CA . LEU A 1 196 ? 13.579 -18.807 -4.497 1.00 53.03 196 LEU A CA 1
ATOM 1489 C C . LEU A 1 196 ? 13.623 -17.911 -3.240 1.00 53.03 196 LEU A C 1
ATOM 1491 O O . LEU A 1 196 ? 13.011 -18.262 -2.242 1.00 53.03 196 LEU A O 1
ATOM 1495 N N . PHE A 1 197 ? 14.357 -16.793 -3.282 1.00 51.28 197 PHE A N 1
ATOM 1496 C CA . PHE A 1 197 ? 14.364 -15.717 -2.307 1.00 51.28 197 PHE A CA 1
ATOM 1497 C C . PHE A 1 197 ? 13.407 -14.557 -2.643 1.00 51.28 197 PHE A C 1
ATOM 1499 O O . PHE A 1 197 ? 12.892 -13.988 -1.695 1.00 51.28 197 PHE A O 1
ATOM 1506 N N . ASP A 1 198 ? 13.103 -14.244 -3.907 1.00 45.06 198 ASP A N 1
ATOM 1507 C CA . ASP A 1 198 ? 12.109 -13.218 -4.290 1.00 45.06 198 ASP A CA 1
ATOM 1508 C C . ASP A 1 198 ? 10.676 -13.724 -4.058 1.00 45.06 198 ASP A C 1
ATOM 1510 O O . ASP A 1 198 ? 9.879 -13.039 -3.431 1.00 45.06 198 ASP A O 1
ATOM 1514 N N . ASP A 1 199 ? 10.381 -14.987 -4.393 1.00 48.19 199 ASP A N 1
ATOM 1515 C CA . ASP A 1 199 ? 9.114 -15.646 -4.003 1.00 48.19 199 ASP A CA 1
ATOM 1516 C C . ASP A 1 199 ? 8.997 -15.866 -2.470 1.00 48.19 199 ASP A C 1
ATOM 1518 O O . ASP A 1 199 ? 7.929 -16.212 -1.960 1.00 48.19 199 ASP A O 1
ATOM 1522 N N . LEU A 1 200 ? 10.092 -15.696 -1.711 1.00 55.38 200 LEU A N 1
ATOM 1523 C CA . LEU A 1 200 ? 10.099 -15.691 -0.236 1.00 55.38 200 LEU A CA 1
ATOM 1524 C C . LEU A 1 200 ? 10.103 -14.278 0.370 1.00 55.38 200 LEU A C 1
ATOM 1526 O O . LEU A 1 200 ? 9.833 -14.139 1.565 1.00 55.38 200 LEU A O 1
ATOM 1530 N N . LEU A 1 201 ? 10.441 -13.255 -0.413 1.00 66.62 201 LEU A N 1
ATOM 1531 C CA . LEU A 1 201 ? 10.509 -11.855 -0.014 1.00 66.62 201 LEU A CA 1
ATOM 1532 C C . LEU A 1 201 ? 9.440 -11.107 -0.790 1.00 66.62 201 LEU A C 1
ATOM 1534 O O . LEU A 1 201 ? 9.694 -10.503 -1.827 1.00 66.62 201 LEU A O 1
ATOM 1538 N N . ASP A 1 202 ? 8.235 -11.164 -0.242 1.00 86.19 202 ASP A N 1
ATOM 1539 C CA . ASP A 1 202 ? 7.067 -10.496 -0.787 1.00 86.19 202 ASP A CA 1
ATOM 1540 C C . ASP A 1 202 ? 7.333 -8.979 -0.931 1.00 86.19 202 ASP A C 1
ATOM 1542 O O . ASP A 1 202 ? 7.485 -8.260 0.058 1.00 86.19 202 ASP A O 1
ATOM 1546 N N . THR A 1 203 ? 7.514 -8.517 -2.170 1.00 88.50 203 THR A N 1
ATOM 1547 C CA . THR A 1 203 ? 8.125 -7.224 -2.534 1.00 88.50 203 THR A CA 1
ATOM 1548 C C . THR A 1 203 ? 7.383 -6.551 -3.685 1.00 88.50 203 THR A C 1
ATOM 1550 O O . THR A 1 203 ? 6.564 -7.169 -4.365 1.00 88.50 203 THR A O 1
ATOM 1553 N N . SER A 1 204 ? 7.666 -5.264 -3.900 1.00 90.69 204 SER A N 1
ATOM 1554 C CA . SER A 1 204 ? 7.121 -4.483 -5.012 1.00 90.69 204 SER A CA 1
ATOM 1555 C C . SER A 1 204 ? 7.552 -5.016 -6.390 1.00 90.69 204 SER A C 1
ATOM 1557 O O . SER A 1 204 ? 8.683 -5.502 -6.536 1.00 90.69 204 SER A O 1
ATOM 1559 N N . PRO A 1 205 ? 6.727 -4.830 -7.441 1.00 88.94 205 PRO A N 1
ATOM 1560 C CA . PRO A 1 205 ? 7.095 -5.164 -8.812 1.00 88.94 205 PRO A CA 1
ATOM 1561 C C . PRO A 1 205 ? 8.388 -4.471 -9.249 1.00 88.94 205 PRO A C 1
ATOM 1563 O O . PRO A 1 205 ? 8.622 -3.304 -8.940 1.00 88.94 205 PRO A O 1
ATOM 1566 N N . GLN A 1 206 ? 9.214 -5.182 -10.014 1.00 82.06 206 GLN A N 1
ATOM 1567 C CA . GLN A 1 206 ? 10.463 -4.640 -10.544 1.00 82.06 206 GLN A CA 1
ATOM 1568 C C . GLN A 1 206 ? 10.170 -3.755 -11.765 1.00 82.06 206 GLN A C 1
ATOM 1570 O O . GLN A 1 206 ? 10.001 -4.244 -12.882 1.00 82.06 206 GLN A O 1
ATOM 1575 N N . VAL A 1 207 ? 10.083 -2.444 -11.540 1.00 86.75 207 VAL A N 1
ATOM 1576 C CA . VAL A 1 207 ? 9.808 -1.419 -12.558 1.00 86.75 207 VAL A CA 1
ATOM 1577 C C . VAL A 1 207 ? 10.812 -0.271 -12.437 1.00 86.75 207 VAL A C 1
ATOM 1579 O O . VAL A 1 207 ? 11.290 0.035 -11.348 1.00 86.75 207 VAL A O 1
ATOM 1582 N N . GLU A 1 208 ? 11.158 0.361 -13.560 1.00 85.31 208 GLU A N 1
ATOM 1583 C CA . GLU A 1 208 ? 12.015 1.551 -13.564 1.00 85.31 208 GLU A CA 1
ATOM 1584 C C . GLU A 1 208 ? 11.263 2.730 -12.923 1.00 85.31 208 GLU A C 1
ATOM 1586 O O . GLU A 1 208 ? 10.284 3.231 -13.478 1.00 85.31 208 GLU A O 1
ATOM 1591 N N . SER A 1 209 ? 11.708 3.146 -11.735 1.00 85.56 209 SER A N 1
ATOM 1592 C CA . SER A 1 209 ? 11.268 4.371 -11.064 1.00 85.56 209 SER A CA 1
ATOM 1593 C C . SER A 1 209 ? 12.209 5.533 -11.387 1.00 85.56 209 SER A C 1
ATOM 1595 O O . SER A 1 209 ? 13.374 5.329 -11.739 1.00 85.56 209 SER A O 1
ATOM 1597 N N . ASP A 1 210 ? 11.745 6.766 -11.177 1.00 89.44 210 ASP A N 1
ATOM 1598 C CA . ASP A 1 210 ? 12.642 7.922 -11.190 1.00 89.44 210 ASP A CA 1
ATOM 1599 C C . ASP A 1 210 ? 13.747 7.793 -10.114 1.00 89.44 210 ASP A C 1
ATOM 1601 O O . ASP A 1 210 ? 13.547 7.130 -9.088 1.00 89.44 210 ASP A O 1
ATOM 1605 N N . PRO A 1 211 ? 14.926 8.418 -10.312 1.00 85.12 211 PRO A N 1
ATOM 1606 C CA . PRO A 1 211 ? 16.006 8.379 -9.330 1.00 85.12 211 PRO A CA 1
ATOM 1607 C C . PRO A 1 211 ? 15.605 8.998 -7.975 1.00 85.12 211 PRO A C 1
ATOM 1609 O O . PRO A 1 211 ? 14.955 10.044 -7.969 1.00 85.12 211 PRO A O 1
ATOM 1612 N N . PRO A 1 212 ? 16.074 8.454 -6.836 1.00 89.12 212 PRO A N 1
ATOM 1613 C CA . PRO A 1 212 ? 15.893 9.060 -5.515 1.00 89.12 212 PRO A CA 1
ATOM 1614 C C . PRO A 1 212 ? 16.270 10.547 -5.455 1.00 89.12 212 PRO A C 1
ATOM 1616 O O . PRO A 1 212 ? 17.364 10.938 -5.877 1.00 89.12 212 PRO A O 1
ATOM 1619 N N . GLY A 1 213 ? 15.392 11.368 -4.880 1.00 88.69 213 GLY A N 1
ATOM 1620 C CA . GLY A 1 213 ? 15.535 12.821 -4.788 1.00 88.69 213 GLY A CA 1
ATOM 1621 C C . GLY A 1 213 ? 15.078 13.598 -6.029 1.00 88.69 213 GLY A C 1
ATOM 1622 O O . GLY A 1 213 ? 15.441 14.768 -6.172 1.00 88.69 213 GLY A O 1
ATOM 1623 N N . THR A 1 214 ? 14.334 12.972 -6.946 1.00 92.62 214 THR A N 1
ATOM 1624 C CA . THR A 1 214 ? 13.780 13.628 -8.147 1.00 92.62 214 THR A CA 1
ATOM 1625 C C . THR A 1 214 ? 12.540 14.454 -7.817 1.00 92.62 214 THR A C 1
ATOM 1627 O O . THR A 1 214 ? 12.392 15.561 -8.339 1.00 92.62 214 THR A O 1
ATOM 1630 N N . HIS A 1 215 ? 11.674 13.947 -6.937 1.00 91.94 215 HIS A N 1
ATOM 1631 C CA . HIS A 1 215 ? 10.380 14.561 -6.616 1.00 91.94 215 HIS A CA 1
ATOM 1632 C C . HIS A 1 215 ? 10.381 15.286 -5.269 1.00 91.94 215 HIS A C 1
ATOM 1634 O O . HIS A 1 215 ? 9.635 16.246 -5.091 1.00 91.94 215 HIS A O 1
ATOM 1640 N N . GLY A 1 216 ? 11.237 14.873 -4.332 1.00 93.44 216 GLY A N 1
ATOM 1641 C CA . GLY A 1 216 ? 11.254 15.390 -2.963 1.00 93.44 216 GLY A CA 1
ATOM 1642 C C . GLY A 1 216 ? 12.383 14.809 -2.110 1.00 93.44 216 GLY A C 1
ATOM 1643 O O . GLY A 1 216 ? 13.437 14.442 -2.623 1.00 93.44 216 GLY A O 1
ATOM 1644 N N . ASP A 1 217 ? 12.172 14.723 -0.798 1.00 94.12 217 ASP A N 1
ATOM 1645 C CA . ASP A 1 217 ? 13.141 14.141 0.133 1.00 94.12 217 ASP A CA 1
ATOM 1646 C C . ASP A 1 217 ? 13.005 12.611 0.161 1.00 94.12 217 ASP A C 1
ATOM 1648 O O . ASP A 1 217 ? 12.030 12.084 0.707 1.00 94.12 217 ASP A O 1
ATOM 1652 N N . PHE A 1 218 ? 13.997 11.890 -0.372 1.00 94.25 218 PHE A N 1
ATOM 1653 C CA . PHE A 1 218 ? 14.031 10.425 -0.316 1.00 94.25 218 PHE A CA 1
ATOM 1654 C C . PHE A 1 218 ? 14.094 9.910 1.130 1.00 94.25 218 PHE A C 1
ATOM 1656 O O . PHE A 1 218 ? 15.008 10.249 1.893 1.00 94.25 218 PHE A O 1
ATOM 1663 N N . LYS A 1 219 ? 13.147 9.046 1.504 1.00 92.31 219 LYS A N 1
ATOM 1664 C CA . LYS A 1 219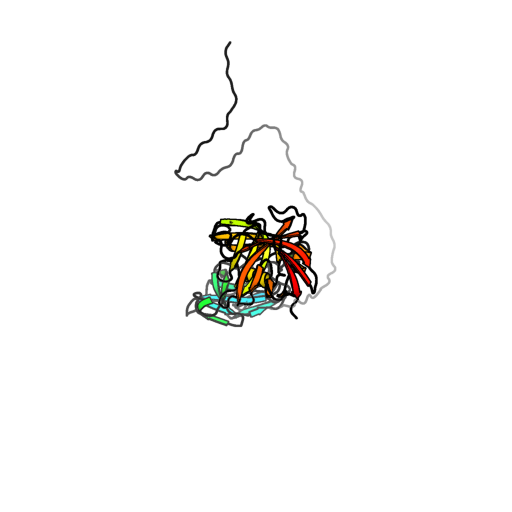 ? 13.049 8.416 2.827 1.00 92.31 219 LYS A CA 1
ATOM 1665 C C . LYS A 1 219 ? 12.736 6.923 2.662 1.00 92.31 219 LYS A C 1
ATOM 1667 O O . LYS A 1 219 ? 11.831 6.565 1.917 1.00 92.31 219 LYS A O 1
ATOM 1672 N N . THR A 1 220 ? 13.421 6.068 3.424 1.00 94.69 220 THR A N 1
ATOM 1673 C CA . THR A 1 220 ? 12.991 4.680 3.680 1.00 94.69 220 THR A CA 1
ATOM 1674 C C . THR A 1 220 ? 12.329 4.632 5.050 1.00 94.69 220 THR A C 1
ATOM 1676 O O . THR A 1 220 ? 12.917 5.054 6.049 1.00 94.69 220 THR A O 1
ATOM 1679 N N . LEU A 1 221 ? 11.099 4.135 5.100 1.00 94.38 221 LEU A N 1
ATOM 1680 C CA . LEU A 1 221 ? 10.233 4.123 6.273 1.00 94.38 221 LEU A CA 1
ATOM 1681 C C . LEU A 1 221 ? 9.759 2.700 6.579 1.00 94.38 221 LEU A C 1
ATOM 1683 O O . LEU A 1 221 ? 10.002 1.753 5.834 1.00 94.38 221 LEU A O 1
ATOM 1687 N N . SER A 1 222 ? 9.122 2.513 7.731 1.00 95.06 222 SER A N 1
ATOM 1688 C CA . SER A 1 222 ? 8.520 1.232 8.103 1.00 95.06 222 SER A CA 1
ATOM 1689 C C . SER A 1 222 ? 7.220 1.474 8.858 1.00 95.06 222 SER A C 1
ATOM 1691 O O . SER A 1 222 ? 7.134 2.383 9.688 1.00 95.06 222 SER A O 1
ATOM 1693 N N . GLY A 1 223 ? 6.199 0.686 8.539 1.00 95.12 223 GLY A N 1
ATOM 1694 C CA . GLY A 1 223 ? 4.834 0.904 8.996 1.00 95.12 223 GLY A CA 1
ATOM 1695 C C . GLY A 1 223 ? 3.876 -0.158 8.466 1.00 95.12 223 GLY A C 1
ATOM 1696 O O . GLY A 1 223 ? 4.270 -1.293 8.207 1.00 95.12 223 GLY A O 1
ATOM 1697 N N . LEU A 1 224 ? 2.613 0.221 8.309 1.00 96.69 224 LEU A N 1
ATOM 1698 C CA . LEU A 1 224 ? 1.559 -0.605 7.726 1.00 96.69 224 LEU A CA 1
ATOM 1699 C C . LEU A 1 224 ? 1.106 0.038 6.416 1.00 96.69 224 LEU A C 1
ATOM 1701 O O . LEU A 1 224 ? 0.787 1.225 6.412 1.00 96.69 224 LEU A O 1
ATOM 1705 N N . PHE A 1 225 ? 1.008 -0.733 5.338 1.00 97.94 225 PHE A N 1
ATOM 1706 C CA . PHE A 1 225 ? 0.072 -0.419 4.266 1.00 97.94 225 PHE A CA 1
ATOM 1707 C C . PHE A 1 225 ? -1.345 -0.585 4.825 1.00 97.94 225 PHE A C 1
ATOM 1709 O O . PHE A 1 225 ? -1.707 -1.660 5.302 1.00 97.94 225 PHE A O 1
ATOM 1716 N N . SER A 1 226 ? -2.122 0.493 4.827 1.00 97.25 226 SER A N 1
ATOM 1717 C CA . SER A 1 226 ? -3.476 0.527 5.375 1.00 97.25 226 SER A CA 1
ATOM 1718 C C . SER A 1 226 ? -4.462 -0.069 4.376 1.00 97.25 226 SER A C 1
ATOM 1720 O O . SER A 1 226 ? -5.044 -1.113 4.660 1.00 97.25 226 SER A O 1
ATOM 1722 N N . HIS A 1 227 ? -4.648 0.602 3.238 1.00 97.56 227 HIS A N 1
ATOM 1723 C CA . HIS A 1 227 ? -5.537 0.235 2.132 1.00 97.56 227 HIS A CA 1
ATOM 1724 C C . HIS A 1 227 ? -5.323 1.214 0.962 1.00 97.56 227 HIS A C 1
ATOM 1726 O O . HIS A 1 227 ? -4.796 2.307 1.178 1.00 97.56 227 HIS A O 1
ATOM 1732 N N . CYS A 1 228 ? -5.807 0.882 -0.237 1.00 97.06 228 CYS A N 1
ATOM 1733 C CA . CYS A 1 228 ? -6.073 1.873 -1.287 1.00 97.06 228 CYS A CA 1
ATOM 1734 C C . CYS A 1 228 ? -7.561 2.249 -1.296 1.00 97.06 228 CYS A C 1
ATOM 1736 O O . CYS A 1 228 ? -8.417 1.414 -0.994 1.00 97.06 228 CYS A O 1
ATOM 1738 N N . ALA A 1 229 ? -7.865 3.513 -1.586 1.00 93.44 229 ALA A N 1
ATOM 1739 C CA . ALA A 1 229 ? -9.223 4.031 -1.708 1.00 93.44 229 ALA A CA 1
ATOM 1740 C C . ALA A 1 229 ? -9.390 4.785 -3.033 1.00 93.44 229 ALA A C 1
ATOM 1742 O O . ALA A 1 229 ? -8.529 5.577 -3.416 1.00 93.44 229 ALA A O 1
ATOM 1743 N N . ASP A 1 230 ? -10.511 4.530 -3.703 1.00 92.19 230 ASP A N 1
ATOM 1744 C CA . ASP A 1 230 ? -10.936 5.194 -4.935 1.00 92.19 230 ASP A CA 1
ATOM 1745 C C . ASP A 1 230 ? -11.812 6.409 -4.586 1.00 92.19 230 ASP A C 1
ATOM 1747 O O . ASP A 1 230 ? -12.870 6.266 -3.961 1.00 92.19 230 ASP A O 1
ATOM 1751 N N . PHE A 1 231 ? -11.366 7.605 -4.975 1.00 86.88 231 PHE A N 1
ATOM 1752 C CA . PHE A 1 231 ? -12.098 8.863 -4.796 1.00 86.88 231 PHE A CA 1
ATOM 1753 C C . PHE A 1 231 ? -12.903 9.273 -6.048 1.00 86.88 231 PHE A C 1
ATOM 1755 O O . PHE A 1 231 ? -13.634 10.266 -6.021 1.00 86.88 231 PHE A O 1
ATOM 1762 N N . GLY A 1 232 ? -12.856 8.468 -7.114 1.00 83.75 232 GLY A N 1
ATOM 1763 C CA . GLY A 1 232 ? -13.651 8.577 -8.340 1.00 83.75 232 GLY A CA 1
ATOM 1764 C C . GLY A 1 232 ? -12.912 9.206 -9.523 1.00 83.75 232 GLY A C 1
ATOM 1765 O O . GLY A 1 232 ? -13.219 8.882 -10.673 1.00 83.75 232 GLY A O 1
ATOM 1766 N N . ASP A 1 233 ? -11.954 10.094 -9.260 1.00 84.31 233 ASP A N 1
ATOM 1767 C CA . ASP A 1 233 ? -11.005 10.650 -10.232 1.00 84.31 233 ASP A CA 1
ATOM 1768 C C . ASP A 1 233 ? -9.533 10.330 -9.915 1.00 84.31 233 ASP A C 1
ATOM 1770 O O . ASP A 1 233 ? -8.664 10.627 -10.734 1.00 84.31 233 ASP A O 1
ATOM 1774 N N . GLU A 1 234 ? -9.267 9.688 -8.774 1.00 91.06 234 GLU A N 1
ATOM 1775 C CA . GLU A 1 234 ? -7.939 9.276 -8.321 1.00 91.06 234 GLU A CA 1
ATOM 1776 C C . GLU A 1 234 ? -8.023 8.112 -7.317 1.00 91.06 234 GLU A C 1
ATOM 1778 O O . GLU A 1 234 ? -8.869 8.116 -6.415 1.00 91.06 234 GLU A O 1
ATOM 1783 N N . ILE A 1 235 ? -7.106 7.146 -7.434 1.00 92.19 235 ILE A N 1
ATOM 1784 C CA . ILE A 1 235 ? -6.843 6.135 -6.401 1.00 92.19 235 ILE A CA 1
ATOM 1785 C C . ILE A 1 235 ? -5.695 6.613 -5.502 1.00 92.19 235 ILE A C 1
ATOM 1787 O O . ILE A 1 235 ? -4.638 7.026 -5.986 1.00 92.19 235 ILE A O 1
ATOM 1791 N N . VAL A 1 236 ? -5.876 6.532 -4.180 1.00 96.44 236 VAL A N 1
ATOM 1792 C CA . VAL A 1 236 ? -4.826 6.837 -3.193 1.00 96.44 236 VAL A CA 1
ATOM 1793 C C . VAL A 1 236 ? -4.609 5.648 -2.264 1.00 96.44 236 VAL A C 1
ATOM 1795 O O . VAL A 1 236 ? -5.517 5.197 -1.566 1.00 96.44 236 VAL A O 1
ATOM 1798 N N . CYS A 1 237 ? -3.372 5.164 -2.229 1.00 98.38 237 CYS A N 1
ATOM 1799 C CA . CYS A 1 237 ? -2.899 4.108 -1.345 1.00 98.38 237 CYS A CA 1
ATOM 1800 C C . CYS A 1 237 ? -2.291 4.708 -0.073 1.00 98.38 237 CYS A C 1
ATOM 1802 O O . CYS A 1 237 ? -1.328 5.473 -0.124 1.00 98.38 237 CYS A O 1
ATOM 1804 N N . PHE A 1 238 ? -2.859 4.366 1.082 1.00 97.69 238 PHE A N 1
ATOM 1805 C CA . PHE A 1 238 ? -2.473 4.916 2.377 1.00 97.69 238 PHE A CA 1
ATOM 1806 C C . PHE A 1 238 ? -1.534 3.984 3.136 1.00 97.69 238 PHE A C 1
ATOM 1808 O O . PHE A 1 238 ? -1.805 2.796 3.306 1.00 97.69 238 PHE A O 1
ATOM 1815 N N . PHE A 1 239 ? -0.479 4.559 3.700 1.00 97.94 239 PHE A N 1
ATOM 1816 C CA . PHE A 1 239 ? 0.437 3.916 4.632 1.00 97.94 239 PHE A CA 1
ATOM 1817 C C . PHE A 1 239 ? 0.398 4.653 5.971 1.00 97.94 239 PHE A C 1
ATOM 1819 O O . PHE A 1 239 ? 0.269 5.875 6.015 1.00 97.94 239 PHE A O 1
ATOM 1826 N N . THR A 1 240 ? 0.550 3.933 7.077 1.00 95.12 240 THR A N 1
ATOM 1827 C CA . THR A 1 240 ? 0.632 4.519 8.421 1.00 95.12 240 THR A CA 1
ATOM 1828 C C . THR A 1 240 ? 1.933 4.131 9.105 1.00 95.12 240 THR A C 1
ATOM 1830 O O . THR A 1 240 ? 2.283 2.951 9.157 1.00 95.12 240 THR A O 1
ATOM 1833 N N . THR A 1 241 ? 2.631 5.109 9.675 1.00 90.12 241 THR A N 1
ATOM 1834 C CA . THR A 1 241 ? 3.807 4.903 10.538 1.00 90.12 241 THR A CA 1
ATOM 1835 C C . THR A 1 241 ? 3.507 5.417 11.956 1.00 90.12 241 THR A C 1
ATOM 1837 O O . THR A 1 241 ? 2.349 5.670 12.291 1.00 90.12 241 THR A O 1
ATOM 1840 N N . GLN A 1 242 ? 4.511 5.558 12.830 1.00 74.44 242 GLN A N 1
ATOM 1841 C CA . GLN A 1 242 ? 4.318 6.015 14.216 1.00 74.44 242 GLN A CA 1
ATOM 1842 C C . GLN A 1 242 ? 3.963 7.515 14.294 1.00 74.44 242 GLN A C 1
ATOM 1844 O O . GLN A 1 242 ? 4.781 8.346 14.684 1.00 74.44 242 GLN A O 1
ATOM 1849 N N . GLY A 1 243 ? 2.721 7.857 13.941 1.00 74.69 243 GLY A N 1
A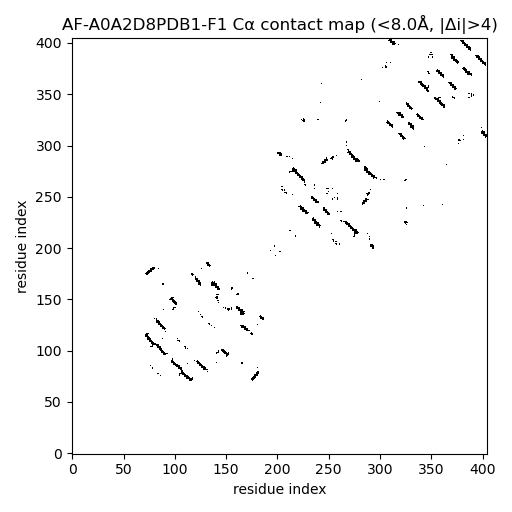TOM 1850 C CA . GLY A 1 243 ? 2.192 9.224 13.944 1.00 74.69 243 GLY A CA 1
ATOM 1851 C C . GLY A 1 243 ? 2.221 9.944 12.594 1.00 74.69 243 GLY A C 1
ATOM 1852 O O . GLY A 1 243 ? 2.070 11.159 12.593 1.00 74.69 243 GLY A O 1
ATOM 1853 N N . TRP A 1 244 ? 2.404 9.223 11.481 1.00 86.25 244 TRP A N 1
ATOM 1854 C CA . TRP A 1 244 ? 2.252 9.782 10.133 1.00 86.25 244 TRP A CA 1
ATOM 1855 C C . TRP A 1 244 ? 1.343 8.927 9.253 1.00 86.25 244 TRP A C 1
ATOM 1857 O O . TRP A 1 244 ? 1.463 7.699 9.261 1.00 86.25 244 TRP A O 1
ATOM 1867 N N . VAL A 1 245 ? 0.509 9.585 8.449 1.00 94.50 245 VAL A N 1
ATOM 1868 C CA . VAL A 1 245 ? -0.183 9.004 7.291 1.00 94.50 245 VAL A CA 1
ATOM 1869 C C . VAL A 1 245 ? 0.553 9.422 6.024 1.00 94.50 245 VAL A C 1
ATOM 1871 O O . VAL A 1 245 ? 0.876 10.592 5.845 1.00 94.50 245 VAL A O 1
ATOM 1874 N N . ILE A 1 246 ? 0.816 8.478 5.131 1.00 96.75 246 ILE A N 1
ATOM 1875 C CA . ILE A 1 246 ? 1.473 8.731 3.851 1.00 96.75 246 ILE A CA 1
ATOM 1876 C C . ILE A 1 246 ? 0.526 8.285 2.746 1.00 96.75 246 ILE A C 1
ATOM 1878 O O . ILE A 1 246 ? 0.138 7.120 2.704 1.00 96.75 246 ILE A O 1
ATOM 1882 N N . GLY A 1 247 ? 0.134 9.219 1.886 1.00 97.00 247 GLY A N 1
ATOM 1883 C CA . GLY A 1 247 ? -0.611 8.943 0.666 1.00 97.00 247 GLY A CA 1
ATOM 1884 C C . GLY A 1 247 ? 0.341 8.698 -0.501 1.00 97.00 247 GLY A C 1
ATOM 1885 O O . GLY A 1 247 ? 1.291 9.452 -0.715 1.00 97.00 247 GLY A O 1
ATOM 1886 N N . VAL A 1 248 ? 0.067 7.650 -1.265 1.00 97.81 248 VAL A N 1
ATOM 1887 C CA . VAL A 1 248 ? 0.698 7.359 -2.550 1.00 97.81 248 VAL A CA 1
ATOM 1888 C C . VAL A 1 248 ? -0.417 7.392 -3.586 1.00 97.81 248 VAL A C 1
ATOM 1890 O O . VAL A 1 248 ? -1.308 6.547 -3.562 1.00 97.81 248 VAL A O 1
ATOM 1893 N N . ALA A 1 249 ? -0.412 8.419 -4.428 1.00 94.88 249 ALA A N 1
ATOM 1894 C CA . ALA A 1 249 ? -1.531 8.755 -5.302 1.00 94.88 249 ALA A CA 1
ATOM 1895 C C . ALA A 1 249 ? -1.268 8.313 -6.751 1.00 94.88 249 ALA A C 1
ATOM 1897 O O . ALA A 1 249 ? -0.140 8.448 -7.231 1.00 94.88 249 ALA A O 1
ATOM 1898 N N . GLU A 1 250 ? -2.293 7.817 -7.449 1.00 92.19 250 GLU A N 1
ATOM 1899 C CA . GLU A 1 250 ? -2.204 7.363 -8.847 1.00 92.19 250 GLU A CA 1
ATOM 1900 C C . GLU A 1 250 ? -1.815 8.500 -9.807 1.00 92.19 250 GLU A C 1
ATOM 1902 O O . GLU A 1 250 ? -1.062 8.270 -10.752 1.00 92.19 250 GLU A O 1
ATOM 1907 N N . SER A 1 251 ? -2.262 9.740 -9.557 1.00 89.94 251 SER A N 1
ATOM 1908 C CA . SER A 1 251 ? -1.840 10.898 -10.365 1.00 89.94 251 SER A CA 1
ATOM 1909 C C . SER A 1 251 ? -0.411 11.373 -10.061 1.00 89.94 251 SER A C 1
ATOM 1911 O O . SER A 1 251 ? 0.123 12.242 -10.758 1.00 89.94 251 SER A O 1
ATOM 1913 N N . GLY A 1 252 ? 0.205 10.814 -9.014 1.00 91.50 252 GLY A N 1
ATOM 1914 C CA . GLY A 1 252 ? 1.553 11.122 -8.565 1.00 91.50 252 GLY A CA 1
ATOM 1915 C C . GLY A 1 252 ? 2.657 10.427 -9.376 1.00 91.50 252 GLY A C 1
ATOM 1916 O O . GLY A 1 252 ? 2.399 9.766 -10.379 1.00 91.50 252 GLY A O 1
ATOM 1917 N N . PRO A 1 253 ? 3.927 10.558 -8.948 1.00 94.50 253 PRO A N 1
ATOM 1918 C CA . PRO A 1 253 ? 5.070 10.058 -9.718 1.00 94.50 253 PRO A CA 1
ATOM 1919 C C . PRO A 1 253 ? 5.388 8.567 -9.512 1.00 94.50 253 PRO A C 1
ATOM 1921 O O . PRO A 1 253 ? 6.382 8.071 -10.039 1.00 94.50 253 PRO A O 1
ATOM 1924 N N . THR A 1 254 ? 4.586 7.851 -8.722 1.00 95.81 254 THR A N 1
ATOM 1925 C CA . THR A 1 254 ? 4.759 6.412 -8.489 1.00 95.81 254 THR A CA 1
ATOM 1926 C C . THR A 1 254 ? 4.430 5.632 -9.767 1.00 95.81 254 THR A C 1
ATOM 1928 O O . THR A 1 254 ? 3.350 5.825 -10.327 1.00 95.81 254 THR A O 1
ATOM 1931 N N . PRO A 1 255 ? 5.292 4.708 -10.231 1.00 94.19 255 PRO A N 1
ATOM 1932 C CA . PRO A 1 255 ? 4.977 3.860 -11.376 1.00 94.19 255 PRO A CA 1
ATOM 1933 C C . PRO A 1 255 ? 3.667 3.082 -11.176 1.00 94.19 255 PRO A C 1
ATOM 1935 O O . PRO A 1 255 ? 3.526 2.334 -10.208 1.00 94.19 255 PRO A O 1
ATOM 1938 N N . LEU A 1 256 ? 2.736 3.197 -12.131 1.00 92.38 256 LEU A N 1
ATOM 1939 C CA . LEU A 1 256 ? 1.417 2.544 -12.086 1.00 92.38 256 LEU A CA 1
ATOM 1940 C C . LEU A 1 256 ? 1.451 1.039 -11.720 1.00 92.38 256 LEU A C 1
ATOM 1942 O O . LEU A 1 256 ? 0.585 0.621 -10.956 1.00 92.38 256 LEU A O 1
ATOM 1946 N N . PRO A 1 257 ? 2.427 0.212 -12.162 1.00 92.44 257 PRO A N 1
ATOM 1947 C CA . PRO A 1 257 ? 2.515 -1.182 -11.718 1.00 92.44 257 PRO A CA 1
ATOM 1948 C C . PRO A 1 257 ? 2.634 -1.362 -10.197 1.00 92.44 257 PRO A C 1
ATOM 1950 O O . PRO A 1 257 ? 2.142 -2.358 -9.683 1.00 92.44 257 PRO A O 1
ATOM 1953 N N . ILE A 1 258 ? 3.244 -0.413 -9.475 1.00 95.56 258 ILE A N 1
ATOM 1954 C CA . ILE A 1 258 ? 3.340 -0.452 -8.006 1.00 95.56 258 ILE A CA 1
ATOM 1955 C C . ILE A 1 258 ? 1.987 -0.104 -7.370 1.00 95.56 258 ILE A C 1
ATOM 1957 O O . ILE A 1 258 ? 1.610 -0.739 -6.393 1.00 95.56 258 ILE A O 1
ATOM 1961 N N . ILE A 1 259 ? 1.236 0.855 -7.930 1.00 95.44 259 ILE A N 1
ATOM 1962 C CA . ILE A 1 259 ? -0.122 1.194 -7.461 1.00 95.44 259 ILE A CA 1
ATOM 1963 C C . ILE A 1 259 ? -1.061 -0.008 -7.616 1.00 95.44 259 ILE A C 1
ATOM 1965 O O . ILE A 1 259 ? -1.694 -0.419 -6.649 1.00 95.44 259 ILE A O 1
ATOM 1969 N N . LEU A 1 260 ? -1.080 -0.624 -8.801 1.00 92.81 260 LEU A N 1
ATOM 1970 C CA . LEU A 1 260 ? -1.929 -1.786 -9.083 1.00 92.81 260 LEU A CA 1
ATOM 1971 C C . LEU A 1 260 ? -1.580 -2.989 -8.193 1.00 92.81 260 LEU A C 1
ATOM 1973 O O . LEU A 1 260 ? -2.470 -3.687 -7.723 1.00 92.81 260 LEU A O 1
ATOM 1977 N N . ASP A 1 261 ? -0.291 -3.215 -7.922 1.00 95.12 261 ASP A N 1
ATOM 1978 C CA . ASP A 1 261 ? 0.139 -4.266 -6.997 1.00 95.12 261 ASP A CA 1
ATOM 1979 C C . ASP A 1 261 ? -0.241 -3.955 -5.539 1.00 95.12 261 ASP A C 1
ATOM 1981 O O . ASP A 1 261 ? -0.533 -4.885 -4.794 1.00 95.12 261 ASP A O 1
ATOM 1985 N N . LEU A 1 262 ? -0.294 -2.673 -5.138 1.00 97.31 262 LEU A N 1
ATOM 1986 C CA . LEU A 1 262 ? -0.795 -2.233 -3.828 1.00 97.31 262 LEU A CA 1
ATOM 1987 C C . LEU A 1 262 ? -2.311 -2.411 -3.670 1.00 97.31 262 LEU A C 1
ATOM 1989 O O . LEU A 1 262 ? -2.757 -2.770 -2.581 1.00 97.31 262 LEU A O 1
ATOM 1993 N N . GLU A 1 263 ? -3.103 -2.194 -4.723 1.00 95.44 263 GLU A N 1
ATOM 1994 C CA . GLU A 1 263 ? -4.560 -2.406 -4.695 1.00 95.44 263 GLU A CA 1
ATOM 1995 C C . GLU A 1 263 ? -4.938 -3.859 -4.367 1.00 95.44 263 GLU A C 1
ATOM 1997 O O . GLU A 1 263 ? -5.895 -4.095 -3.627 1.00 95.44 263 GLU A O 1
ATOM 2002 N N . ASP A 1 264 ? -4.152 -4.827 -4.847 1.00 94.00 264 ASP A N 1
ATOM 2003 C CA . ASP A 1 264 ? -4.331 -6.255 -4.558 1.00 94.00 264 ASP A CA 1
ATOM 2004 C C . ASP A 1 264 ? -3.796 -6.673 -3.164 1.00 94.00 264 ASP A C 1
ATOM 2006 O O . ASP A 1 264 ? -3.974 -7.827 -2.747 1.00 94.00 264 ASP A O 1
ATOM 2010 N N . ARG A 1 265 ? -3.153 -5.776 -2.394 1.00 94.25 265 ARG A N 1
ATOM 2011 C CA . ARG A 1 265 ? -2.593 -6.127 -1.074 1.00 94.25 265 ARG A CA 1
ATOM 2012 C C . ARG A 1 265 ? -3.648 -6.210 0.029 1.00 94.25 265 ARG A C 1
ATOM 2014 O O . ARG A 1 265 ? -4.542 -5.369 0.122 1.00 94.25 265 ARG A O 1
ATOM 2021 N N . PRO A 1 266 ? -3.505 -7.168 0.968 1.00 95.12 266 PRO A N 1
ATOM 2022 C CA . PRO A 1 266 ? -4.321 -7.188 2.173 1.00 95.12 266 PRO A CA 1
ATOM 2023 C C . PRO A 1 266 ? -4.171 -5.896 2.982 1.00 95.12 266 PRO A C 1
ATOM 2025 O O . PRO A 1 266 ? -3.068 -5.374 3.162 1.00 95.12 266 PRO A O 1
ATOM 2028 N N . VAL A 1 267 ? -5.279 -5.422 3.545 1.00 96.00 267 VAL A N 1
ATOM 2029 C CA . VAL A 1 267 ? -5.277 -4.275 4.459 1.00 96.00 267 VAL A CA 1
ATOM 2030 C C . VAL A 1 267 ? -4.429 -4.546 5.708 1.00 96.00 267 VAL A C 1
ATOM 2032 O O . VAL A 1 267 ? -4.370 -5.676 6.198 1.00 96.00 267 VAL A O 1
ATOM 2035 N N . ASN A 1 268 ? -3.790 -3.509 6.253 1.00 96.06 268 ASN A N 1
ATOM 2036 C CA . ASN A 1 268 ? -2.837 -3.598 7.373 1.00 96.06 268 ASN A CA 1
ATOM 2037 C C . ASN A 1 268 ? -1.614 -4.506 7.126 1.00 96.06 268 ASN A C 1
ATOM 2039 O O . ASN A 1 268 ? -1.052 -5.055 8.083 1.00 96.06 268 ASN A O 1
ATOM 2043 N N . THR A 1 269 ? -1.171 -4.655 5.874 1.00 96.69 269 THR A N 1
ATOM 2044 C CA . THR A 1 269 ? 0.059 -5.397 5.555 1.00 96.69 269 THR A CA 1
ATOM 2045 C C . THR A 1 269 ? 1.285 -4.633 6.082 1.00 96.69 269 THR A C 1
ATOM 2047 O O . THR A 1 269 ? 1.488 -3.475 5.717 1.00 96.69 269 THR A O 1
ATOM 2050 N N . PRO A 1 270 ? 2.124 -5.227 6.949 1.00 96.12 270 PRO A N 1
ATOM 2051 C CA . PRO A 1 270 ? 3.301 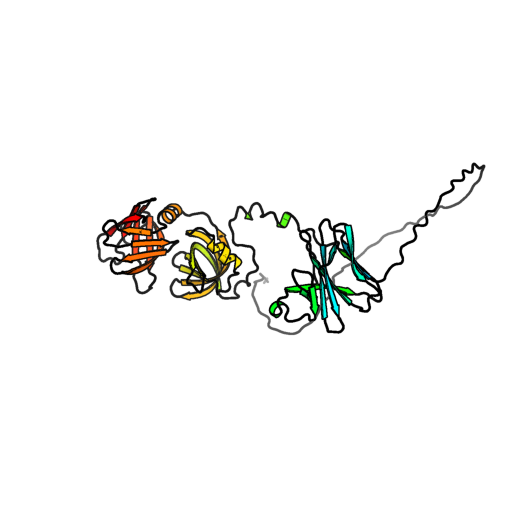-4.558 7.498 1.00 96.12 270 PRO A CA 1
ATOM 2052 C C . PRO A 1 270 ? 4.396 -4.444 6.435 1.00 96.12 270 PRO A C 1
ATOM 2054 O O . PRO A 1 270 ? 4.788 -5.444 5.840 1.00 96.12 270 PRO A O 1
ATOM 2057 N N . MET A 1 271 ? 4.938 -3.248 6.211 1.00 95.81 271 MET A N 1
ATOM 2058 C CA . MET A 1 271 ? 5.899 -2.988 5.135 1.00 95.81 271 MET A CA 1
ATOM 2059 C C . MET A 1 271 ? 7.056 -2.084 5.570 1.00 95.81 271 MET A C 1
ATOM 2061 O O . MET A 1 271 ? 6.890 -1.159 6.370 1.00 95.81 271 MET A O 1
ATOM 2065 N N . GLN A 1 272 ? 8.220 -2.314 4.967 1.00 95.69 272 GLN A N 1
ATOM 2066 C CA . GLN A 1 272 ? 9.248 -1.297 4.768 1.00 95.69 272 GLN A CA 1
ATOM 2067 C C . GLN A 1 272 ? 9.107 -0.774 3.339 1.00 95.69 272 GLN A C 1
ATOM 2069 O O . GLN A 1 272 ? 8.948 -1.563 2.415 1.00 95.69 272 GLN A O 1
ATOM 2074 N N . PHE A 1 273 ? 9.137 0.541 3.164 1.00 96.56 273 PHE A N 1
ATOM 2075 C CA . PHE A 1 273 ? 8.875 1.185 1.880 1.00 96.56 273 PHE A CA 1
ATOM 2076 C C . PHE A 1 273 ? 9.760 2.416 1.709 1.00 96.56 273 PHE A C 1
ATOM 2078 O O . PHE A 1 273 ? 10.066 3.094 2.697 1.00 96.56 273 PHE A O 1
ATOM 2085 N N . SER A 1 274 ? 10.179 2.696 0.478 1.00 96.25 274 SER A N 1
ATOM 2086 C CA . SER A 1 274 ? 11.042 3.833 0.156 1.00 96.25 274 SER A CA 1
ATOM 2087 C C . SER A 1 274 ? 10.458 4.681 -0.964 1.00 96.25 274 SER A C 1
ATOM 2089 O O . SER A 1 274 ? 9.766 4.186 -1.851 1.00 96.25 274 SER A O 1
ATOM 2091 N N . GLY A 1 275 ? 10.742 5.978 -0.918 1.00 96.00 275 GLY A N 1
ATOM 2092 C CA . GLY A 1 275 ? 10.295 6.921 -1.931 1.00 96.00 275 GLY A CA 1
ATOM 2093 C C . GLY A 1 275 ? 10.601 8.365 -1.560 1.00 96.00 275 GLY A C 1
ATOM 2094 O O . GLY A 1 275 ? 11.060 8.663 -0.453 1.00 96.00 275 GLY A O 1
ATOM 2095 N N . ASP A 1 276 ? 10.321 9.271 -2.488 1.00 97.06 276 ASP A N 1
ATOM 2096 C CA . ASP A 1 276 ? 10.491 10.708 -2.292 1.00 97.06 276 ASP A CA 1
ATOM 2097 C C . ASP A 1 276 ? 9.241 11.306 -1.642 1.00 97.06 276 ASP A C 1
ATOM 2099 O O . ASP A 1 276 ? 8.165 11.308 -2.240 1.00 97.06 276 ASP A O 1
ATOM 2103 N N . VAL A 1 277 ? 9.374 11.863 -0.437 1.00 96.19 277 VAL A N 1
ATOM 2104 C CA . VAL A 1 277 ? 8.314 12.670 0.184 1.00 96.19 277 VAL A CA 1
ATOM 2105 C C . VAL A 1 277 ? 8.380 14.090 -0.368 1.00 96.19 277 VAL A C 1
ATOM 2107 O O . VAL A 1 277 ? 9.371 14.788 -0.150 1.00 96.19 277 VAL A O 1
ATOM 2110 N N . PHE A 1 278 ? 7.333 14.517 -1.075 1.00 93.94 278 PHE A N 1
ATOM 2111 C CA . PHE A 1 278 ? 7.310 15.795 -1.802 1.00 93.94 278 PHE A CA 1
ATOM 2112 C C . PHE A 1 278 ? 6.289 16.812 -1.269 1.00 93.94 278 PHE A C 1
ATOM 2114 O O . PHE A 1 278 ? 6.438 18.010 -1.509 1.00 93.94 278 PHE A O 1
ATOM 2121 N N . GLU A 1 279 ? 5.297 16.366 -0.497 1.00 92.88 279 GLU A N 1
ATOM 2122 C CA . GLU A 1 279 ? 4.360 17.232 0.224 1.00 92.88 279 GLU A CA 1
ATOM 2123 C C . GLU A 1 279 ? 4.217 16.731 1.665 1.00 92.88 279 GLU A C 1
ATOM 2125 O O . GLU A 1 279 ? 4.139 15.526 1.891 1.00 92.88 279 GLU A O 1
ATOM 2130 N N . GLU A 1 280 ? 4.226 17.637 2.647 1.00 90.69 280 GLU A N 1
ATOM 2131 C CA . GLU A 1 280 ? 4.175 17.310 4.078 1.00 90.69 280 GLU A CA 1
ATOM 2132 C C . GLU A 1 280 ? 3.283 18.338 4.799 1.00 90.69 280 GLU A C 1
ATOM 2134 O O . GLU A 1 280 ? 3.537 19.545 4.741 1.00 90.69 280 GLU A O 1
ATOM 2139 N N . TYR A 1 281 ? 2.222 17.871 5.459 1.00 84.38 281 TYR A N 1
ATOM 2140 C CA . TYR A 1 281 ? 1.246 18.695 6.173 1.00 84.38 281 TYR A CA 1
ATOM 2141 C C . TYR A 1 281 ? 0.728 17.971 7.421 1.00 84.38 281 TYR A C 1
ATOM 2143 O O . TYR A 1 281 ? -0.009 16.998 7.319 1.00 84.38 281 TYR A O 1
ATOM 2151 N N . ASP A 1 282 ? 1.130 18.462 8.595 1.00 82.88 282 ASP A N 1
ATOM 2152 C CA . ASP A 1 282 ? 0.596 18.114 9.923 1.00 82.88 282 ASP A CA 1
ATOM 2153 C C . ASP A 1 282 ? 0.311 16.613 10.159 1.00 82.88 282 ASP A C 1
ATOM 2155 O O . ASP A 1 282 ? -0.830 16.159 10.234 1.00 82.88 282 ASP A O 1
ATOM 2159 N N . GLY A 1 283 ? 1.375 15.803 10.201 1.00 85.75 283 GLY A N 1
ATOM 2160 C CA . GLY A 1 283 ? 1.260 14.348 10.359 1.00 85.75 283 GLY A CA 1
ATOM 2161 C C . GLY A 1 283 ? 0.820 13.605 9.090 1.00 85.75 283 GLY A C 1
ATOM 2162 O O . GLY A 1 283 ? 0.644 12.387 9.126 1.00 85.75 283 GLY A O 1
ATOM 2163 N N . ARG A 1 284 ? 0.678 14.291 7.951 1.00 91.19 284 ARG A N 1
ATOM 2164 C CA . ARG A 1 284 ? 0.401 13.693 6.637 1.00 91.19 284 ARG A CA 1
ATOM 2165 C C . ARG A 1 284 ? 1.495 14.019 5.637 1.00 91.19 284 ARG A C 1
ATOM 2167 O O . ARG A 1 284 ? 2.120 15.075 5.717 1.00 91.19 284 ARG A O 1
ATOM 2174 N N . ALA A 1 285 ? 1.700 13.141 4.666 1.00 94.44 285 ALA A N 1
ATOM 2175 C CA . ALA A 1 285 ? 2.599 13.397 3.551 1.00 94.44 285 ALA A CA 1
ATOM 2176 C C . ALA A 1 285 ? 2.132 12.720 2.257 1.00 94.44 285 ALA A C 1
ATOM 2178 O O . ALA A 1 285 ? 1.432 11.709 2.310 1.00 94.44 285 ALA A O 1
ATOM 2179 N N . LEU A 1 286 ? 2.569 13.241 1.109 1.00 96.56 286 LEU A N 1
ATOM 2180 C CA . LEU A 1 286 ? 2.510 12.542 -0.175 1.00 96.56 286 LEU A CA 1
ATOM 2181 C C . LEU A 1 286 ? 3.897 12.022 -0.556 1.00 96.56 286 LEU A C 1
ATOM 2183 O O . LEU A 1 286 ? 4.904 12.718 -0.383 1.00 96.56 286 LEU A O 1
ATOM 2187 N N . MET A 1 287 ? 3.940 10.791 -1.067 1.00 97.50 287 MET A N 1
ATOM 2188 C CA . MET A 1 287 ? 5.169 10.096 -1.447 1.00 97.50 287 MET A CA 1
ATOM 2189 C C . MET A 1 287 ? 5.103 9.575 -2.886 1.00 97.50 287 MET A C 1
ATOM 2191 O O . MET A 1 287 ? 4.147 8.904 -3.273 1.00 97.50 287 MET A O 1
ATOM 2195 N N . ALA A 1 288 ? 6.165 9.832 -3.649 1.00 97.56 288 ALA A N 1
ATOM 2196 C CA . ALA A 1 288 ? 6.482 9.110 -4.876 1.00 97.56 288 ALA A CA 1
ATOM 2197 C C . ALA A 1 288 ? 7.225 7.826 -4.484 1.00 97.56 288 ALA A C 1
ATOM 2199 O O . ALA A 1 288 ? 8.424 7.849 -4.200 1.00 97.56 288 ALA A O 1
ATOM 2200 N N . LEU A 1 289 ? 6.478 6.732 -4.372 1.00 97.75 289 LEU A N 1
ATOM 2201 C CA . LEU A 1 289 ? 6.954 5.433 -3.910 1.00 97.75 289 LEU A CA 1
ATOM 2202 C C . LEU A 1 289 ? 7.832 4.784 -4.994 1.00 97.75 289 LEU A C 1
ATOM 2204 O O . LEU A 1 289 ? 7.405 4.663 -6.142 1.00 97.75 289 LEU A O 1
ATOM 2208 N N . SER A 1 290 ? 9.047 4.364 -4.632 1.00 93.75 290 SER A N 1
ATOM 2209 C CA . SER A 1 290 ? 9.984 3.668 -5.527 1.00 93.75 290 SER A CA 1
ATOM 2210 C C . SER A 1 290 ? 9.969 2.155 -5.336 1.00 93.75 290 SER A C 1
ATOM 2212 O O . SER A 1 290 ? 10.049 1.411 -6.309 1.00 93.75 290 SER A O 1
ATOM 2214 N N . ASP A 1 291 ? 9.866 1.699 -4.088 1.00 94.25 291 ASP A N 1
ATOM 2215 C CA . ASP A 1 291 ? 9.993 0.291 -3.713 1.00 94.25 291 ASP A CA 1
ATOM 2216 C C . ASP A 1 291 ? 9.308 -0.003 -2.378 1.00 94.25 291 ASP A C 1
ATOM 2218 O O . ASP A 1 291 ? 9.158 0.873 -1.519 1.00 94.25 291 ASP A O 1
ATOM 2222 N N . TYR A 1 292 ? 8.928 -1.264 -2.178 1.00 95.62 292 TYR A N 1
ATOM 2223 C CA . TYR A 1 292 ? 8.559 -1.767 -0.861 1.00 95.62 292 TYR A CA 1
ATOM 2224 C C . TYR A 1 292 ? 8.855 -3.261 -0.687 1.00 95.62 292 TYR A C 1
ATOM 2226 O O . TYR A 1 292 ? 8.989 -4.024 -1.643 1.00 95.62 292 TYR A O 1
ATOM 2234 N N . MET A 1 293 ? 8.923 -3.681 0.574 1.00 92.44 293 MET A N 1
ATOM 2235 C CA . MET A 1 293 ? 8.970 -5.073 1.005 1.00 92.44 293 MET A CA 1
ATOM 2236 C C . MET A 1 293 ? 7.982 -5.295 2.149 1.00 92.44 293 MET A C 1
ATOM 2238 O O . MET A 1 293 ? 7.914 -4.507 3.099 1.00 92.44 293 MET A O 1
ATOM 2242 N N . VAL A 1 294 ? 7.234 -6.389 2.089 1.00 94.06 294 VAL A N 1
ATOM 2243 C CA . VAL A 1 294 ? 6.418 -6.875 3.197 1.00 94.06 294 VAL A CA 1
ATOM 2244 C C . VAL A 1 294 ? 7.339 -7.423 4.285 1.00 94.06 294 VAL A C 1
ATOM 2246 O O . VAL A 1 294 ? 8.365 -8.056 4.039 1.00 94.06 294 VAL A O 1
ATOM 2249 N N . THR A 1 295 ? 6.988 -7.128 5.528 1.00 92.38 295 THR A N 1
ATOM 2250 C CA . THR A 1 295 ? 7.774 -7.450 6.721 1.00 92.38 295 THR A CA 1
ATOM 2251 C C . THR A 1 295 ? 7.007 -8.418 7.622 1.00 92.38 295 THR A C 1
ATOM 2253 O O . THR A 1 295 ? 5.896 -8.846 7.315 1.00 92.38 295 THR A O 1
ATOM 2256 N N . SER A 1 296 ? 7.607 -8.843 8.735 1.00 89.94 296 SER A N 1
ATOM 2257 C CA . SER A 1 296 ? 6.919 -9.746 9.665 1.00 89.94 296 SER A CA 1
ATOM 2258 C C . SER A 1 296 ? 5.789 -9.026 10.421 1.00 89.94 296 SER A C 1
ATOM 2260 O O . SER A 1 296 ? 6.005 -7.902 10.876 1.00 89.94 296 SER A O 1
ATOM 2262 N N . PRO A 1 297 ? 4.621 -9.666 10.627 1.00 92.62 297 PRO A N 1
ATOM 2263 C CA . PRO A 1 297 ? 3.568 -9.138 11.493 1.00 92.62 297 PRO A CA 1
ATOM 2264 C C . PRO A 1 297 ? 4.045 -8.874 12.927 1.00 92.62 297 PRO A C 1
ATOM 2266 O O . PRO A 1 297 ? 4.855 -9.625 13.474 1.00 92.62 297 PRO A O 1
ATOM 2269 N N . ASP A 1 298 ? 3.511 -7.816 13.538 1.00 92.69 298 ASP A N 1
ATOM 2270 C CA . ASP A 1 298 ? 3.714 -7.494 14.953 1.00 92.69 298 ASP A CA 1
ATOM 2271 C C . ASP A 1 298 ? 2.751 -8.276 15.873 1.00 92.69 298 ASP A C 1
ATOM 2273 O O . ASP A 1 298 ? 1.922 -9.071 15.423 1.00 92.69 298 ASP A O 1
ATOM 2277 N N . GLU A 1 299 ? 2.851 -8.040 17.185 1.00 93.62 299 GLU A N 1
ATOM 2278 C CA . GLU A 1 299 ? 2.009 -8.701 18.194 1.00 93.62 299 GLU A CA 1
ATOM 2279 C C . GLU A 1 299 ? 0.508 -8.370 18.075 1.00 93.62 299 GLU A C 1
ATOM 2281 O O . GLU A 1 299 ? -0.320 -9.151 18.537 1.00 93.62 299 GLU A O 1
ATOM 2286 N N . TYR A 1 300 ? 0.153 -7.264 17.412 1.00 95.31 300 TYR A N 1
ATOM 2287 C CA . TYR A 1 300 ? -1.218 -6.760 17.280 1.00 95.31 300 TYR A CA 1
ATOM 2288 C C . TYR A 1 300 ? -1.889 -7.141 15.954 1.00 95.31 300 TYR A C 1
ATOM 2290 O O . TYR A 1 300 ? -3.029 -6.753 15.700 1.00 95.31 300 TYR A O 1
ATOM 2298 N N . ALA A 1 301 ? -1.202 -7.871 15.073 1.00 94.75 301 ALA A N 1
ATOM 2299 C CA . ALA A 1 301 ? -1.707 -8.174 13.736 1.00 94.75 301 ALA A CA 1
ATOM 2300 C C . ALA A 1 301 ? -3.024 -8.970 13.748 1.00 94.75 301 ALA A C 1
ATOM 2302 O O . ALA A 1 301 ? -3.890 -8.729 12.908 1.00 94.75 301 ALA A O 1
ATOM 2303 N N . ALA A 1 302 ? -3.196 -9.878 14.715 1.00 93.81 302 ALA A N 1
ATOM 2304 C CA . ALA A 1 302 ? -4.437 -10.634 14.886 1.00 93.81 302 ALA A CA 1
ATOM 2305 C C . ALA A 1 302 ? -5.606 -9.729 15.310 1.00 93.81 302 ALA A C 1
ATOM 2307 O O . ALA A 1 302 ? -6.682 -9.808 14.720 1.00 93.81 302 ALA A O 1
ATOM 2308 N N . ASP A 1 303 ? -5.371 -8.828 16.266 1.00 95.19 303 ASP A N 1
ATOM 2309 C CA . ASP A 1 303 ? -6.371 -7.876 16.754 1.00 95.19 303 ASP A CA 1
ATOM 2310 C C . ASP A 1 303 ? -6.769 -6.876 15.654 1.00 95.19 303 ASP A C 1
ATOM 2312 O O . ASP A 1 303 ? -7.957 -6.677 15.392 1.00 95.19 303 ASP A O 1
ATOM 2316 N N . ARG A 1 304 ? -5.784 -6.317 14.927 1.00 95.31 304 ARG A N 1
ATOM 2317 C CA . ARG A 1 304 ? -6.015 -5.453 13.752 1.00 95.31 304 ARG A CA 1
ATOM 2318 C C . ARG A 1 304 ? -6.876 -6.129 12.693 1.00 95.31 304 ARG A C 1
ATOM 2320 O O . ARG A 1 304 ? -7.750 -5.473 12.129 1.00 95.31 304 ARG A O 1
ATOM 2327 N N . ALA A 1 305 ? -6.610 -7.404 12.402 1.00 95.31 305 ALA A N 1
ATOM 2328 C CA . ALA A 1 305 ? -7.358 -8.176 11.415 1.00 95.31 305 ALA A CA 1
ATOM 2329 C C . ALA A 1 305 ? -8.786 -8.482 11.894 1.00 95.31 305 ALA A C 1
ATOM 2331 O O . ALA A 1 305 ? -9.730 -8.342 11.119 1.00 95.31 305 ALA A O 1
ATOM 2332 N N . ALA A 1 306 ? -8.959 -8.843 13.169 1.00 95.75 306 ALA A N 1
ATOM 2333 C CA . ALA A 1 306 ? -10.271 -9.106 13.754 1.00 95.75 306 ALA A CA 1
ATOM 2334 C C . ALA A 1 306 ? -11.161 -7.851 13.757 1.00 95.75 306 ALA A C 1
ATOM 2336 O O . ALA A 1 306 ? -12.339 -7.942 13.411 1.00 95.75 306 ALA A O 1
ATOM 2337 N N . MET A 1 307 ? -10.588 -6.675 14.047 1.00 96.75 307 MET A N 1
ATOM 2338 C CA . MET A 1 307 ? -11.298 -5.390 14.044 1.00 96.75 307 MET A CA 1
ATOM 2339 C C . MET A 1 307 ? -11.804 -4.929 12.667 1.00 96.75 307 MET A C 1
ATOM 2341 O O . MET A 1 307 ? -12.678 -4.070 12.631 1.00 96.75 307 MET A O 1
ATOM 2345 N N . GLN A 1 308 ? -11.303 -5.456 11.543 1.00 96.94 308 GLN A N 1
ATOM 2346 C CA . GLN A 1 308 ? -11.717 -4.994 10.207 1.00 96.94 308 GLN A CA 1
ATOM 2347 C C . GLN A 1 308 ? -13.208 -5.236 9.949 1.00 96.94 308 GLN A C 1
ATOM 2349 O O . GLN A 1 308 ? -13.702 -6.335 10.204 1.00 96.94 308 GLN A O 1
ATOM 2354 N N . GLY A 1 309 ? -13.908 -4.260 9.367 1.00 96.06 309 GLY A N 1
ATOM 2355 C CA . GLY A 1 309 ? -15.310 -4.366 8.957 1.00 96.06 309 GLY A CA 1
ATOM 2356 C C . GLY A 1 309 ? -16.217 -3.284 9.545 1.00 96.06 309 GLY A C 1
ATOM 2357 O O . GLY A 1 309 ? -15.755 -2.280 10.075 1.00 96.06 309 GLY A O 1
ATOM 2358 N N . VAL A 1 310 ? -17.527 -3.504 9.420 1.00 97.62 310 VAL A N 1
ATOM 2359 C CA . VAL A 1 310 ? -18.583 -2.592 9.887 1.00 97.62 310 VAL A CA 1
ATOM 2360 C C . VAL A 1 310 ? -19.210 -3.136 11.168 1.00 97.62 310 VAL A C 1
ATOM 2362 O O . VAL A 1 310 ? -19.549 -4.322 11.246 1.00 97.62 310 VAL A O 1
ATOM 2365 N N . TRP A 1 311 ? -19.403 -2.259 12.147 1.00 97.94 311 TRP A N 1
ATOM 2366 C CA . TRP A 1 311 ? -19.823 -2.590 13.504 1.00 97.94 311 TRP A CA 1
ATOM 2367 C C . TRP A 1 311 ? -20.935 -1.646 13.982 1.00 97.94 311 TRP A C 1
ATOM 2369 O O . TRP A 1 311 ? -20.847 -0.440 13.800 1.00 97.94 311 TRP A O 1
ATOM 2379 N N . GLU A 1 312 ? -21.979 -2.173 14.612 1.00 97.50 312 GLU A N 1
ATOM 2380 C CA . GLU A 1 312 ? -23.131 -1.412 15.123 1.00 97.50 312 GLU A CA 1
ATOM 2381 C C . GLU A 1 312 ? -23.156 -1.479 16.659 1.00 97.50 312 GLU A C 1
ATOM 2383 O O . GLU A 1 312 ? -23.033 -2.569 17.226 1.00 97.50 312 GLU A O 1
ATOM 2388 N N . ASP A 1 313 ? -23.309 -0.340 17.343 1.00 96.44 313 ASP A N 1
ATOM 2389 C CA . ASP A 1 313 ? -23.411 -0.275 18.811 1.00 96.44 313 ASP A CA 1
ATOM 2390 C C . ASP A 1 313 ? -24.647 -1.043 19.311 1.00 96.44 313 ASP A C 1
ATOM 2392 O O . ASP A 1 313 ? -25.774 -0.823 18.858 1.00 96.44 313 ASP A O 1
ATOM 2396 N N . VAL A 1 314 ? -24.443 -1.925 20.291 1.00 95.56 314 VAL A N 1
ATOM 2397 C CA . VAL A 1 314 ? -25.496 -2.719 20.938 1.00 95.56 314 VAL A CA 1
ATOM 2398 C C . VAL A 1 314 ? -26.504 -1.845 21.692 1.00 95.56 314 VAL A C 1
ATOM 2400 O O . VAL A 1 314 ? -27.687 -2.194 21.739 1.00 95.56 314 VAL A O 1
ATOM 2403 N N . GLU A 1 315 ? -26.075 -0.718 22.268 1.00 92.81 315 GLU A N 1
ATOM 2404 C CA . GLU A 1 315 ? -26.973 0.248 22.918 1.00 92.81 315 GLU A CA 1
ATOM 2405 C C . GLU A 1 315 ? -27.544 1.287 21.932 1.00 92.81 315 GLU A C 1
ATOM 2407 O O . GLU A 1 315 ? -28.548 1.940 22.233 1.00 92.81 315 GLU A O 1
ATOM 2412 N N . GLY A 1 316 ? -26.951 1.416 20.739 1.00 87.50 316 GLY A N 1
ATOM 2413 C CA . GLY A 1 316 ? -27.338 2.367 19.688 1.00 87.50 316 GLY A CA 1
ATOM 2414 C C . GLY A 1 316 ? -27.075 3.843 20.023 1.00 87.50 316 GLY A C 1
ATOM 2415 O O . GLY A 1 316 ? -27.628 4.730 19.373 1.00 87.50 316 GLY A O 1
ATOM 2416 N N . SER A 1 317 ? -26.267 4.114 21.048 1.00 87.44 317 SER A N 1
ATOM 2417 C CA . SER A 1 317 ? -25.913 5.449 21.536 1.00 87.44 317 SER A CA 1
ATOM 2418 C C . SER A 1 317 ? -24.713 6.058 20.801 1.00 87.44 317 SER A C 1
ATOM 2420 O O . SER A 1 317 ? -24.721 7.256 20.520 1.00 87.44 317 SER A O 1
ATOM 2422 N N . ALA A 1 318 ? -23.726 5.234 20.443 1.00 87.31 318 ALA A N 1
ATOM 2423 C CA . ALA A 1 318 ? -22.542 5.616 19.678 1.00 87.31 318 ALA A CA 1
ATOM 2424 C C . ALA A 1 318 ? -22.784 5.567 18.160 1.00 87.31 318 ALA A C 1
ATOM 2426 O O . ALA A 1 318 ? -22.147 6.301 17.407 1.00 87.31 318 ALA A O 1
ATOM 2427 N N . GLY A 1 319 ? -23.739 4.749 17.706 1.00 93.81 319 GLY A N 1
ATOM 2428 C CA . GLY A 1 319 ? -24.049 4.563 16.288 1.00 93.81 319 GLY A CA 1
ATOM 2429 C C . GLY A 1 319 ? -23.221 3.446 15.651 1.00 93.81 319 GLY A C 1
ATOM 2430 O O . GLY A 1 319 ? -23.127 2.354 16.213 1.00 93.81 319 GLY A O 1
ATOM 2431 N N . ARG A 1 320 ? -22.649 3.713 14.474 1.00 96.38 320 ARG A N 1
ATOM 2432 C CA . ARG A 1 320 ? -21.902 2.739 13.667 1.00 96.38 320 ARG A CA 1
ATOM 2433 C C . ARG A 1 320 ? -20.411 3.060 13.655 1.00 96.38 320 ARG A C 1
ATOM 2435 O O . ARG A 1 320 ? -20.026 4.223 13.661 1.00 96.38 320 ARG A O 1
ATOM 2442 N N . LEU A 1 321 ? -19.585 2.029 13.609 1.00 97.06 321 LEU A N 1
ATOM 2443 C CA . LEU A 1 321 ? -18.134 2.091 13.582 1.00 97.06 321 LEU A CA 1
ATOM 2444 C C . LEU A 1 321 ? -17.626 1.291 12.374 1.00 97.06 321 LEU A C 1
ATOM 2446 O O . LEU A 1 321 ? -17.774 0.069 12.325 1.00 97.06 321 LEU A O 1
ATOM 2450 N N . ASP A 1 322 ? -17.021 1.973 11.408 1.00 97.06 322 ASP A N 1
ATOM 2451 C CA . ASP A 1 322 ? -16.433 1.361 10.215 1.00 97.06 322 ASP A CA 1
ATOM 2452 C C . ASP A 1 322 ? -14.905 1.327 10.376 1.00 97.06 322 ASP A C 1
ATOM 2454 O O . ASP A 1 322 ? -14.276 2.359 10.600 1.00 97.06 322 ASP A O 1
ATOM 2458 N N . VAL A 1 323 ? -14.290 0.149 10.273 1.00 97.31 323 VAL A N 1
ATOM 2459 C CA . VAL A 1 323 ? -12.835 -0.036 10.400 1.00 97.31 323 VAL A CA 1
ATOM 2460 C C . VAL A 1 323 ? -12.281 -0.619 9.103 1.00 97.31 323 VAL A C 1
ATOM 2462 O O . VAL A 1 323 ? -12.629 -1.743 8.727 1.00 97.31 323 VAL A O 1
ATOM 2465 N N . PHE A 1 324 ? -11.399 0.126 8.434 1.00 96.50 324 PHE A N 1
ATOM 2466 C CA . PHE A 1 324 ? -10.800 -0.272 7.158 1.00 96.50 324 PHE A CA 1
ATOM 2467 C C . PHE A 1 324 ? -9.312 0.100 7.090 1.00 96.50 324 PHE A C 1
ATOM 2469 O O . PHE A 1 324 ? -8.924 1.270 7.112 1.00 96.50 324 PHE A O 1
ATOM 2476 N N . GLY A 1 325 ? -8.448 -0.912 7.029 1.00 96.50 325 GLY A N 1
ATOM 2477 C CA . GLY A 1 325 ? -7.014 -0.753 7.251 1.00 96.50 325 GLY A CA 1
ATOM 2478 C C . GLY A 1 325 ? -6.730 -0.184 8.640 1.00 96.50 325 GLY A C 1
ATOM 2479 O O . GLY A 1 325 ? -7.237 -0.695 9.648 1.00 96.50 325 GLY A O 1
ATOM 2480 N N . SER A 1 326 ? -5.922 0.871 8.679 1.00 95.94 326 SER A N 1
ATOM 2481 C CA . SER A 1 326 ? -5.579 1.631 9.884 1.00 95.94 326 SER A CA 1
ATOM 2482 C C . SER A 1 326 ? -6.583 2.749 10.194 1.00 95.94 326 SER A C 1
ATOM 2484 O O . SER A 1 326 ? -6.345 3.517 11.121 1.00 95.94 326 SER A O 1
ATOM 2486 N N . PHE A 1 327 ? -7.674 2.893 9.436 1.00 95.56 327 PHE A N 1
ATOM 2487 C CA . PHE A 1 327 ? -8.672 3.942 9.656 1.00 95.56 327 PHE A CA 1
ATOM 2488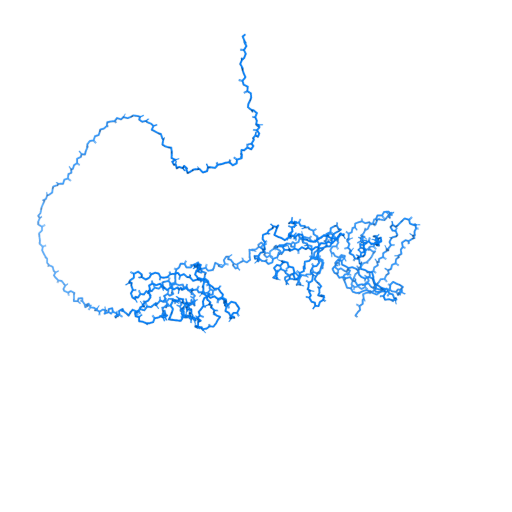 C C . PHE A 1 327 ? -9.879 3.403 10.422 1.00 95.56 327 PHE A C 1
ATOM 2490 O O . PHE A 1 327 ? -10.349 2.289 10.183 1.00 95.56 327 PHE A O 1
ATOM 2497 N N . LEU A 1 328 ? -10.367 4.226 11.344 1.00 96.12 328 LEU A N 1
ATOM 2498 C CA . LEU A 1 328 ? -11.527 3.996 12.189 1.00 96.12 328 LEU A CA 1
ATOM 2499 C C . LEU A 1 328 ? -12.472 5.188 12.018 1.00 96.12 328 LEU A C 1
ATOM 2501 O O . LEU A 1 328 ? -12.127 6.316 12.367 1.00 96.12 328 LEU A O 1
ATOM 2505 N N . THR A 1 329 ? -13.656 4.943 11.470 1.00 96.25 329 THR A N 1
ATOM 2506 C CA . THR A 1 329 ? -14.664 5.961 11.168 1.00 96.25 329 THR A CA 1
ATOM 2507 C C . THR A 1 329 ? -15.889 5.740 12.047 1.00 96.25 329 THR A C 1
ATOM 2509 O O . THR A 1 329 ? -16.631 4.775 11.869 1.00 96.25 329 THR A O 1
ATOM 2512 N N . GLN A 1 330 ? -16.104 6.637 13.007 1.00 95.50 330 GLN A N 1
ATOM 2513 C CA . GLN A 1 330 ? -17.294 6.657 13.855 1.00 95.50 330 GLN A CA 1
ATOM 2514 C C . GLN A 1 330 ? -18.396 7.440 13.141 1.00 95.50 330 GLN A C 1
ATOM 2516 O O . GLN A 1 330 ? -18.167 8.573 12.738 1.00 95.50 330 GLN A O 1
ATOM 2521 N N . ILE A 1 331 ? -19.589 6.868 13.005 1.00 95.62 331 ILE A N 1
ATOM 2522 C CA . ILE A 1 331 ? -20.771 7.494 12.401 1.00 95.62 331 ILE A CA 1
ATOM 2523 C C . ILE A 1 331 ? -21.871 7.536 13.461 1.00 95.62 331 ILE A C 1
ATOM 2525 O O . ILE A 1 331 ? -22.470 6.514 13.810 1.00 95.62 331 ILE A O 1
ATOM 2529 N N . TYR A 1 332 ? -22.139 8.728 13.982 1.00 94.69 332 TYR A N 1
ATOM 2530 C CA . TYR A 1 332 ? -23.081 8.926 15.080 1.00 94.69 332 TYR A CA 1
ATOM 2531 C C . TYR A 1 332 ? -24.548 8.862 14.617 1.00 94.69 332 TYR A C 1
ATOM 2533 O O . TYR A 1 332 ? -24.844 9.076 13.437 1.00 94.69 332 TYR A O 1
ATOM 2541 N N . PRO A 1 333 ? -25.514 8.631 15.533 1.00 93.88 333 PRO A N 1
ATOM 2542 C CA . PRO A 1 333 ? -26.938 8.535 15.188 1.00 93.88 333 PRO A CA 1
ATOM 2543 C C . PRO A 1 333 ? -27.563 9.791 14.550 1.00 93.88 333 PRO A C 1
ATOM 2545 O O . PRO A 1 333 ? -28.664 9.710 14.003 1.00 93.88 333 PRO A O 1
ATOM 2548 N N . ASP A 1 334 ? -26.905 10.951 14.629 1.00 94.38 334 ASP A N 1
ATOM 2549 C CA . ASP A 1 334 ? -27.327 12.197 13.978 1.00 94.38 334 ASP A CA 1
ATOM 2550 C C . ASP A 1 334 ? -26.694 12.421 12.589 1.00 94.38 334 ASP A C 1
ATOM 2552 O O . ASP A 1 334 ? -27.051 13.380 11.900 1.00 94.38 334 ASP A O 1
ATOM 2556 N N . GLY A 1 335 ? -25.811 11.516 12.156 1.00 91.69 335 GLY A N 1
ATOM 2557 C CA . GLY A 1 335 ? -25.113 11.560 10.874 1.00 91.69 335 GLY A CA 1
ATOM 2558 C C . GLY A 1 335 ? -23.786 12.321 10.886 1.00 91.69 335 GLY A C 1
ATOM 2559 O O . GLY A 1 335 ? -23.173 12.428 9.825 1.00 91.69 335 GLY A O 1
ATOM 2560 N N . GLN A 1 336 ? -23.322 12.837 12.031 1.00 92.88 336 GLN A N 1
ATOM 2561 C CA . GLN A 1 336 ? -21.935 13.305 12.155 1.00 92.88 336 GLN A CA 1
ATOM 2562 C C . GLN A 1 336 ? -20.970 12.122 12.003 1.00 92.88 336 GLN A C 1
ATOM 2564 O O . GLN A 1 336 ? -21.334 10.979 12.302 1.00 92.88 336 GLN A O 1
ATOM 2569 N N . THR A 1 337 ? -19.757 12.360 11.502 1.00 93.88 337 THR A N 1
ATOM 2570 C CA . THR A 1 337 ? -18.739 11.304 11.447 1.00 93.88 337 THR A CA 1
ATOM 2571 C C . THR A 1 337 ? -17.346 11.820 11.771 1.00 93.88 337 THR A C 1
ATOM 2573 O O . THR A 1 337 ? -16.918 12.834 11.224 1.00 93.88 337 THR A O 1
ATOM 2576 N N . ASP A 1 338 ? -16.649 11.067 12.620 1.00 92.62 338 ASP A N 1
ATOM 2577 C CA . ASP A 1 338 ? -15.266 11.316 13.011 1.00 92.62 338 ASP A CA 1
ATOM 2578 C C . ASP A 1 338 ? -14.389 10.248 12.363 1.00 92.62 338 ASP A C 1
ATOM 2580 O O . ASP A 1 338 ? -14.670 9.050 12.465 1.00 92.62 338 ASP A O 1
ATOM 2584 N N . ILE A 1 339 ? -13.300 10.663 11.723 1.00 93.44 339 ILE A N 1
ATOM 2585 C CA . ILE A 1 339 ? -12.302 9.754 11.158 1.00 93.44 339 ILE A CA 1
ATOM 2586 C C . ILE A 1 339 ? -11.064 9.813 12.049 1.00 93.44 339 ILE A C 1
ATOM 2588 O O . ILE A 1 339 ? -10.576 10.891 12.376 1.00 93.44 339 ILE A O 1
ATOM 2592 N N . ASN A 1 340 ? -10.567 8.648 12.454 1.00 94.12 340 ASN A N 1
ATOM 2593 C CA . ASN A 1 340 ? -9.379 8.499 13.279 1.00 94.12 340 ASN A CA 1
ATOM 2594 C C . ASN A 1 340 ? -8.404 7.515 12.634 1.00 94.12 340 ASN A C 1
ATOM 2596 O O . ASN A 1 340 ? -8.783 6.429 12.192 1.00 94.12 340 ASN A O 1
ATOM 2600 N N . VAL A 1 341 ? -7.122 7.860 12.659 1.00 94.62 341 VAL A N 1
ATOM 2601 C CA . VAL A 1 341 ? -6.024 6.945 12.355 1.00 94.62 341 VAL A CA 1
ATOM 2602 C C . VAL A 1 341 ? -5.718 6.149 13.620 1.00 94.62 341 VAL A C 1
ATOM 2604 O O . VAL A 1 341 ? -5.388 6.709 14.667 1.00 94.62 341 VAL A O 1
ATOM 2607 N N . MET A 1 342 ? -5.844 4.831 13.525 1.00 94.38 342 MET A N 1
ATOM 2608 C CA . MET A 1 342 ? -5.718 3.888 14.626 1.00 94.38 342 MET A CA 1
ATOM 2609 C C . MET A 1 342 ? -4.305 3.298 14.681 1.00 94.38 342 MET A C 1
ATOM 2611 O O . MET A 1 342 ? -3.880 2.573 13.783 1.00 94.38 342 MET A O 1
ATOM 2615 N N . HIS A 1 343 ? -3.591 3.538 15.781 1.00 93.62 343 HIS A N 1
ATOM 2616 C CA . HIS A 1 343 ? -2.292 2.921 16.051 1.00 93.62 343 HIS A CA 1
ATOM 2617 C C . HIS A 1 343 ? -2.315 2.112 17.355 1.00 93.62 343 HIS A C 1
ATOM 2619 O O . HIS A 1 343 ? -2.587 2.635 18.436 1.00 93.62 343 HIS A O 1
ATOM 2625 N N . PHE A 1 344 ? -2.014 0.818 17.247 1.00 93.50 344 PHE A N 1
ATOM 2626 C CA . PHE A 1 344 ? -1.965 -0.104 18.381 1.00 93.50 344 PHE A CA 1
ATOM 2627 C C . PHE A 1 344 ? -0.751 0.146 19.284 1.00 93.50 344 PHE A C 1
ATOM 2629 O O . PHE A 1 344 ? 0.345 0.452 18.814 1.00 93.50 344 PHE A O 1
ATOM 2636 N N . ARG A 1 345 ? -0.956 -0.005 20.594 1.00 92.25 345 ARG A N 1
ATOM 2637 C CA . ARG A 1 345 ? 0.041 0.221 21.649 1.00 92.25 345 ARG A CA 1
ATOM 2638 C C . ARG A 1 345 ? -0.289 -0.580 22.911 1.00 92.25 345 ARG A C 1
ATOM 2640 O O . ARG A 1 345 ? -1.425 -1.001 23.109 1.00 92.25 345 ARG A O 1
ATOM 2647 N N . GLN A 1 346 ? 0.679 -0.706 23.819 1.00 92.50 346 GLN A N 1
ATOM 2648 C CA . GLN A 1 346 ? 0.393 -1.066 25.212 1.00 92.50 346 GLN A CA 1
ATOM 2649 C C . GLN A 1 346 ? -0.059 0.176 25.995 1.00 92.50 346 GLN A C 1
ATOM 2651 O O . GLN A 1 346 ? 0.681 1.163 26.070 1.00 92.50 346 GLN A O 1
ATOM 2656 N N . GLY A 1 347 ? -1.242 0.096 26.606 1.00 91.12 347 GLY A N 1
ATOM 2657 C CA . GLY A 1 347 ? -1.776 1.051 27.580 1.00 91.12 347 GLY A CA 1
ATOM 2658 C C . GLY A 1 347 ? -2.176 2.428 27.035 1.00 91.12 347 GLY A C 1
ATOM 2659 O O . GLY A 1 347 ? -1.559 2.978 26.117 1.00 91.12 347 GLY A O 1
ATOM 2660 N N . CYS A 1 348 ? -3.182 3.037 27.669 1.00 90.31 348 CYS A N 1
ATOM 2661 C CA . CYS A 1 348 ? -3.522 4.443 27.450 1.00 90.31 348 CYS A CA 1
ATOM 2662 C C . CYS A 1 348 ? -2.699 5.373 28.365 1.00 90.31 348 CYS A C 1
ATOM 2664 O O . CYS A 1 348 ? -2.656 5.140 29.580 1.00 90.31 348 CYS A O 1
ATOM 2666 N N . PRO A 1 349 ? -2.071 6.448 27.840 1.00 85.88 349 PRO A N 1
ATOM 2667 C CA . PRO A 1 349 ? -1.385 7.453 28.655 1.00 85.88 349 PRO A CA 1
ATOM 2668 C C . PRO A 1 349 ? -2.287 8.024 29.754 1.00 85.88 349 PRO A C 1
ATOM 2670 O O . PRO A 1 349 ? -3.472 8.247 29.537 1.00 85.88 349 PRO A O 1
ATOM 2673 N N . GLY A 1 350 ? -1.736 8.249 30.950 1.00 78.81 350 GLY A N 1
ATOM 2674 C CA . GLY A 1 350 ? -2.489 8.784 32.094 1.00 78.81 350 GLY A CA 1
ATOM 2675 C C . GLY A 1 350 ? -3.470 7.801 32.752 1.00 78.81 350 GLY A C 1
ATOM 2676 O O . GLY A 1 350 ? -3.861 8.021 33.898 1.00 78.81 350 GLY A O 1
ATOM 2677 N N . SER A 1 351 ? -3.814 6.692 32.091 1.00 73.75 351 SER A N 1
ATOM 2678 C CA . SER A 1 351 ? -4.583 5.603 32.693 1.00 73.75 351 SER A CA 1
ATOM 2679 C C . SER A 1 351 ? -3.696 4.714 33.576 1.00 73.75 351 SER A C 1
ATOM 2681 O O . SER A 1 351 ? -2.498 4.568 33.341 1.00 73.75 351 SER A O 1
ATOM 2683 N N . GLY A 1 352 ? -4.290 4.098 34.599 1.00 68.81 352 GLY A N 1
ATOM 2684 C CA . GLY A 1 352 ? -3.619 3.109 35.453 1.00 68.81 352 GLY A CA 1
ATOM 2685 C C . GLY A 1 352 ? -3.766 1.663 34.968 1.00 68.81 352 GLY A C 1
ATOM 2686 O O . GLY A 1 352 ? -3.712 0.763 35.804 1.00 68.81 352 GLY A O 1
ATOM 2687 N N . GLY A 1 353 ? -4.056 1.447 33.680 1.00 68.62 353 GLY A N 1
ATOM 2688 C CA . GLY A 1 353 ? -4.353 0.134 33.102 1.00 68.62 353 GLY A CA 1
ATOM 2689 C C . GLY A 1 353 ? -3.270 -0.361 32.142 1.00 68.62 353 GLY A C 1
ATOM 2690 O O . GLY A 1 353 ? -2.808 0.387 31.283 1.00 68.62 353 GLY A O 1
ATOM 2691 N N . ASP A 1 354 ? -2.925 -1.642 32.264 1.00 80.69 354 ASP A N 1
ATOM 2692 C CA . ASP A 1 354 ? -2.117 -2.383 31.292 1.00 80.69 354 ASP A CA 1
ATOM 2693 C C . ASP A 1 354 ? -3.044 -3.147 30.326 1.00 80.69 354 ASP A C 1
ATOM 2695 O O . ASP A 1 354 ? -4.083 -3.660 30.745 1.00 80.69 354 ASP A O 1
ATOM 2699 N N . GLY A 1 355 ? -2.668 -3.259 29.048 1.00 88.81 355 GLY A N 1
ATOM 2700 C CA . GLY A 1 355 ? -3.432 -3.994 28.031 1.00 88.81 355 GLY A CA 1
ATOM 2701 C C . GLY A 1 355 ? -3.279 -3.418 26.622 1.00 88.81 355 GLY A C 1
ATOM 2702 O O . GLY A 1 355 ? -2.675 -2.358 26.443 1.00 88.81 355 GLY A O 1
ATOM 2703 N N . VAL A 1 356 ? -3.854 -4.105 25.629 1.00 94.94 356 VAL A N 1
ATOM 2704 C CA . VAL A 1 356 ? -3.894 -3.626 24.239 1.00 94.94 356 VAL A CA 1
ATOM 2705 C C . VAL A 1 356 ? -4.771 -2.377 24.163 1.00 94.94 356 VAL A C 1
ATOM 2707 O O . VAL A 1 356 ? -5.915 -2.367 24.622 1.00 94.94 356 VAL A O 1
ATOM 2710 N N . ALA A 1 357 ? -4.224 -1.309 23.598 1.00 94.81 357 ALA A N 1
ATOM 2711 C CA . ALA A 1 357 ? -4.895 -0.032 23.452 1.00 94.81 357 ALA A CA 1
ATOM 2712 C C . ALA A 1 357 ? -4.689 0.549 22.052 1.00 94.81 357 ALA A C 1
ATOM 2714 O O . ALA A 1 357 ? -3.715 0.258 21.356 1.00 94.81 357 ALA A O 1
ATOM 2715 N N . LEU A 1 358 ? -5.626 1.404 21.670 1.00 94.56 358 LEU A N 1
ATOM 2716 C CA . LEU A 1 358 ? -5.690 2.119 20.412 1.00 94.56 358 LEU A CA 1
ATOM 2717 C C . LEU A 1 358 ? -5.397 3.588 20.701 1.00 94.56 358 LEU A C 1
ATOM 2719 O O . LEU A 1 358 ? -6.124 4.231 21.457 1.00 94.56 358 LEU A O 1
ATOM 2723 N N . ARG A 1 359 ? -4.333 4.116 20.099 1.00 93.31 359 ARG A N 1
ATOM 2724 C CA . ARG A 1 359 ? -4.155 5.553 19.894 1.00 93.31 359 ARG A CA 1
ATOM 2725 C C . ARG A 1 359 ? -5.015 5.941 18.698 1.00 93.31 359 ARG A C 1
ATOM 2727 O O . ARG A 1 359 ? -4.813 5.378 17.624 1.00 93.31 359 ARG A O 1
ATOM 2734 N N . LEU A 1 360 ? -5.951 6.859 18.896 1.00 93.56 360 LEU A N 1
ATOM 2735 C CA . LEU A 1 360 ? -6.850 7.354 17.861 1.00 93.56 360 LEU A CA 1
ATOM 2736 C C . LEU A 1 360 ? -6.485 8.815 17.593 1.00 93.56 360 LEU A C 1
ATOM 2738 O O . LEU A 1 360 ? -6.727 9.691 18.425 1.00 93.56 360 LEU A O 1
ATOM 2742 N N . THR A 1 361 ? -5.809 9.051 16.471 1.00 92.50 361 THR A N 1
ATOM 2743 C CA . THR A 1 361 ? -5.420 10.394 16.031 1.00 92.50 361 THR A CA 1
ATOM 2744 C C . THR A 1 361 ? -6.484 10.908 15.055 1.00 92.50 361 THR A C 1
ATOM 2746 O O . THR A 1 361 ? -6.661 10.267 14.016 1.00 92.50 361 THR A O 1
ATOM 2749 N N . PRO A 1 362 ? -7.203 12.001 15.370 1.00 91.06 362 PRO A N 1
ATOM 2750 C CA . PRO A 1 362 ? -8.313 12.488 14.552 1.00 91.06 362 PRO A CA 1
ATOM 2751 C C . PRO A 1 362 ? -7.855 13.032 13.194 1.00 91.06 362 PRO A C 1
ATOM 2753 O O . PRO A 1 362 ? -6.679 13.338 12.984 1.00 91.06 362 PRO A O 1
ATOM 2756 N N . ASP A 1 363 ? -8.801 13.135 12.259 1.00 87.62 363 ASP A N 1
ATOM 2757 C CA . ASP A 1 363 ? -8.545 13.667 10.923 1.00 87.62 363 ASP A CA 1
ATOM 2758 C C . ASP A 1 363 ? -8.301 15.188 10.940 1.00 87.62 363 ASP A C 1
ATOM 2760 O O . ASP A 1 363 ? -7.361 15.659 10.291 1.00 87.62 363 ASP A O 1
ATOM 2764 N N . ASP A 1 364 ? -9.086 15.925 11.737 1.00 85.12 364 ASP A N 1
ATOM 2765 C CA . ASP A 1 364 ? -8.894 17.353 12.013 1.00 85.12 364 ASP A CA 1
ATOM 2766 C C . ASP A 1 364 ? -7.842 17.545 13.131 1.00 85.12 364 ASP A C 1
ATOM 2768 O O . ASP A 1 364 ? -8.046 17.072 14.253 1.00 85.12 364 ASP A O 1
ATOM 2772 N N . PRO A 1 365 ? -6.721 18.250 12.879 1.00 79.62 365 PRO A N 1
ATOM 2773 C CA . PRO A 1 365 ? -5.688 18.498 13.888 1.00 79.62 365 PRO A CA 1
ATOM 2774 C C . PRO A 1 365 ? -6.115 19.479 14.998 1.00 79.62 365 PRO A C 1
ATOM 2776 O O . PRO A 1 365 ? -5.340 19.730 15.924 1.00 79.62 365 PRO A O 1
ATOM 2779 N N . ALA A 1 366 ? -7.312 20.071 14.919 1.00 85.00 366 ALA A N 1
ATOM 2780 C CA . ALA A 1 366 ? -7.895 20.849 16.009 1.00 85.00 366 ALA A CA 1
ATOM 2781 C C . ALA A 1 366 ? -8.473 19.978 17.141 1.00 85.00 366 ALA A C 1
ATOM 2783 O O . ALA A 1 366 ? -8.669 20.501 18.243 1.00 85.00 366 ALA A O 1
ATOM 2784 N N . ASP A 1 367 ? -8.736 18.692 16.885 1.00 85.81 367 ASP A N 1
ATOM 2785 C CA . ASP A 1 367 ? -9.307 17.759 17.857 1.00 85.81 367 ASP A CA 1
ATOM 2786 C C . ASP A 1 367 ? -8.229 17.036 18.687 1.00 85.81 367 ASP A C 1
ATOM 2788 O O . ASP A 1 367 ? -7.121 16.747 18.229 1.00 85.81 367 ASP A O 1
ATOM 2792 N N . ASP A 1 368 ? -8.562 16.725 19.943 1.00 85.31 368 ASP A N 1
ATOM 2793 C CA . ASP A 1 368 ? -7.655 16.038 20.868 1.00 85.31 368 ASP A CA 1
ATOM 2794 C C . ASP A 1 368 ? -7.523 14.534 20.547 1.00 85.31 368 ASP A C 1
ATOM 2796 O O . ASP A 1 368 ? -8.499 13.835 20.268 1.00 85.31 368 ASP A O 1
ATOM 2800 N N . GLU A 1 369 ? -6.303 14.001 20.683 1.00 88.69 369 GLU A N 1
ATOM 2801 C CA . GLU A 1 369 ? -6.024 12.565 20.569 1.00 88.69 369 GLU A CA 1
ATOM 2802 C C . GLU A 1 369 ? -6.797 11.744 21.613 1.00 88.69 369 GLU A C 1
ATOM 2804 O O . GLU A 1 369 ? -6.647 11.923 22.832 1.00 88.69 369 GLU A O 1
ATOM 2809 N N . GLN A 1 370 ? -7.554 10.762 21.126 1.00 90.75 370 GLN A N 1
ATOM 2810 C CA . GLN A 1 370 ? -8.320 9.845 21.960 1.00 90.75 370 GLN A CA 1
ATOM 2811 C C . GLN A 1 370 ? -7.541 8.546 22.204 1.00 90.75 370 GLN A C 1
ATOM 2813 O O . GLN A 1 370 ? -6.657 8.150 21.436 1.00 90.75 370 GLN A O 1
ATOM 2818 N N . CYS A 1 371 ? -7.886 7.843 23.282 1.00 93.06 371 CYS A N 1
ATOM 2819 C CA . CYS A 1 371 ? -7.362 6.508 23.540 1.00 93.06 371 CYS A CA 1
ATOM 2820 C C . CYS A 1 371 ? -8.467 5.563 24.004 1.00 93.06 371 CYS A C 1
ATOM 2822 O O . CYS A 1 371 ? -9.274 5.922 24.860 1.00 93.06 371 CYS A O 1
ATOM 2824 N N . ALA A 1 372 ? -8.480 4.343 23.472 1.00 94.50 372 ALA A N 1
ATOM 2825 C CA . ALA A 1 372 ? -9.413 3.297 23.878 1.00 94.50 372 ALA A CA 1
ATOM 2826 C C . ALA A 1 372 ? -8.667 1.989 24.153 1.00 94.50 372 ALA A C 1
ATOM 2828 O O . ALA A 1 372 ? -7.794 1.600 23.381 1.00 94.50 372 ALA A O 1
ATOM 2829 N N . PHE A 1 373 ? -9.010 1.280 25.228 1.00 95.62 373 PHE A N 1
ATOM 2830 C CA . PHE A 1 373 ? -8.552 -0.098 25.408 1.00 95.62 373 PHE A CA 1
ATOM 2831 C C . PHE A 1 373 ? -9.390 -1.041 24.547 1.00 95.62 373 PHE A C 1
ATOM 2833 O O . PHE A 1 373 ? -10.623 -1.007 24.610 1.00 95.62 373 PHE A O 1
ATOM 2840 N N . LEU A 1 374 ? -8.719 -1.920 23.804 1.00 96.62 374 LEU A N 1
ATOM 2841 C CA . LEU A 1 374 ? -9.359 -3.031 23.114 1.00 96.62 374 LEU A CA 1
ATOM 2842 C C . LEU A 1 374 ? -9.618 -4.131 24.146 1.00 96.62 374 LEU A C 1
ATOM 2844 O O . LEU A 1 374 ? -8.702 -4.840 24.560 1.00 96.62 374 LEU A O 1
ATOM 2848 N N . SER A 1 375 ? -10.858 -4.216 24.624 1.00 94.44 375 SER A N 1
ATOM 2849 C CA . SER A 1 375 ? -11.227 -5.117 25.723 1.00 94.44 375 SER A CA 1
ATOM 2850 C C . SER A 1 375 ? -11.546 -6.525 25.219 1.00 94.44 375 SER A C 1
ATOM 2852 O O . SER A 1 375 ? -11.231 -7.509 25.892 1.00 94.44 375 SER A O 1
ATOM 2854 N N . TYR A 1 376 ? -12.143 -6.617 24.030 1.00 96.06 376 TYR A N 1
ATOM 2855 C CA . TYR A 1 376 ? -12.451 -7.862 23.334 1.00 96.06 376 TYR A CA 1
ATOM 2856 C C . TYR A 1 376 ? -12.624 -7.601 21.833 1.00 96.06 376 TYR A C 1
ATOM 2858 O O . TYR A 1 376 ? -13.119 -6.542 21.452 1.00 96.06 376 TYR A O 1
ATOM 2866 N N . VAL A 1 377 ? -12.255 -8.565 20.987 1.00 96.94 377 VAL A N 1
ATOM 2867 C CA . VAL A 1 377 ? -12.655 -8.595 19.574 1.00 96.94 377 VAL A CA 1
ATOM 2868 C C . VAL A 1 377 ? -12.684 -10.032 19.055 1.00 96.94 377 VAL A C 1
ATOM 2870 O O . VAL A 1 377 ? -11.792 -10.828 19.360 1.00 96.94 377 VAL A O 1
ATOM 2873 N N . ASP A 1 378 ? -13.698 -10.369 18.260 1.00 94.62 378 ASP A N 1
ATOM 2874 C CA . ASP A 1 378 ? -13.759 -11.619 17.503 1.00 94.62 378 ASP A CA 1
ATOM 2875 C C . ASP A 1 378 ? -14.470 -11.460 16.135 1.00 94.62 378 ASP A C 1
ATOM 2877 O O . ASP A 1 378 ? -14.431 -10.404 15.497 1.00 94.62 378 ASP A O 1
ATOM 2881 N N . GLY A 1 379 ? -15.065 -12.540 15.619 1.00 90.88 379 GLY A N 1
ATOM 2882 C CA . GLY A 1 379 ? -15.817 -12.520 14.366 1.00 90.88 379 GLY A CA 1
ATOM 2883 C C . GLY A 1 379 ? -17.181 -11.821 14.435 1.00 90.88 379 GLY A C 1
ATOM 2884 O O . GLY A 1 379 ? -17.696 -11.466 13.381 1.00 90.88 379 GLY A O 1
ATOM 2885 N N . ASP A 1 380 ? -17.763 -11.595 15.614 1.00 94.75 380 ASP A N 1
ATOM 2886 C CA . ASP A 1 380 ? -19.134 -11.089 15.790 1.00 94.75 380 ASP A CA 1
ATOM 2887 C C . ASP A 1 380 ? -19.246 -9.925 16.802 1.00 94.75 380 ASP A C 1
ATOM 2889 O O . ASP A 1 380 ? -20.260 -9.220 16.796 1.00 94.75 380 ASP A O 1
ATOM 2893 N N . GLU A 1 381 ? -18.253 -9.717 17.674 1.00 97.06 381 GLU A N 1
ATOM 2894 C CA . GLU A 1 381 ? -18.284 -8.789 18.818 1.00 97.06 381 GLU A CA 1
ATOM 2895 C C . GLU A 1 381 ? -16.981 -7.975 18.944 1.00 97.06 381 GLU A C 1
ATOM 2897 O O . GLU A 1 381 ? -15.892 -8.481 18.668 1.00 97.06 381 GLU A O 1
ATOM 2902 N N . LEU A 1 382 ? -17.097 -6.708 19.352 1.00 97.88 382 LEU A N 1
ATOM 2903 C CA . LEU A 1 382 ? -15.983 -5.774 19.553 1.00 97.88 382 LEU A CA 1
ATOM 2904 C C . LEU A 1 382 ? -16.287 -4.873 20.757 1.00 97.88 382 LEU A C 1
ATOM 2906 O O . LEU A 1 382 ? -17.252 -4.115 20.719 1.00 97.88 382 LEU A O 1
ATOM 2910 N N . ASP A 1 383 ? -15.451 -4.918 21.793 1.00 97.25 383 ASP A N 1
ATOM 2911 C CA . ASP A 1 383 ? -15.582 -4.085 22.994 1.00 97.25 383 ASP A CA 1
ATOM 2912 C C . ASP A 1 383 ? -14.438 -3.070 23.083 1.00 97.25 383 ASP A C 1
ATOM 2914 O O . ASP A 1 383 ? -13.266 -3.436 23.250 1.00 97.25 383 ASP A O 1
ATOM 2918 N N . LEU A 1 384 ? -14.788 -1.783 23.049 1.00 96.44 384 LEU A N 1
ATOM 2919 C CA . LEU A 1 384 ? -13.861 -0.667 23.228 1.00 96.44 384 LEU A CA 1
ATOM 2920 C C . LEU A 1 384 ? -14.157 0.069 24.536 1.00 96.44 384 LEU A C 1
ATOM 2922 O O . LEU A 1 384 ? -15.303 0.389 24.844 1.00 96.44 384 LEU A O 1
ATOM 2926 N N . LEU A 1 385 ? -13.112 0.371 25.305 1.00 93.88 385 LEU A N 1
ATOM 2927 C CA . LEU A 1 385 ? -13.205 1.143 26.544 1.00 93.88 385 LEU A CA 1
ATOM 2928 C C . LEU A 1 385 ? -12.472 2.474 26.366 1.00 93.88 385 LEU A C 1
ATOM 2930 O O . LEU A 1 385 ? -11.253 2.545 26.538 1.00 93.88 385 LEU A O 1
ATOM 2934 N N . TYR A 1 386 ? -13.217 3.520 26.015 1.00 91.38 386 TYR A N 1
ATOM 2935 C CA . TYR A 1 386 ? -12.681 4.858 25.764 1.00 91.38 386 TYR A CA 1
ATOM 2936 C C . TYR A 1 386 ? -12.226 5.512 27.068 1.00 91.38 386 TYR A C 1
ATOM 2938 O O . TYR A 1 386 ? -12.935 5.485 28.077 1.00 91.38 386 TYR A O 1
ATOM 2946 N N . VAL A 1 387 ? -11.037 6.105 27.048 1.00 89.06 387 VAL A N 1
ATOM 2947 C CA . VAL A 1 387 ? -10.388 6.747 28.192 1.00 89.06 387 VAL A CA 1
ATOM 2948 C C . VAL A 1 387 ? -10.294 8.244 27.941 1.00 89.06 387 VAL A C 1
ATOM 2950 O O . VAL A 1 387 ? -9.753 8.678 26.928 1.00 89.06 387 VAL A O 1
ATOM 2953 N N . ASP A 1 388 ? -10.754 9.035 28.908 1.00 79.88 388 ASP A N 1
ATOM 2954 C CA . ASP A 1 388 ? -10.522 10.477 28.924 1.00 79.88 388 ASP A CA 1
ATOM 2955 C C . ASP A 1 388 ? -9.030 10.793 29.136 1.00 79.88 388 ASP A C 1
ATOM 2957 O O . ASP A 1 388 ? -8.493 10.669 30.241 1.00 79.88 388 ASP A O 1
ATOM 2961 N N . THR A 1 389 ? -8.367 11.218 28.062 1.00 68.31 389 THR A N 1
ATOM 2962 C CA . THR A 1 389 ? -6.964 11.654 28.033 1.00 68.31 389 THR A CA 1
ATOM 2963 C C . THR A 1 389 ? -6.779 13.106 28.489 1.00 68.31 389 THR A C 1
ATOM 2965 O O . THR A 1 389 ? -5.664 13.487 28.850 1.00 68.31 389 THR A O 1
ATOM 2968 N N . THR A 1 390 ? -7.850 13.910 28.564 1.00 68.31 390 THR A N 1
ATOM 2969 C CA . THR A 1 390 ? -7.796 15.348 28.912 1.00 68.31 390 THR A CA 1
ATOM 2970 C C . THR A 1 390 ? -7.517 15.607 30.397 1.00 68.31 390 THR A C 1
ATOM 2972 O O . THR A 1 390 ? -7.228 16.733 30.807 1.00 68.31 390 THR A O 1
ATOM 2975 N N . GLY A 1 391 ? -7.601 14.566 31.231 1.00 62.47 391 GLY A N 1
ATOM 2976 C CA . GLY A 1 391 ? -7.404 14.666 32.675 1.00 62.47 391 GLY A CA 1
ATOM 2977 C C . GLY A 1 391 ? -8.591 15.281 33.423 1.00 62.47 391 GLY A C 1
ATOM 2978 O O . GLY A 1 391 ? -8.425 15.685 34.577 1.00 62.47 391 GLY A O 1
ATOM 2979 N N . SER A 1 392 ? -9.787 15.330 32.819 1.00 64.56 392 SER A N 1
ATOM 2980 C CA . SER A 1 392 ? -11.013 15.760 33.512 1.00 64.56 392 SER A CA 1
ATOM 2981 C C . SER A 1 392 ? -11.406 14.807 34.652 1.00 64.56 392 SER A C 1
ATOM 2983 O O . SER A 1 392 ? -12.108 15.200 35.588 1.00 64.56 392 SER A O 1
ATOM 2985 N N . GLY A 1 393 ? -10.907 13.567 34.604 1.00 66.00 393 GLY A N 1
ATOM 2986 C CA . GLY A 1 393 ? -11.185 12.522 35.587 1.00 66.00 393 GLY A CA 1
ATOM 2987 C C . GLY A 1 393 ? -12.509 11.806 35.330 1.00 66.00 393 GLY A C 1
ATOM 2988 O O . GLY A 1 393 ? -13.058 11.195 36.252 1.00 66.00 393 GLY A O 1
ATOM 2989 N N . ALA A 1 394 ? -13.032 11.892 34.103 1.00 72.75 394 ALA A N 1
ATOM 2990 C CA . ALA A 1 394 ? -14.185 11.116 33.679 1.00 72.75 394 ALA A CA 1
ATOM 2991 C C . ALA A 1 394 ? -13.893 9.608 33.780 1.00 72.75 394 ALA A C 1
ATOM 2993 O O . ALA A 1 394 ? -12.768 9.147 33.574 1.00 72.75 394 ALA A O 1
ATOM 2994 N N . ALA A 1 395 ? -14.917 8.830 34.128 1.00 77.12 395 ALA A N 1
ATOM 2995 C CA . ALA A 1 395 ? -14.804 7.377 34.125 1.00 77.12 395 ALA A CA 1
ATOM 2996 C C . ALA A 1 395 ? -14.702 6.869 32.673 1.00 77.12 395 ALA A C 1
ATOM 2998 O O . ALA A 1 395 ? -15.410 7.407 31.819 1.00 77.12 395 ALA A O 1
ATOM 2999 N N . PRO A 1 396 ? -13.884 5.838 32.390 1.00 81.94 396 PRO A N 1
ATOM 3000 C CA . PRO A 1 396 ? -13.828 5.238 31.063 1.00 81.94 396 PRO A CA 1
ATOM 3001 C C . PRO A 1 396 ? -15.203 4.745 30.594 1.00 81.94 396 PRO A C 1
ATOM 3003 O O . PRO A 1 396 ? -15.968 4.192 31.390 1.00 81.94 396 PRO A O 1
ATOM 3006 N N . VAL A 1 397 ? -15.505 4.944 29.311 1.00 86.69 397 VAL A N 1
ATOM 3007 C CA . VAL A 1 397 ? -16.808 4.636 28.703 1.00 86.69 397 VAL A CA 1
ATOM 3008 C C . VAL A 1 397 ? -16.693 3.339 27.896 1.00 86.69 397 VAL A C 1
ATOM 3010 O O . VAL A 1 397 ? -16.002 3.333 26.875 1.00 86.69 397 VAL A O 1
ATOM 3013 N N . PRO A 1 398 ? -17.309 2.227 28.344 1.00 93.06 398 PRO A N 1
ATOM 3014 C CA . PRO A 1 398 ? -17.374 1.001 27.559 1.00 93.06 398 PRO A CA 1
ATOM 3015 C C . PRO A 1 398 ? -18.425 1.140 26.456 1.00 93.06 398 PRO A C 1
ATOM 3017 O O . PRO A 1 398 ? -19.532 1.609 26.718 1.00 93.06 398 PRO A O 1
ATOM 3020 N N . ILE A 1 399 ? -18.091 0.691 25.250 1.00 95.25 399 ILE A N 1
ATOM 3021 C CA . ILE A 1 399 ? -19.016 0.565 24.123 1.00 95.25 399 ILE A CA 1
ATOM 3022 C C . ILE A 1 399 ? -18.819 -0.825 23.517 1.00 95.25 399 ILE A C 1
ATOM 3024 O O . ILE A 1 399 ? -17.699 -1.199 23.159 1.00 95.25 399 ILE A O 1
ATOM 3028 N N . SER A 1 400 ? -19.914 -1.577 23.427 1.00 97.12 400 SER A N 1
ATOM 3029 C CA . SER A 1 400 ? -19.954 -2.922 22.855 1.00 97.12 400 SER A CA 1
ATOM 3030 C C . SER A 1 400 ? -20.623 -2.873 21.492 1.00 97.12 400 SER A C 1
ATOM 3032 O O . SER A 1 400 ? -21.777 -2.458 21.374 1.00 97.12 400 SER A O 1
ATOM 3034 N N . TYR A 1 401 ? -19.927 -3.347 20.468 1.00 97.69 401 TYR A N 1
ATOM 3035 C CA . TYR A 1 401 ? -20.411 -3.388 19.098 1.00 97.69 401 TYR A CA 1
ATOM 3036 C C . TYR A 1 401 ? -20.657 -4.825 18.623 1.00 97.69 401 TYR A C 1
ATOM 3038 O O . TYR A 1 401 ? -19.999 -5.778 19.047 1.00 97.69 401 TYR A O 1
ATOM 3046 N N . ARG A 1 402 ? -21.592 -4.980 17.683 1.00 97.44 402 ARG A N 1
ATOM 3047 C CA . ARG A 1 402 ? -21.846 -6.219 16.932 1.00 97.44 402 ARG A CA 1
ATOM 3048 C C . ARG A 1 402 ? -21.499 -6.022 15.468 1.00 97.44 402 ARG A C 1
ATOM 3050 O O . ARG A 1 402 ? -21.823 -4.982 14.900 1.00 97.44 402 ARG A O 1
ATOM 3057 N N . ARG A 1 403 ? -20.898 -7.027 14.831 1.00 96.62 403 ARG A N 1
ATOM 3058 C CA . ARG A 1 403 ? -20.601 -6.963 13.393 1.00 96.62 403 ARG A CA 1
ATOM 3059 C C . ARG A 1 403 ? -21.899 -6.833 12.582 1.00 96.62 403 ARG A C 1
ATOM 3061 O O . ARG A 1 403 ? -22.850 -7.594 12.793 1.00 96.62 403 ARG A O 1
ATOM 3068 N N . ALA A 1 404 ? -21.939 -5.880 11.654 1.00 91.56 404 ALA A N 1
ATOM 3069 C CA . ALA A 1 404 ? -23.037 -5.748 10.701 1.00 91.56 404 ALA A CA 1
ATOM 3070 C C . ALA A 1 404 ? -23.073 -6.953 9.737 1.00 91.56 404 ALA A C 1
ATOM 3072 O O . ALA A 1 404 ? -22.043 -7.566 9.454 1.00 91.56 404 ALA A O 1
ATOM 3073 N N . ARG A 1 405 ? -24.271 -7.312 9.261 1.00 78.31 405 ARG A N 1
ATOM 3074 C CA . ARG A 1 405 ? -24.530 -8.511 8.440 1.00 78.31 405 ARG A CA 1
ATOM 3075 C C . ARG A 1 405 ? -24.875 -8.192 6.995 1.00 78.31 405 ARG A C 1
ATOM 3077 O O . ARG A 1 405 ? -25.584 -7.185 6.789 1.00 78.31 405 ARG A O 1
#